Protein AF-A0A931J6Q4-F1 (afdb_monomer)

Secondary structure (DSSP, 8-state):
--GGGT-BTTEEEEEEEE--GGG-EEEEEEEEE-TT--TT-EEEEEEEEEE-HHHHHHHTTSTT-GGGGTTTTS--GGG-SEEEEGGGGS-TT-GGGS--EEE-TT--HHHHHHHHHHHIIIIIHHHHHHH-SHHHHHH--SSSBPPPHHHHHHHHHHTT-HHHHHHHHHHTTTGGGGS-HHHHHHHHHHHHHTT---HHHHHHHHHHT--SSSSTT-SS-----------S----------HHHHHHHHHHHHHHHGGG---TTTTSTTHHHHHHS-HHHHHHHHHHHHHHHHHHHHT--TT-TT--HHHHHHHHHHHHHHHHHGGG--S-S-HHHHHHHHHHHGGGSPBSSS------SHHHHHHHHHTS---HHHHHHHHHHHHHHHHHHHHHHHHHHHHHHHHHHSPPPTTSTTHHHHHHHHHHHHHHHHHS---HHHHHHHHHH-GGGGB-HHHHHHHHHHHHHHHS-TTT-PPPS---SSTTHHHHHHHHHTS-HHHHHHHHHHHHHHHT---SS--HHHHHHHHHHHHTS-HHHHHHHHHHHHHHHHHGGGS----GGG--SS-TT------HHHHHHHHHHHHHHHH-GGGTTS-HHHHHHHHH-EETTTEES-HHHHHHHHHHHHHH-HHHHHHHHHHHT-TT-HHHHHHHHHHHHS-SS---

Structure (mmCIF, N/CA/C/O backbone):
data_AF-A0A931J6Q4-F1
#
_entry.id   AF-A0A931J6Q4-F1
#
loop_
_atom_site.group_PDB
_atom_site.id
_atom_site.type_symbol
_atom_site.label_atom_id
_atom_site.label_alt_id
_atom_site.label_comp_id
_atom_site.label_asym_id
_atom_site.label_entity_id
_atom_site.label_seq_id
_atom_site.pdbx_PDB_ins_code
_atom_site.Cartn_x
_atom_site.Cartn_y
_atom_site.Cartn_z
_atom_site.occupancy
_atom_site.B_iso_or_equiv
_atom_site.auth_seq_id
_atom_site.auth_comp_id
_atom_site.auth_asym_id
_atom_site.auth_atom_id
_atom_site.pdbx_PDB_model_num
ATOM 1 N N . MET A 1 1 ? -2.539 -22.643 5.201 1.00 38.03 1 MET A N 1
ATOM 2 C CA . MET A 1 1 ? -1.456 -21.645 5.323 1.00 38.03 1 MET A CA 1
ATOM 3 C C . MET A 1 1 ? -0.166 -22.429 5.138 1.00 38.03 1 MET A C 1
ATOM 5 O O . MET A 1 1 ? -0.011 -23.408 5.847 1.00 38.03 1 MET A O 1
ATOM 9 N N . LEU A 1 2 ? 0.683 -22.101 4.159 1.00 36.25 2 LEU A N 1
ATOM 10 C CA . LEU A 1 2 ? 1.861 -22.919 3.810 1.00 36.25 2 LEU A CA 1
ATOM 11 C C . LEU A 1 2 ? 3.109 -22.607 4.671 1.00 36.25 2 LEU A C 1
ATOM 13 O O . LEU A 1 2 ? 4.138 -23.258 4.533 1.00 36.25 2 LEU A O 1
ATOM 17 N N . ALA A 1 3 ? 3.016 -21.630 5.582 1.00 29.06 3 ALA A N 1
ATOM 18 C CA . ALA A 1 3 ? 4.120 -21.197 6.445 1.00 29.06 3 ALA A CA 1
ATOM 19 C C . ALA A 1 3 ? 4.697 -22.304 7.361 1.00 29.06 3 ALA A C 1
ATOM 21 O O . ALA A 1 3 ? 5.919 -22.381 7.455 1.00 29.06 3 ALA A O 1
ATOM 22 N N . PRO A 1 4 ? 3.894 -23.212 7.962 1.00 32.06 4 PRO A N 1
ATOM 23 C CA . PRO A 1 4 ? 4.427 -24.351 8.721 1.00 32.06 4 PRO A CA 1
ATOM 24 C C . PRO A 1 4 ? 5.177 -25.373 7.852 1.00 32.06 4 PRO A C 1
ATOM 26 O O . PRO A 1 4 ? 5.952 -26.164 8.370 1.00 32.06 4 PRO A O 1
ATOM 29 N N . LEU A 1 5 ? 4.964 -25.343 6.531 1.00 37.19 5 LEU A N 1
ATOM 30 C CA . LEU A 1 5 ? 5.660 -26.174 5.545 1.00 37.19 5 LEU A CA 1
ATOM 31 C C . LEU A 1 5 ? 6.876 -25.448 4.936 1.00 37.19 5 LEU A C 1
ATOM 33 O O . LEU A 1 5 ? 7.416 -25.898 3.933 1.00 37.19 5 LEU A O 1
ATOM 37 N N . GLY A 1 6 ? 7.296 -24.308 5.500 1.00 38.69 6 GLY A N 1
ATOM 38 C CA . GLY A 1 6 ? 8.495 -23.576 5.077 1.00 38.69 6 GLY A CA 1
ATOM 39 C C . GLY A 1 6 ? 8.300 -22.555 3.949 1.00 38.69 6 GLY A C 1
ATOM 40 O O . GLY A 1 6 ? 9.284 -21.997 3.473 1.00 38.69 6 GLY A O 1
ATOM 41 N N . PHE A 1 7 ? 7.067 -22.266 3.522 1.00 42.78 7 PHE A N 1
ATOM 42 C CA . PHE A 1 7 ? 6.815 -21.257 2.483 1.00 42.78 7 PHE A CA 1
ATOM 43 C C . PHE A 1 7 ? 6.845 -19.824 3.052 1.00 42.78 7 PHE A C 1
ATOM 45 O O . PHE A 1 7 ? 6.120 -19.511 4.003 1.00 42.78 7 PHE A O 1
ATOM 52 N N . LYS A 1 8 ? 7.606 -18.916 2.424 1.00 50.53 8 LYS A N 1
ATOM 53 C CA . LYS A 1 8 ? 7.603 -17.462 2.691 1.00 50.53 8 LYS A CA 1
ATOM 54 C C . LYS A 1 8 ? 7.028 -16.727 1.477 1.00 50.53 8 LYS A C 1
ATOM 56 O O . LYS A 1 8 ? 7.419 -16.996 0.357 1.00 50.53 8 LYS A O 1
ATOM 61 N N . ARG A 1 9 ? 6.094 -15.784 1.684 1.00 53.94 9 ARG A N 1
ATOM 62 C CA . ARG A 1 9 ? 5.553 -14.886 0.627 1.00 53.94 9 ARG A CA 1
ATOM 63 C C . ARG A 1 9 ? 5.153 -15.586 -0.695 1.00 53.94 9 ARG A C 1
ATOM 65 O O . ARG A 1 9 ? 5.395 -15.058 -1.768 1.00 53.94 9 ARG A O 1
ATOM 72 N N . LYS A 1 10 ? 4.474 -16.736 -0.601 1.00 65.44 10 LYS A N 1
ATOM 73 C CA . LYS A 1 10 ? 4.023 -17.567 -1.737 1.00 65.44 10 LYS A CA 1
ATOM 74 C C . LYS A 1 10 ? 5.136 -18.307 -2.516 1.00 65.44 10 LYS A C 1
ATOM 76 O O . LYS A 1 10 ? 4.838 -18.866 -3.563 1.00 65.44 10 LYS A O 1
ATOM 81 N N . SER A 1 11 ? 6.361 -18.400 -2.002 1.00 70.81 11 SER A N 1
ATOM 82 C CA . SER A 1 11 ? 7.398 -19.280 -2.555 1.00 70.81 11 SER A CA 1
ATOM 83 C C . SER A 1 11 ? 8.023 -20.182 -1.491 1.00 70.81 11 SER A C 1
ATOM 85 O O . SER A 1 11 ? 7.883 -19.953 -0.282 1.00 70.81 11 SER A O 1
ATOM 87 N N . ARG A 1 12 ? 8.691 -21.243 -1.937 1.00 77.50 12 ARG A N 1
ATOM 88 C CA . ARG A 1 12 ? 9.534 -22.103 -1.115 1.00 77.50 12 ARG A CA 1
ATOM 89 C C . ARG A 1 12 ? 10.808 -22.411 -1.873 1.00 77.50 12 ARG A C 1
ATOM 91 O O . ARG A 1 12 ? 10.778 -23.039 -2.924 1.00 77.50 12 ARG A O 1
ATOM 98 N N . THR A 1 13 ? 11.916 -22.032 -1.263 1.00 83.62 13 THR A N 1
ATOM 99 C CA . THR A 1 13 ? 13.252 -22.353 -1.743 1.00 83.62 13 THR A CA 1
ATOM 100 C C . THR A 1 13 ? 13.747 -23.590 -1.010 1.00 83.62 13 THR A C 1
ATOM 102 O O . THR A 1 13 ? 13.839 -23.603 0.219 1.00 83.62 13 THR A O 1
ATOM 105 N N . LEU A 1 14 ? 14.037 -24.639 -1.765 1.00 85.31 14 LEU A N 1
ATOM 106 C CA . LEU A 1 14 ? 14.792 -25.800 -1.328 1.00 85.31 14 LEU A CA 1
ATOM 107 C C . LEU A 1 14 ? 16.214 -25.633 -1.838 1.00 85.31 14 LEU A C 1
ATOM 109 O O . LEU A 1 14 ? 16.427 -25.182 -2.960 1.00 85.31 14 LEU A O 1
ATOM 113 N N . TRP A 1 15 ? 17.189 -25.985 -1.018 1.00 91.00 15 TRP A N 1
ATOM 114 C CA . TRP A 1 15 ? 18.578 -25.924 -1.428 1.00 91.00 15 TRP A CA 1
ATOM 115 C C . TRP A 1 15 ? 19.377 -27.014 -0.738 1.00 91.00 15 TRP A C 1
ATOM 117 O O . TRP A 1 15 ? 19.024 -27.474 0.350 1.00 91.00 15 TRP A O 1
ATOM 127 N N . ARG A 1 16 ? 20.469 -27.410 -1.379 1.00 89.38 16 ARG A N 1
ATOM 128 C CA . ARG A 1 16 ? 21.518 -28.216 -0.764 1.00 89.38 16 ARG A CA 1
ATOM 129 C C . ARG A 1 16 ? 22.873 -27.670 -1.167 1.00 89.38 16 ARG A C 1
ATOM 131 O O . ARG A 1 16 ? 23.042 -27.161 -2.272 1.00 89.38 16 ARG A O 1
ATOM 138 N N . GLU A 1 17 ? 23.816 -27.768 -0.251 1.00 92.94 17 GLU A N 1
ATOM 139 C CA . GLU A 1 17 ? 25.212 -27.437 -0.502 1.00 92.94 17 GLU A CA 1
ATOM 140 C C . GLU A 1 17 ? 25.944 -28.669 -1.036 1.00 92.94 17 GLU A C 1
ATOM 142 O O . GLU A 1 17 ? 25.670 -29.789 -0.595 1.00 92.94 17 GLU A O 1
ATOM 147 N N . GLN A 1 18 ? 26.826 -28.467 -2.010 1.00 90.94 18 GLN A N 1
ATOM 148 C CA . GLN A 1 18 ? 27.631 -29.499 -2.659 1.00 90.94 18 GLN A CA 1
ATOM 149 C C . GLN A 1 18 ? 29.023 -28.947 -2.998 1.00 90.94 18 GLN A C 1
ATOM 151 O O . GLN A 1 18 ? 29.215 -27.736 -3.122 1.00 90.94 18 GLN A O 1
ATOM 156 N N . GLY A 1 19 ? 29.988 -29.850 -3.183 1.00 91.00 19 GLY A N 1
ATOM 157 C CA . GLY A 1 19 ? 31.373 -29.503 -3.505 1.00 91.00 19 GLY A CA 1
ATOM 158 C C . GLY A 1 19 ? 32.144 -28.870 -2.341 1.00 91.00 19 GLY A C 1
ATOM 159 O O . GLY A 1 19 ? 31.612 -28.634 -1.259 1.00 91.00 19 GLY A O 1
ATOM 160 N N . GLU A 1 20 ? 33.423 -28.581 -2.576 1.00 88.44 20 GLU A N 1
ATOM 161 C CA . GLU A 1 20 ? 34.324 -27.970 -1.595 1.00 88.44 20 GLU A CA 1
ATOM 162 C C . GLU A 1 20 ? 35.217 -26.906 -2.248 1.00 88.44 20 GLU A C 1
ATOM 164 O O . GLU A 1 20 ? 35.427 -26.886 -3.465 1.00 88.44 20 GLU A O 1
ATOM 169 N N . GLY A 1 21 ? 35.763 -26.004 -1.427 1.00 91.50 21 GLY A N 1
ATOM 170 C CA . GLY A 1 21 ? 36.691 -24.969 -1.881 1.00 91.50 21 GLY A CA 1
ATOM 171 C C . GLY A 1 21 ? 36.098 -24.095 -2.989 1.00 91.50 21 GLY A C 1
ATOM 172 O O . GLY A 1 21 ? 35.010 -23.544 -2.838 1.00 91.50 21 GLY A O 1
ATOM 173 N N . VAL A 1 22 ? 36.811 -23.969 -4.112 1.00 90.62 22 VAL A N 1
ATOM 174 C CA . VAL A 1 22 ? 36.349 -23.174 -5.265 1.00 90.62 22 VAL A CA 1
ATOM 175 C C . VAL A 1 22 ? 35.135 -23.782 -5.970 1.00 90.62 22 VAL A C 1
ATOM 177 O O . VAL A 1 22 ? 34.388 -23.044 -6.599 1.00 90.62 22 VAL A O 1
ATOM 180 N N . GLN A 1 23 ? 34.916 -25.094 -5.826 1.00 93.56 23 GLN A N 1
ATOM 181 C CA . GLN A 1 23 ? 33.787 -25.822 -6.416 1.00 93.56 23 GLN A CA 1
ATOM 182 C C . GLN A 1 23 ? 32.572 -25.900 -5.482 1.00 93.56 23 GLN A C 1
ATOM 184 O O . GLN A 1 23 ? 31.541 -26.459 -5.858 1.00 93.56 23 GLN A O 1
ATOM 189 N N . ARG A 1 24 ? 32.676 -25.353 -4.261 1.00 94.88 24 ARG A N 1
ATOM 190 C CA . ARG A 1 24 ? 31.545 -25.234 -3.336 1.00 94.88 24 ARG A CA 1
ATOM 191 C C . ARG A 1 24 ? 30.421 -24.454 -4.017 1.00 94.88 24 ARG A C 1
ATOM 193 O O . ARG A 1 24 ? 30.653 -23.355 -4.522 1.00 94.88 24 ARG A O 1
ATOM 200 N N . HIS A 1 25 ? 29.212 -25.001 -3.997 1.00 94.44 25 HIS A N 1
ATOM 201 C CA . HIS A 1 25 ? 28.032 -24.377 -4.583 1.00 94.44 25 HIS A CA 1
ATOM 202 C C . HIS A 1 25 ? 26.739 -24.810 -3.892 1.00 94.44 25 HIS A C 1
ATOM 204 O O . HIS A 1 25 ? 26.680 -25.835 -3.211 1.00 94.44 25 HIS A O 1
ATOM 210 N N . TRP A 1 26 ? 25.678 -24.035 -4.106 1.00 95.31 26 TRP A N 1
ATOM 211 C CA . TRP A 1 26 ? 24.317 -24.433 -3.769 1.00 95.31 26 TRP A CA 1
ATOM 212 C C . TRP A 1 26 ? 23.544 -24.808 -5.018 1.00 95.31 26 TRP A C 1
ATOM 214 O O . TRP A 1 26 ? 23.515 -24.052 -5.988 1.00 95.31 26 TRP A O 1
ATOM 224 N N . GLN A 1 27 ? 22.878 -25.953 -4.946 1.00 93.44 27 GLN A N 1
ATOM 225 C CA . GLN A 1 27 ? 21.828 -26.347 -5.873 1.00 93.44 27 GLN A CA 1
ATOM 226 C C . GLN A 1 27 ? 20.505 -25.884 -5.279 1.00 93.44 27 GLN A C 1
ATOM 228 O O . GLN A 1 27 ? 20.174 -26.260 -4.152 1.00 93.44 27 GLN A O 1
ATOM 233 N N . ILE A 1 28 ? 19.785 -25.029 -5.996 1.00 92.25 28 ILE A N 1
ATOM 234 C CA . ILE A 1 28 ? 18.617 -24.310 -5.494 1.00 92.25 28 ILE A CA 1
ATOM 235 C C . ILE A 1 28 ? 17.418 -24.631 -6.381 1.00 92.25 28 ILE A C 1
ATOM 237 O O . ILE A 1 28 ? 17.454 -24.412 -7.588 1.00 92.25 28 ILE A O 1
ATOM 241 N N . VAL A 1 29 ? 16.338 -25.101 -5.762 1.00 89.69 29 VAL A N 1
ATOM 242 C CA . VAL A 1 29 ? 15.024 -25.279 -6.381 1.00 89.69 29 VAL A CA 1
ATOM 243 C C . VAL A 1 29 ? 14.063 -24.312 -5.707 1.00 89.69 29 VAL A C 1
ATOM 245 O O . VAL A 1 29 ? 13.748 -24.453 -4.525 1.00 89.69 29 VAL A O 1
ATOM 248 N N . ASN A 1 30 ? 13.594 -23.310 -6.436 1.00 87.12 30 ASN A N 1
ATOM 249 C CA . ASN A 1 30 ? 12.632 -22.339 -5.937 1.00 87.12 30 ASN A CA 1
ATOM 250 C C . ASN A 1 30 ? 11.256 -22.598 -6.557 1.00 87.12 30 ASN A C 1
ATOM 252 O O . ASN A 1 30 ? 11.044 -22.360 -7.741 1.00 87.12 30 ASN A O 1
ATOM 256 N N . LEU A 1 31 ? 10.317 -23.067 -5.737 1.00 82.56 31 LEU A N 1
ATOM 257 C CA . LEU A 1 31 ? 8.907 -23.153 -6.095 1.00 82.56 31 LEU A CA 1
ATOM 258 C C . LEU A 1 31 ? 8.253 -21.802 -5.812 1.00 82.56 31 LEU A C 1
ATOM 260 O O . LEU A 1 31 ? 8.067 -21.435 -4.651 1.00 82.56 31 LEU A O 1
ATOM 264 N N . GLN A 1 32 ? 7.880 -21.072 -6.853 1.00 78.00 32 GLN A N 1
ATOM 265 C CA . GLN A 1 32 ? 7.342 -19.723 -6.764 1.00 78.00 32 GLN A CA 1
ATOM 266 C C . GLN A 1 32 ? 5.908 -19.676 -7.286 1.00 78.00 32 GLN A C 1
ATOM 268 O O . GLN A 1 32 ? 5.628 -20.085 -8.404 1.00 78.00 32 GLN A O 1
ATOM 273 N N . ALA A 1 33 ? 4.984 -19.143 -6.492 1.00 73.00 33 ALA A N 1
ATOM 274 C CA . ALA A 1 33 ? 3.656 -18.811 -6.991 1.00 73.00 33 ALA A CA 1
ATOM 275 C C . ALA A 1 33 ? 3.706 -17.585 -7.911 1.00 73.00 33 ALA A C 1
ATOM 277 O O . ALA A 1 33 ? 4.410 -16.613 -7.613 1.00 73.00 33 ALA A O 1
ATOM 278 N N . GLY A 1 34 ? 2.876 -17.593 -8.949 1.00 66.19 34 GLY A N 1
ATOM 279 C CA . GLY A 1 34 ? 2.594 -16.431 -9.773 1.00 66.19 34 GLY A CA 1
ATOM 280 C C . GLY A 1 34 ? 2.074 -15.256 -8.947 1.00 66.19 34 GLY A C 1
ATOM 281 O O . GLY A 1 34 ? 1.339 -15.407 -7.958 1.00 66.19 34 GLY A O 1
ATOM 282 N N . GLU A 1 35 ? 2.477 -14.054 -9.356 1.00 55.22 35 GLU A N 1
ATOM 283 C CA . GLU A 1 35 ? 2.102 -12.799 -8.697 1.00 55.22 35 GLU A CA 1
ATOM 284 C C . GLU A 1 35 ? 0.571 -12.611 -8.681 1.00 55.22 35 GLU A C 1
ATOM 286 O O . GLU A 1 35 ? 0.019 -12.115 -7.695 1.00 55.22 35 GLU A O 1
ATOM 291 N N . TRP A 1 36 ? -0.107 -13.157 -9.699 1.00 55.09 36 TRP A N 1
ATOM 292 C CA . TRP A 1 36 ? -1.549 -13.077 -9.959 1.00 55.09 36 TRP A CA 1
ATOM 293 C C . TRP A 1 36 ? -2.390 -14.206 -9.349 1.00 55.09 36 TRP A C 1
ATOM 295 O O . TRP A 1 36 ? -3.576 -14.317 -9.652 1.00 55.09 36 TRP A O 1
ATOM 305 N N . ASN A 1 37 ? -1.813 -15.053 -8.487 1.00 57.31 37 ASN A N 1
ATOM 306 C CA . ASN A 1 37 ? -2.573 -16.141 -7.864 1.00 57.31 37 ASN A CA 1
ATOM 307 C C . ASN A 1 37 ? -3.676 -15.599 -6.943 1.00 57.31 37 ASN A C 1
ATOM 309 O O . ASN A 1 37 ? -3.381 -15.149 -5.825 1.00 57.31 37 ASN A O 1
ATOM 313 N N . GLU A 1 38 ? -4.928 -15.719 -7.397 1.00 49.75 38 GLU A N 1
ATOM 314 C CA . GLU A 1 38 ? -6.168 -15.360 -6.703 1.00 49.75 38 GLU A CA 1
ATOM 315 C C . GLU A 1 38 ? -7.262 -16.425 -6.929 1.00 49.75 38 GLU A C 1
ATOM 317 O O . GLU A 1 38 ? -7.346 -17.065 -7.974 1.00 49.75 38 GLU A O 1
ATOM 322 N N . GLY A 1 39 ? -8.145 -16.620 -5.943 1.00 52.69 39 GLY A N 1
ATOM 323 C CA . GLY A 1 39 ? -9.255 -17.573 -6.056 1.00 52.69 39 GLY A CA 1
ATOM 324 C C . GLY A 1 39 ? -8.841 -19.046 -5.913 1.00 52.69 39 GLY A C 1
ATOM 325 O O . GLY A 1 39 ? -7.987 -19.391 -5.098 1.00 52.69 39 GLY A O 1
ATOM 326 N N . SER A 1 40 ? -9.521 -19.939 -6.639 1.00 45.03 40 SER A N 1
ATOM 327 C CA . SER A 1 40 ? -9.301 -21.395 -6.592 1.00 45.03 40 SER A CA 1
ATOM 328 C C . SER A 1 40 ? -8.333 -21.914 -7.654 1.00 45.03 40 SER A C 1
ATOM 330 O O . SER A 1 40 ? -8.245 -23.128 -7.829 1.00 45.03 40 SER A O 1
ATOM 332 N N . ARG A 1 41 ? -7.679 -21.010 -8.388 1.00 48.25 41 ARG A N 1
ATOM 333 C CA . ARG A 1 41 ? -6.654 -21.323 -9.379 1.00 48.25 41 ARG A CA 1
ATOM 334 C C . ARG A 1 41 ? -5.368 -20.588 -9.008 1.00 48.25 41 ARG A C 1
ATOM 336 O O . ARG A 1 41 ? -5.419 -19.436 -8.586 1.00 48.25 41 ARG A O 1
ATOM 343 N N . GLY A 1 42 ? -4.228 -21.252 -9.114 1.00 58.19 42 GLY A N 1
ATOM 344 C CA . GLY A 1 42 ? -2.929 -20.640 -8.863 1.00 58.19 42 GLY A CA 1
ATOM 345 C C . GLY A 1 42 ? -1.898 -21.168 -9.837 1.00 58.19 42 GLY A C 1
ATOM 346 O O . GLY A 1 42 ? -1.827 -22.367 -10.056 1.00 58.19 42 GLY A O 1
ATOM 347 N N . GLU A 1 43 ? -1.123 -20.270 -10.411 1.00 68.56 43 GLU A N 1
ATOM 348 C CA . GLU A 1 43 ? 0.021 -20.554 -11.256 1.00 68.56 43 GLU A CA 1
ATOM 349 C C . GLU A 1 43 ? 1.278 -20.725 -10.402 1.00 68.56 43 GLU A C 1
ATOM 351 O O . GLU A 1 43 ? 1.505 -19.976 -9.446 1.00 68.56 43 GLU A O 1
ATOM 356 N N . PHE A 1 44 ? 2.092 -21.725 -10.707 1.00 72.56 44 PHE A N 1
ATOM 357 C CA . PHE A 1 44 ? 3.332 -21.982 -9.990 1.00 72.56 44 PHE A CA 1
ATOM 358 C C . PHE A 1 44 ? 4.453 -22.272 -10.976 1.00 72.56 44 PHE A C 1
ATOM 360 O O . PHE A 1 44 ? 4.255 -22.962 -11.970 1.00 72.56 44 PHE A O 1
ATOM 367 N N . TYR A 1 45 ? 5.629 -21.761 -10.641 1.00 78.62 45 TYR A N 1
ATOM 368 C CA . TYR A 1 45 ? 6.859 -21.894 -11.397 1.00 78.62 45 TYR A CA 1
ATOM 369 C C . TYR A 1 45 ? 7.886 -22.620 -10.538 1.00 78.62 45 TYR A C 1
ATOM 371 O O . TYR A 1 45 ? 7.990 -22.366 -9.333 1.00 78.62 45 TYR A O 1
ATOM 379 N N . VAL A 1 46 ? 8.662 -23.504 -11.155 1.00 82.94 46 VAL A N 1
ATOM 380 C CA . VAL A 1 46 ? 9.817 -24.137 -10.517 1.00 82.94 46 VAL A CA 1
ATOM 381 C C . VAL A 1 46 ? 11.064 -23.587 -11.189 1.00 82.94 46 VAL A C 1
ATOM 383 O O . VAL A 1 46 ? 11.318 -23.857 -12.358 1.00 82.94 46 VAL A O 1
ATOM 386 N N . ASN A 1 47 ? 11.829 -22.795 -10.444 1.00 86.94 47 ASN A N 1
ATOM 387 C CA . ASN A 1 47 ? 13.084 -22.216 -10.905 1.00 86.94 47 ASN A CA 1
ATOM 388 C C . ASN A 1 47 ? 14.249 -23.037 -10.355 1.00 86.94 47 ASN A C 1
ATOM 390 O O . ASN A 1 47 ? 14.279 -23.357 -9.163 1.00 86.94 47 ASN A O 1
ATOM 394 N N . LEU A 1 48 ? 15.222 -23.332 -11.208 1.00 89.31 48 LEU A N 1
ATOM 395 C CA . LEU A 1 48 ? 16.460 -24.011 -10.851 1.00 89.31 48 LEU A CA 1
ATOM 396 C C . LEU A 1 48 ? 17.602 -22.998 -10.886 1.00 89.31 48 LEU A C 1
ATOM 398 O O . LEU A 1 48 ? 17.679 -22.160 -11.788 1.00 89.31 48 LEU A O 1
ATOM 402 N N . ALA A 1 49 ? 18.484 -23.048 -9.894 1.00 92.19 49 ALA A N 1
ATOM 403 C CA . ALA A 1 49 ? 19.622 -22.146 -9.818 1.00 92.19 49 ALA A CA 1
ATOM 404 C C . ALA A 1 49 ? 20.845 -22.803 -9.173 1.00 92.19 49 ALA A C 1
ATOM 406 O O . ALA A 1 49 ? 20.733 -23.557 -8.207 1.00 92.19 49 ALA A O 1
ATOM 407 N N . LEU A 1 50 ? 22.025 -22.461 -9.687 1.00 92.56 50 LEU A N 1
ATOM 408 C CA . LEU A 1 50 ? 23.319 -22.802 -9.105 1.00 92.56 50 LEU A CA 1
ATOM 409 C C . LEU A 1 50 ? 24.019 -21.534 -8.634 1.00 92.56 50 LEU A C 1
ATOM 411 O O . LEU A 1 50 ? 24.207 -20.609 -9.424 1.00 92.56 50 LEU A O 1
ATOM 415 N N . GLN A 1 51 ? 24.421 -21.490 -7.366 1.00 93.06 51 GLN A N 1
ATOM 416 C CA . GLN A 1 51 ? 25.128 -20.348 -6.782 1.00 93.06 51 GLN A CA 1
ATOM 417 C C . GLN A 1 51 ? 26.497 -20.780 -6.243 1.00 93.06 51 GLN A C 1
ATOM 419 O O . GLN A 1 51 ? 26.578 -21.657 -5.389 1.00 93.06 51 GLN A O 1
ATOM 424 N N . PHE A 1 52 ? 27.561 -20.126 -6.707 1.00 94.62 52 PHE A N 1
ATOM 425 C CA . PHE A 1 52 ? 28.958 -20.398 -6.369 1.00 94.62 52 PHE A CA 1
ATOM 426 C C . PHE A 1 52 ? 29.565 -19.234 -5.561 1.00 94.62 52 PHE A C 1
ATOM 428 O O . PHE A 1 52 ? 29.890 -18.189 -6.139 1.00 94.62 52 PHE A O 1
ATOM 435 N N . PRO A 1 53 ? 29.794 -19.389 -4.242 1.00 94.44 53 PRO A N 1
ATOM 436 C CA . PRO A 1 53 ? 30.431 -18.367 -3.407 1.00 94.44 53 PRO A CA 1
ATOM 437 C C . PRO A 1 53 ? 31.756 -17.840 -3.958 1.00 94.44 53 PRO A C 1
ATOM 439 O O . PRO A 1 53 ? 32.002 -16.637 -3.932 1.00 94.44 53 PRO A O 1
ATOM 442 N N . ALA A 1 54 ? 32.608 -18.717 -4.496 1.00 94.69 54 ALA A N 1
ATOM 443 C CA . ALA A 1 54 ? 33.917 -18.319 -5.011 1.00 94.69 54 ALA A CA 1
ATOM 444 C C . ALA A 1 54 ? 33.807 -17.277 -6.141 1.00 94.69 54 ALA A C 1
ATOM 446 O O . ALA A 1 54 ? 34.615 -16.349 -6.219 1.00 94.69 54 ALA A O 1
ATOM 447 N N . ILE A 1 55 ? 32.766 -17.379 -6.975 1.00 94.56 55 ILE A N 1
ATOM 448 C CA . ILE A 1 55 ? 32.498 -16.425 -8.054 1.00 94.56 55 ILE A CA 1
ATOM 449 C C . ILE A 1 55 ? 32.070 -15.071 -7.478 1.00 94.56 55 ILE A C 1
ATOM 451 O O . ILE A 1 55 ? 32.577 -14.038 -7.915 1.00 94.56 55 ILE A O 1
ATOM 455 N N . ASP A 1 56 ? 31.191 -15.046 -6.474 1.00 92.69 56 ASP A N 1
ATOM 456 C CA . ASP A 1 56 ? 30.763 -13.794 -5.834 1.00 92.69 56 ASP A CA 1
ATOM 457 C C . ASP A 1 56 ? 31.904 -13.115 -5.058 1.00 92.69 56 ASP A C 1
ATOM 459 O O . ASP A 1 56 ? 32.041 -11.892 -5.128 1.00 92.69 56 ASP A O 1
ATOM 463 N N . GLN A 1 57 ? 32.779 -13.886 -4.400 1.00 93.69 57 GLN A N 1
ATOM 464 C CA . GLN A 1 57 ? 34.004 -13.370 -3.765 1.00 93.69 57 GLN A CA 1
ATOM 465 C C . GLN A 1 57 ? 34.943 -12.723 -4.782 1.00 93.69 57 GLN A C 1
ATOM 467 O O . GLN A 1 57 ? 35.515 -11.668 -4.514 1.00 93.69 57 GLN A O 1
ATOM 472 N N . MET A 1 58 ? 35.101 -13.346 -5.952 1.00 94.06 58 MET A N 1
ATOM 473 C CA . MET A 1 58 ? 35.924 -12.818 -7.035 1.00 94.06 58 MET A CA 1
ATOM 474 C C . MET A 1 58 ? 35.308 -11.543 -7.626 1.00 94.06 58 MET A C 1
ATOM 476 O O . MET A 1 58 ? 36.001 -10.546 -7.813 1.00 94.06 58 MET A O 1
ATOM 480 N N . ARG A 1 59 ? 33.986 -11.521 -7.840 1.00 90.12 59 ARG A N 1
ATOM 481 C CA . ARG A 1 59 ? 33.271 -10.335 -8.337 1.00 90.12 59 ARG A CA 1
ATOM 482 C C . ARG A 1 59 ? 33.300 -9.160 -7.371 1.00 90.12 59 ARG A C 1
ATOM 484 O O . ARG A 1 59 ? 33.389 -8.028 -7.831 1.00 90.12 59 ARG A O 1
ATOM 491 N N . ALA A 1 60 ? 33.250 -9.411 -6.066 1.00 90.25 60 ALA A N 1
ATOM 492 C CA . ALA A 1 60 ? 33.300 -8.361 -5.052 1.00 90.25 60 ALA A CA 1
ATOM 493 C C . ALA A 1 60 ? 34.621 -7.571 -5.045 1.00 90.25 60 ALA A C 1
ATOM 495 O O . ALA A 1 60 ? 34.673 -6.480 -4.486 1.00 90.25 60 ALA A O 1
ATOM 496 N N . GLN A 1 61 ? 35.679 -8.100 -5.670 1.00 89.94 61 GLN A N 1
ATOM 497 C CA . GLN A 1 61 ? 36.956 -7.398 -5.843 1.00 89.94 61 GLN A CA 1
ATOM 498 C C . GLN A 1 61 ? 36.907 -6.356 -6.972 1.00 89.94 61 GLN A C 1
ATOM 500 O O . GLN A 1 61 ? 37.797 -5.509 -7.069 1.00 89.94 61 GLN A O 1
ATOM 505 N N . CYS A 1 62 ? 35.881 -6.395 -7.828 1.00 85.25 62 CYS A N 1
ATOM 506 C CA . CYS A 1 62 ? 35.641 -5.355 -8.818 1.00 85.25 62 CYS A CA 1
ATOM 507 C C . CYS A 1 62 ? 35.013 -4.126 -8.131 1.00 85.25 62 CYS A C 1
ATOM 509 O O . CYS A 1 62 ? 33.988 -4.275 -7.461 1.00 85.25 62 CYS A O 1
ATOM 511 N N . PRO A 1 63 ? 35.552 -2.905 -8.329 1.00 80.38 63 PRO A N 1
ATOM 512 C CA . PRO A 1 63 ? 34.993 -1.702 -7.714 1.00 80.38 63 PRO A CA 1
ATOM 513 C C . PRO A 1 63 ? 33.500 -1.514 -8.028 1.00 80.38 63 PRO A C 1
ATOM 515 O O . PRO A 1 63 ? 33.107 -1.523 -9.201 1.00 80.38 63 PRO A O 1
ATOM 518 N N . GLY A 1 64 ? 32.679 -1.306 -6.995 1.00 77.31 64 GLY A N 1
ATOM 519 C CA . GLY A 1 64 ? 31.225 -1.132 -7.101 1.00 77.31 64 GLY A CA 1
ATOM 520 C C . GLY A 1 64 ? 30.397 -2.425 -7.049 1.00 77.31 64 GLY A C 1
ATOM 521 O O . GLY A 1 64 ? 29.175 -2.368 -7.209 1.00 77.31 64 GLY A O 1
ATOM 522 N N . GLU A 1 65 ? 31.025 -3.588 -6.855 1.00 83.38 65 GLU A N 1
ATOM 523 C CA . GLU A 1 65 ? 30.356 -4.889 -6.689 1.00 83.38 65 GLU A CA 1
ATOM 524 C C . GLU A 1 65 ? 30.515 -5.454 -5.262 1.00 83.38 65 GLU A C 1
ATOM 526 O O . GLU A 1 65 ? 30.202 -6.618 -5.017 1.00 83.38 65 GLU A O 1
ATOM 531 N N . GLU A 1 66 ? 30.931 -4.640 -4.287 1.00 88.12 66 GLU A N 1
ATOM 532 C CA . GLU A 1 66 ? 31.235 -5.059 -2.907 1.00 88.12 66 GLU A CA 1
ATOM 533 C C . GLU A 1 66 ? 30.026 -5.718 -2.216 1.00 88.12 66 GLU A C 1
ATOM 535 O O . GLU A 1 66 ? 30.169 -6.682 -1.461 1.00 88.12 66 GLU A O 1
ATOM 540 N N . ARG A 1 67 ? 28.810 -5.265 -2.557 1.00 84.06 67 ARG A N 1
ATOM 541 C CA . ARG A 1 67 ? 27.536 -5.825 -2.071 1.00 84.06 67 ARG A CA 1
ATOM 542 C C . ARG A 1 67 ? 27.345 -7.314 -2.383 1.00 84.06 67 ARG A C 1
ATOM 544 O O . ARG A 1 67 ? 26.480 -7.948 -1.791 1.00 84.06 67 ARG A O 1
ATOM 551 N N . ARG A 1 68 ? 28.121 -7.897 -3.307 1.00 82.62 68 ARG A N 1
ATOM 552 C CA . ARG A 1 68 ? 28.077 -9.338 -3.624 1.00 82.62 68 ARG A CA 1
ATOM 553 C C . ARG A 1 68 ? 28.461 -10.216 -2.431 1.00 82.62 68 ARG A C 1
ATOM 555 O O . ARG A 1 68 ? 28.025 -11.359 -2.364 1.00 82.62 68 ARG A O 1
ATOM 562 N N . LEU A 1 69 ? 29.212 -9.677 -1.468 1.00 84.81 69 LEU A N 1
ATOM 563 C CA . LEU A 1 69 ? 29.527 -10.374 -0.217 1.00 84.81 69 LEU A CA 1
ATOM 564 C C . LEU A 1 69 ? 28.328 -10.433 0.744 1.00 84.81 69 LEU A C 1
ATOM 566 O O . LEU A 1 69 ? 28.263 -11.314 1.604 1.00 84.81 69 LEU A O 1
ATOM 570 N N . GLU A 1 70 ? 27.361 -9.519 0.616 1.00 83.00 70 GLU A N 1
ATOM 571 C CA . GLU A 1 70 ? 26.208 -9.457 1.510 1.00 83.00 70 GLU A CA 1
ATOM 572 C C . GLU A 1 70 ? 25.294 -10.655 1.288 1.00 83.00 70 GLU A C 1
ATOM 574 O O . GLU A 1 70 ? 24.576 -10.728 0.296 1.00 83.00 70 GLU A O 1
ATOM 579 N N . GLY A 1 71 ? 25.266 -11.590 2.236 1.00 73.12 71 GLY A N 1
ATOM 580 C CA . GLY A 1 71 ? 24.467 -12.808 2.108 1.00 73.12 71 GLY A CA 1
ATOM 581 C C . GLY A 1 71 ? 25.071 -13.816 1.136 1.00 73.12 71 GLY A C 1
ATOM 582 O O . GLY A 1 71 ? 24.328 -14.596 0.552 1.00 73.12 71 GLY A O 1
ATOM 583 N N . ILE A 1 72 ? 26.395 -13.803 0.966 1.00 83.38 72 ILE A N 1
ATOM 584 C CA . ILE A 1 72 ? 27.095 -14.841 0.214 1.00 83.38 72 ILE A CA 1
ATOM 585 C C . ILE A 1 72 ? 26.780 -16.237 0.758 1.00 83.38 72 ILE A C 1
ATOM 587 O O . ILE A 1 72 ? 26.542 -17.124 -0.034 1.00 83.38 72 ILE A O 1
ATOM 591 N N . GLU A 1 73 ? 26.648 -16.395 2.080 1.00 85.88 73 GLU A N 1
ATOM 592 C CA . GLU A 1 73 ? 26.246 -17.637 2.769 1.00 85.88 73 GLU A CA 1
ATOM 593 C C . GLU A 1 73 ? 24.720 -17.861 2.820 1.00 85.88 73 GLU A C 1
ATOM 595 O O . GLU A 1 73 ? 24.220 -18.637 3.635 1.00 85.88 73 GLU A O 1
ATOM 600 N N . LYS A 1 74 ? 23.939 -17.126 2.019 1.00 87.31 74 LYS A N 1
ATOM 601 C CA . LYS A 1 74 ? 22.477 -17.256 1.965 1.00 87.31 74 LYS A CA 1
ATOM 602 C C . LYS A 1 74 ? 22.066 -17.699 0.558 1.00 87.31 74 LYS A C 1
ATOM 604 O O . LYS A 1 74 ? 22.073 -16.855 -0.339 1.00 87.31 74 LYS A O 1
ATOM 609 N N . PRO A 1 75 ? 21.685 -18.977 0.377 1.00 85.88 75 PRO A N 1
ATOM 610 C CA . PRO A 1 75 ? 21.192 -19.486 -0.898 1.00 85.88 75 PRO A CA 1
ATOM 611 C C . PRO A 1 75 ? 19.940 -18.725 -1.345 1.00 85.88 75 PRO A C 1
ATOM 613 O O . PRO A 1 75 ? 18.970 -18.625 -0.588 1.00 85.88 75 PRO A O 1
ATOM 616 N N . ASP A 1 76 ? 19.970 -18.186 -2.561 1.00 85.06 76 ASP A N 1
ATOM 617 C CA . ASP A 1 76 ? 18.882 -17.404 -3.157 1.00 85.06 76 ASP A CA 1
ATOM 618 C C . ASP A 1 76 ? 18.888 -17.595 -4.681 1.00 85.06 76 ASP A C 1
ATOM 620 O O . ASP A 1 76 ? 19.905 -17.363 -5.338 1.00 85.06 76 ASP A O 1
ATOM 624 N N . ASP A 1 77 ? 17.762 -18.008 -5.268 1.00 84.62 77 ASP A N 1
ATOM 625 C CA . ASP A 1 77 ? 17.689 -18.277 -6.707 1.00 84.62 77 ASP A CA 1
ATOM 626 C C . ASP A 1 77 ? 17.909 -17.012 -7.543 1.00 84.62 77 ASP A C 1
ATOM 628 O O . ASP A 1 77 ? 18.489 -17.085 -8.628 1.00 84.62 77 ASP A O 1
ATOM 632 N N . ALA A 1 78 ? 17.539 -15.836 -7.021 1.00 82.88 78 ALA A N 1
ATOM 633 C CA . ALA A 1 78 ? 17.815 -14.550 -7.660 1.00 82.88 78 ALA A CA 1
ATOM 634 C C . ALA A 1 78 ? 19.321 -14.244 -7.763 1.00 82.88 78 ALA A C 1
ATOM 636 O O . ALA A 1 78 ? 19.730 -13.376 -8.541 1.00 82.88 78 ALA A O 1
ATOM 637 N N . ARG A 1 79 ? 20.151 -14.952 -6.989 1.00 82.00 79 ARG A N 1
ATOM 638 C CA . ARG A 1 79 ? 21.613 -14.822 -6.962 1.00 82.00 79 ARG A CA 1
ATOM 639 C C . ARG A 1 79 ? 22.333 -15.955 -7.689 1.00 82.00 79 ARG A C 1
ATOM 641 O O . ARG A 1 79 ? 23.559 -15.935 -7.740 1.00 82.00 79 ARG A O 1
ATOM 648 N N . GLY A 1 80 ? 21.596 -16.900 -8.276 1.00 87.31 80 GLY A N 1
ATOM 649 C CA . GLY A 1 80 ? 22.169 -17.979 -9.073 1.00 87.31 80 GLY A CA 1
ATOM 650 C C . GLY A 1 80 ? 23.004 -17.461 -10.246 1.00 87.31 80 GLY A C 1
ATOM 651 O O . GLY A 1 80 ? 22.604 -16.532 -10.952 1.00 87.31 80 GLY A O 1
ATOM 652 N N . HIS A 1 81 ? 24.166 -18.074 -10.458 1.00 90.06 81 HIS A N 1
ATOM 653 C CA . HIS A 1 81 ? 25.068 -17.807 -11.579 1.00 90.06 81 HIS A CA 1
ATOM 654 C C . HIS A 1 81 ? 24.628 -18.528 -12.854 1.00 90.06 81 HIS A C 1
ATOM 656 O O . HIS A 1 81 ? 24.776 -17.959 -13.932 1.00 90.06 81 HIS A O 1
ATOM 662 N N . ILE A 1 82 ? 24.058 -19.730 -12.718 1.00 89.00 82 ILE A N 1
ATOM 663 C CA . ILE A 1 82 ? 23.331 -20.453 -13.774 1.00 89.00 82 ILE A CA 1
ATOM 664 C C . ILE A 1 82 ? 21.890 -20.606 -13.297 1.00 89.00 82 ILE A C 1
ATOM 666 O O . ILE A 1 82 ? 21.665 -20.971 -12.140 1.00 89.00 82 ILE A O 1
ATOM 670 N N . ARG A 1 83 ? 20.925 -20.286 -14.162 1.00 89.00 83 ARG A N 1
ATOM 671 C CA . ARG A 1 83 ? 19.491 -20.321 -13.852 1.00 89.00 83 ARG A CA 1
ATOM 672 C C . ARG A 1 83 ? 18.713 -20.872 -15.042 1.00 89.00 83 ARG A C 1
ATOM 674 O O . ARG A 1 83 ? 19.042 -20.545 -16.180 1.00 89.00 83 ARG A O 1
ATOM 681 N N . CYS A 1 84 ? 17.668 -21.639 -14.779 1.00 84.88 84 CYS A N 1
ATOM 682 C CA . CYS A 1 84 ? 16.686 -22.035 -15.786 1.00 84.88 84 CYS A CA 1
ATOM 683 C C . CYS A 1 84 ? 15.320 -22.273 -15.133 1.00 84.88 84 CYS A C 1
ATOM 685 O O . CYS A 1 84 ? 15.221 -22.421 -13.907 1.00 84.88 84 CYS A O 1
ATOM 687 N N . HIS A 1 85 ? 14.265 -22.287 -15.942 1.00 84.69 85 HIS A N 1
ATOM 688 C CA . HIS A 1 85 ? 12.980 -22.809 -15.500 1.00 84.69 85 HIS A CA 1
ATOM 689 C C . HIS A 1 85 ? 12.976 -24.337 -15.633 1.00 84.69 85 HIS A C 1
ATOM 691 O O . HIS A 1 85 ? 13.710 -24.902 -16.441 1.00 84.69 85 HIS A O 1
ATOM 697 N N . LEU A 1 86 ? 12.157 -25.025 -14.831 1.00 83.00 86 LEU A N 1
ATOM 698 C CA . LEU A 1 86 ? 12.013 -26.481 -14.920 1.00 83.00 86 LEU A CA 1
ATOM 699 C C . LEU A 1 86 ? 11.652 -26.925 -16.344 1.00 83.00 86 LEU A C 1
ATOM 701 O O . LEU A 1 86 ? 12.188 -27.920 -16.813 1.00 83.00 86 LEU A O 1
ATOM 705 N N . GLU A 1 87 ? 10.794 -26.173 -17.031 1.00 79.69 87 GLU A N 1
ATOM 706 C CA . GLU A 1 87 ? 10.406 -26.428 -18.423 1.00 79.69 87 GLU A CA 1
ATOM 707 C C . GLU A 1 87 ? 11.598 -26.439 -19.394 1.00 79.69 87 GLU A C 1
ATOM 709 O O . GLU A 1 87 ? 11.640 -27.277 -20.287 1.00 79.69 87 GLU A O 1
ATOM 714 N N . ASP A 1 88 ? 12.617 -25.605 -19.164 1.00 79.81 88 ASP A N 1
ATOM 715 C CA . ASP A 1 88 ? 13.830 -25.565 -19.992 1.00 79.81 88 ASP A CA 1
ATOM 716 C C . ASP A 1 88 ? 14.769 -26.753 -19.724 1.00 79.81 88 ASP A C 1
ATOM 718 O O . ASP A 1 88 ? 15.615 -27.087 -20.553 1.00 79.81 88 ASP A O 1
ATOM 722 N N . ALA A 1 89 ? 14.664 -27.370 -18.543 1.00 79.88 89 ALA A N 1
ATOM 723 C CA . ALA A 1 89 ? 15.475 -28.521 -18.145 1.00 79.88 89 ALA A CA 1
ATOM 724 C C . ALA A 1 89 ? 14.859 -29.864 -18.575 1.00 79.88 89 ALA A C 1
ATOM 726 O O . ALA A 1 89 ? 15.458 -30.919 -18.354 1.00 79.88 89 ALA A O 1
ATOM 727 N N . LEU A 1 90 ? 13.661 -29.842 -19.161 1.00 82.50 90 LEU A N 1
ATOM 728 C CA . LEU A 1 90 ? 12.905 -31.025 -19.551 1.00 82.50 90 LEU A CA 1
ATOM 729 C C . LEU A 1 90 ? 12.917 -31.232 -21.079 1.00 82.50 90 LEU A C 1
ATOM 731 O O . LEU 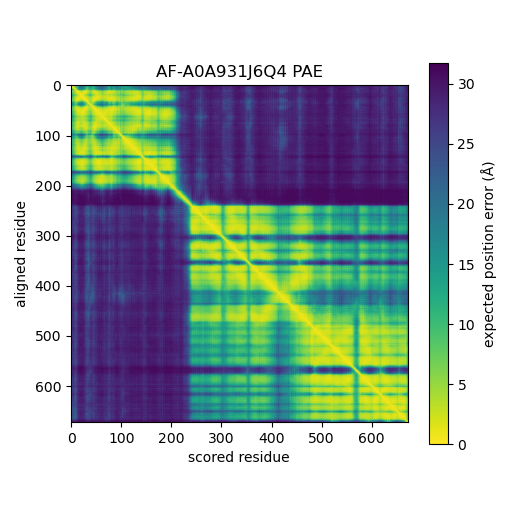A 1 90 ? 13.066 -30.275 -21.837 1.00 82.50 90 LEU A O 1
ATOM 735 N N . PRO A 1 91 ? 12.741 -32.478 -21.563 1.00 80.62 91 PRO A N 1
ATOM 736 C CA . PRO A 1 91 ? 12.538 -32.753 -22.987 1.00 80.62 91 PRO A CA 1
ATOM 737 C C . PRO A 1 91 ? 11.344 -31.973 -23.554 1.00 80.62 91 PRO A C 1
ATOM 739 O O . PRO A 1 91 ? 10.330 -31.839 -22.880 1.00 80.62 91 PRO A O 1
ATOM 742 N N . ALA A 1 92 ? 11.422 -31.500 -24.801 1.00 75.69 92 ALA A N 1
ATOM 743 C CA . ALA A 1 92 ? 10.380 -30.654 -25.403 1.00 75.69 92 ALA A CA 1
ATOM 744 C C . ALA A 1 92 ? 8.986 -31.320 -25.493 1.00 75.69 92 ALA A C 1
ATOM 746 O O . ALA A 1 92 ? 7.971 -30.631 -25.573 1.00 75.69 92 ALA A O 1
ATOM 747 N N . ASP A 1 93 ? 8.936 -32.652 -25.493 1.00 73.50 93 ASP A N 1
ATOM 748 C CA . ASP A 1 93 ? 7.725 -33.477 -25.470 1.00 73.50 93 ASP A CA 1
ATOM 749 C C . ASP A 1 93 ? 7.269 -33.851 -24.049 1.00 73.50 93 ASP A C 1
ATOM 751 O O . ASP A 1 93 ? 6.223 -34.479 -23.869 1.00 73.50 93 ASP A O 1
ATOM 755 N N . HIS A 1 94 ? 8.024 -33.458 -23.022 1.00 72.06 94 HIS A N 1
ATOM 756 C CA . HIS A 1 94 ? 7.668 -33.708 -21.639 1.00 72.06 94 HIS A CA 1
ATOM 757 C C . HIS A 1 94 ? 6.449 -32.862 -21.267 1.00 72.06 94 HIS A C 1
ATOM 759 O O . HIS A 1 94 ? 6.442 -31.641 -21.383 1.00 72.06 94 HIS A O 1
ATOM 765 N N . TRP A 1 95 ? 5.403 -33.507 -20.766 1.00 64.88 95 TRP A N 1
ATOM 766 C CA . TRP A 1 95 ? 4.095 -32.882 -20.557 1.00 64.88 95 TRP A CA 1
ATOM 767 C C . TRP A 1 95 ? 4.090 -31.689 -19.580 1.00 64.88 95 TRP A C 1
ATOM 769 O O . TRP A 1 95 ? 3.207 -30.843 -19.665 1.00 64.88 95 TRP A O 1
ATOM 779 N N . LEU A 1 96 ? 5.087 -31.587 -18.691 1.00 70.25 96 LEU A N 1
ATOM 780 C CA . LEU A 1 96 ? 5.298 -30.415 -17.824 1.00 70.25 96 LEU A CA 1
ATOM 781 C C . LEU A 1 96 ? 5.838 -29.167 -18.559 1.00 70.25 96 LEU A C 1
ATOM 783 O O . LEU A 1 96 ? 5.742 -28.079 -18.005 1.00 70.25 96 LEU A O 1
ATOM 787 N N . VAL A 1 97 ? 6.377 -29.295 -19.780 1.00 63.53 97 VAL A N 1
ATOM 788 C CA . VAL A 1 97 ? 6.947 -28.186 -20.585 1.00 63.53 97 VAL A CA 1
ATOM 789 C C . VAL A 1 97 ? 5.866 -27.303 -21.215 1.00 63.53 97 VAL A C 1
ATOM 791 O O . VAL A 1 97 ? 6.130 -26.169 -21.595 1.00 63.53 97 VAL A O 1
ATOM 794 N N . GLN A 1 98 ? 4.628 -27.796 -21.311 1.00 53.94 98 GLN A N 1
ATOM 795 C CA . GLN A 1 98 ? 3.502 -27.064 -21.912 1.00 53.94 98 GLN A CA 1
ATOM 796 C C . GLN A 1 98 ? 2.474 -26.569 -20.890 1.00 53.94 98 GLN A C 1
ATOM 798 O O . GLN A 1 98 ? 1.502 -25.904 -21.247 1.00 53.94 98 GLN A O 1
ATOM 803 N N . THR A 1 99 ? 2.665 -26.893 -19.614 1.00 51.34 99 THR A N 1
ATOM 804 C CA . THR A 1 99 ? 1.750 -26.503 -18.548 1.00 51.34 99 THR A CA 1
ATOM 805 C C . THR A 1 99 ? 2.391 -25.421 -17.698 1.00 51.34 99 THR A C 1
ATOM 807 O O . THR A 1 99 ? 3.143 -25.729 -16.776 1.00 51.34 99 THR A O 1
ATOM 810 N N . GLU A 1 100 ? 1.998 -24.161 -17.907 1.00 53.31 100 GLU A N 1
ATOM 811 C CA . GLU A 1 100 ? 1.910 -23.239 -16.772 1.00 53.31 100 GLU A CA 1
ATOM 812 C C . GLU A 1 100 ? 1.150 -24.002 -15.681 1.00 53.31 100 GLU A C 1
ATOM 814 O O . GLU A 1 100 ? 0.010 -24.422 -15.908 1.00 53.31 100 GLU A O 1
ATOM 819 N N . GLY A 1 101 ? 1.799 -24.286 -14.547 1.00 54.78 101 GLY A N 1
ATOM 820 C CA . GLY A 1 101 ? 1.258 -25.140 -13.492 1.00 54.78 101 GLY A CA 1
ATOM 821 C C . GLY A 1 101 ? 0.056 -24.485 -12.816 1.00 54.78 101 GLY A C 1
ATOM 822 O O . GLY A 1 101 ? 0.167 -23.973 -11.704 1.00 54.78 101 GLY A O 1
ATOM 823 N N . LYS A 1 102 ? -1.089 -24.452 -13.502 1.00 54.84 102 LYS A N 1
ATOM 824 C CA . LYS A 1 102 ? -2.347 -23.861 -13.052 1.00 54.84 102 LYS A CA 1
ATOM 825 C C . LYS A 1 102 ? -3.063 -24.883 -12.181 1.00 54.84 102 LYS A C 1
ATOM 827 O O . LYS A 1 102 ? -3.871 -25.680 -12.647 1.00 54.84 102 LYS A O 1
ATOM 832 N N . LEU A 1 103 ? -2.761 -24.848 -10.889 1.00 56.62 103 LEU A N 1
ATOM 833 C CA . LEU A 1 103 ? -3.422 -25.667 -9.878 1.00 56.62 103 LEU A CA 1
ATOM 834 C C . LEU A 1 103 ? -4.845 -25.156 -9.662 1.00 56.62 103 LEU A C 1
ATOM 836 O O . LEU A 1 103 ? -5.019 -24.038 -9.183 1.00 56.62 103 LEU A O 1
ATOM 840 N N . GLY A 1 104 ? -5.849 -25.961 -9.999 1.00 56.09 104 GLY A N 1
ATOM 841 C CA . GLY A 1 104 ? -7.272 -25.736 -9.751 1.00 56.09 104 GLY A CA 1
ATOM 842 C C . GLY A 1 104 ? -7.836 -26.627 -8.638 1.00 56.09 104 GLY A C 1
ATOM 843 O O . GLY A 1 104 ? -7.119 -27.407 -8.017 1.00 56.09 104 GLY A O 1
ATOM 844 N N . LYS A 1 105 ? -9.152 -26.539 -8.392 1.00 47.47 105 LYS A N 1
ATOM 845 C CA . LYS A 1 105 ? -9.864 -27.428 -7.445 1.00 47.47 105 LYS A CA 1
ATOM 846 C C . LYS A 1 105 ? -9.869 -28.896 -7.874 1.00 47.47 105 LYS A C 1
ATOM 848 O O . LYS A 1 105 ? -9.927 -29.757 -7.005 1.00 47.47 105 LYS A O 1
ATOM 853 N N . ASP A 1 106 ? -9.793 -29.135 -9.176 1.00 56.31 106 ASP A N 1
ATOM 854 C CA . ASP A 1 106 ? -9.901 -30.462 -9.786 1.00 56.31 106 ASP A CA 1
ATOM 855 C C . ASP A 1 106 ? -8.528 -31.017 -10.202 1.00 56.31 106 ASP A C 1
ATOM 857 O O . ASP A 1 106 ? -8.439 -32.064 -10.834 1.00 56.31 106 ASP A O 1
ATOM 861 N N . THR A 1 107 ? -7.441 -30.316 -9.856 1.00 62.59 107 THR A N 1
ATOM 862 C CA . THR A 1 107 ? -6.084 -30.801 -10.106 1.00 62.59 107 THR A CA 1
ATOM 863 C C . THR A 1 107 ? -5.775 -31.957 -9.167 1.00 62.59 107 THR A C 1
ATOM 865 O O . THR A 1 107 ? -5.805 -31.796 -7.944 1.00 62.59 107 THR A O 1
ATOM 868 N N . ASP A 1 108 ? -5.418 -33.103 -9.740 1.00 69.00 108 ASP A N 1
ATOM 869 C CA . ASP A 1 108 ? -4.861 -34.215 -8.984 1.00 69.00 108 ASP A CA 1
ATOM 870 C C . ASP A 1 108 ? -3.458 -33.844 -8.485 1.00 69.00 108 ASP A C 1
ATOM 872 O O . ASP A 1 108 ? -2.453 -33.937 -9.191 1.00 69.00 108 ASP A O 1
ATOM 876 N N . LEU A 1 109 ? -3.411 -33.360 -7.245 1.00 66.50 109 LEU A N 1
ATOM 877 C CA . LEU A 1 109 ? -2.174 -32.937 -6.600 1.00 66.50 109 LEU A CA 1
ATOM 878 C C . LEU A 1 109 ? -1.218 -34.105 -6.347 1.00 66.50 109 LEU A C 1
ATOM 880 O O . LEU A 1 109 ? -0.019 -33.861 -6.231 1.00 66.50 109 LEU A O 1
ATOM 884 N N . LEU A 1 110 ? -1.723 -35.338 -6.236 1.00 68.50 110 LEU A N 1
ATOM 885 C CA . LEU A 1 110 ? -0.885 -36.509 -6.004 1.00 68.50 110 LEU A CA 1
ATOM 886 C C . LEU A 1 110 ? -0.172 -36.893 -7.300 1.00 68.50 110 LEU A C 1
ATOM 888 O O . LEU A 1 110 ? 1.054 -36.941 -7.318 1.00 68.50 110 LEU A O 1
ATOM 892 N N . ALA A 1 111 ? -0.923 -37.033 -8.396 1.00 69.88 111 ALA A N 1
ATOM 893 C CA . ALA A 1 111 ? -0.353 -37.312 -9.712 1.00 69.88 111 ALA A CA 1
ATOM 894 C C . ALA A 1 111 ? 0.631 -36.215 -10.152 1.00 69.88 111 ALA A C 1
ATOM 896 O O . ALA A 1 111 ? 1.696 -36.498 -10.697 1.00 69.88 111 ALA A O 1
ATOM 897 N N . LEU A 1 112 ? 0.319 -34.946 -9.863 1.00 73.06 112 LEU A N 1
ATOM 898 C CA . LEU A 1 112 ? 1.225 -33.839 -10.155 1.00 73.06 112 LEU A CA 1
ATOM 899 C C . LEU A 1 112 ? 2.491 -33.862 -9.285 1.00 73.06 112 LEU A C 1
ATOM 901 O O . LEU A 1 112 ? 3.563 -33.500 -9.768 1.00 73.06 112 LEU A O 1
ATOM 905 N N . ALA A 1 113 ? 2.394 -34.264 -8.016 1.00 70.00 113 ALA A N 1
ATOM 906 C CA . ALA A 1 113 ? 3.560 -34.401 -7.147 1.00 70.00 113 ALA A CA 1
ATOM 907 C C . ALA A 1 113 ? 4.472 -35.545 -7.613 1.00 70.00 113 ALA A C 1
ATOM 909 O O . ALA A 1 113 ? 5.676 -35.331 -7.737 1.00 70.00 113 ALA A O 1
ATOM 910 N N . GLU A 1 114 ? 3.901 -36.705 -7.947 1.00 73.31 114 GLU A N 1
ATOM 911 C CA . GLU A 1 114 ? 4.629 -37.851 -8.513 1.00 73.31 114 GLU A CA 1
ATOM 912 C C . GLU A 1 114 ? 5.332 -37.470 -9.821 1.00 73.31 114 GLU A C 1
ATOM 914 O O . GLU A 1 114 ? 6.497 -37.795 -10.042 1.00 73.31 114 GLU A O 1
ATOM 919 N N . ALA A 1 115 ? 4.663 -36.689 -10.665 1.00 75.19 115 ALA A N 1
ATOM 920 C CA . ALA A 1 115 ? 5.247 -36.156 -11.886 1.00 75.19 115 ALA A CA 1
ATOM 921 C C . ALA A 1 115 ? 6.448 -35.244 -11.653 1.00 75.19 115 ALA A C 1
ATOM 923 O O . ALA A 1 115 ? 7.457 -35.350 -12.347 1.00 75.19 115 ALA A O 1
ATOM 924 N N . HIS A 1 116 ? 6.338 -34.331 -10.687 1.00 76.12 116 HIS A N 1
ATOM 925 C CA . HIS A 1 116 ? 7.432 -33.435 -10.332 1.00 76.12 116 HIS A CA 1
ATOM 926 C C . HIS A 1 116 ? 8.581 -34.198 -9.672 1.00 76.12 116 HIS A C 1
ATOM 928 O O . HIS A 1 116 ? 9.729 -33.812 -9.851 1.00 76.12 116 HIS A O 1
ATOM 934 N N . GLU A 1 117 ? 8.305 -35.281 -8.947 1.00 76.06 117 GLU A N 1
ATOM 935 C CA . GLU A 1 117 ? 9.329 -36.173 -8.402 1.00 76.06 117 GLU A CA 1
ATOM 936 C C . GLU A 1 117 ? 10.075 -36.929 -9.512 1.00 76.06 117 GLU A C 1
ATOM 938 O O . GLU A 1 117 ? 11.309 -36.964 -9.515 1.00 76.06 117 GLU A O 1
ATOM 943 N N . LEU A 1 118 ? 9.353 -37.460 -10.503 1.00 78.94 118 LEU A N 1
ATOM 944 C CA . LEU A 1 118 ? 9.943 -38.093 -11.688 1.00 78.94 118 LEU A CA 1
ATOM 945 C C . LEU A 1 118 ? 10.757 -37.093 -12.519 1.00 78.94 118 LEU A C 1
ATOM 947 O O . LEU A 1 118 ? 11.888 -37.385 -12.897 1.00 78.94 118 LEU A O 1
ATOM 951 N N . ALA A 1 119 ? 10.234 -35.885 -12.739 1.00 81.12 119 ALA A N 1
ATOM 952 C CA . ALA A 1 119 ? 10.957 -34.807 -13.409 1.00 81.12 119 ALA A CA 1
ATOM 953 C C . ALA A 1 119 ? 12.202 -34.379 -12.615 1.00 81.12 119 ALA A C 1
ATOM 955 O O . ALA A 1 119 ? 13.279 -34.179 -13.182 1.00 81.12 119 ALA A O 1
ATOM 956 N N . ALA A 1 120 ? 12.084 -34.283 -11.287 1.00 79.50 120 ALA A N 1
ATOM 957 C CA . ALA A 1 120 ? 13.194 -33.914 -10.423 1.00 79.50 120 ALA A CA 1
ATOM 958 C C . ALA A 1 120 ? 14.324 -34.951 -10.480 1.00 79.50 120 ALA A C 1
ATOM 960 O O . ALA A 1 120 ? 15.491 -34.598 -10.641 1.00 79.50 120 ALA A O 1
ATOM 961 N N . THR A 1 121 ? 13.980 -36.232 -10.376 1.00 80.44 121 THR A N 1
ATOM 962 C CA . THR A 1 121 ? 14.954 -37.331 -10.371 1.00 80.44 121 THR A CA 1
ATOM 963 C C . THR A 1 121 ? 15.533 -37.618 -11.756 1.00 80.44 121 THR A C 1
ATOM 965 O O . THR A 1 121 ? 16.735 -37.843 -11.867 1.00 80.44 121 THR A O 1
ATOM 968 N N . GLY A 1 122 ? 14.708 -37.575 -12.804 1.00 83.19 122 GLY A N 1
ATOM 969 C CA . GLY A 1 122 ? 15.096 -37.919 -14.172 1.00 83.19 122 GLY A CA 1
ATOM 970 C C . GLY A 1 122 ? 15.760 -36.793 -14.965 1.00 83.19 122 GLY A C 1
ATOM 971 O O . GLY A 1 122 ? 16.511 -37.084 -15.892 1.00 83.19 122 GLY A O 1
ATOM 972 N N . HIS A 1 123 ? 15.514 -35.525 -14.611 1.00 84.88 123 HIS A N 1
ATOM 973 C CA . HIS A 1 123 ? 15.970 -34.380 -15.410 1.00 84.88 123 HIS A CA 1
ATOM 974 C C . HIS A 1 123 ? 16.616 -33.264 -14.582 1.00 84.88 123 HIS A C 1
ATOM 976 O O . HIS A 1 123 ? 17.698 -32.802 -14.933 1.00 84.88 123 HIS A O 1
ATOM 982 N N . VAL A 1 124 ? 16.029 -32.868 -13.446 1.00 85.19 124 VAL A N 1
ATOM 983 C CA . VAL A 1 124 ? 16.571 -31.755 -12.636 1.00 85.19 124 VAL A CA 1
ATOM 984 C C . VAL A 1 124 ? 17.902 -32.105 -11.974 1.00 85.19 124 VAL A C 1
ATOM 986 O O . VAL A 1 124 ? 18.826 -31.297 -11.997 1.00 85.19 124 VAL A O 1
ATOM 989 N N . LEU A 1 125 ? 18.017 -33.286 -11.360 1.00 85.62 125 LEU A N 1
ATOM 990 C CA . LEU A 1 125 ? 19.277 -33.716 -10.747 1.00 85.62 125 LEU A CA 1
ATOM 991 C C . LEU A 1 125 ? 20.395 -33.870 -11.796 1.00 85.62 125 LEU A C 1
ATOM 993 O O . LEU A 1 125 ? 21.445 -33.263 -11.592 1.00 85.62 125 LEU A O 1
ATOM 997 N N . PRO A 1 126 ? 20.173 -34.550 -12.941 1.00 88.50 126 PRO A N 1
ATOM 998 C CA . PRO A 1 126 ? 21.141 -34.552 -14.037 1.00 88.50 126 PRO A CA 1
ATOM 999 C C . PRO A 1 126 ? 21.514 -33.156 -14.543 1.00 88.50 126 PRO A C 1
ATOM 1001 O O . PRO A 1 126 ? 22.688 -32.904 -14.803 1.00 88.50 126 PRO A O 1
ATOM 1004 N N . TRP A 1 127 ? 20.548 -32.235 -14.642 1.00 88.94 127 TRP A N 1
ATOM 1005 C CA . TRP A 1 127 ? 20.816 -30.846 -15.019 1.00 88.94 127 TRP A CA 1
ATOM 1006 C C . TRP A 1 127 ? 21.753 -30.168 -14.015 1.00 88.94 127 TRP A C 1
ATOM 1008 O O . TRP A 1 127 ? 22.743 -29.547 -14.404 1.00 88.94 127 TRP A O 1
ATOM 1018 N N . PHE A 1 128 ? 21.500 -30.330 -12.712 1.00 89.94 128 PHE A N 1
ATOM 1019 C CA . PHE A 1 128 ? 22.418 -29.825 -11.697 1.00 89.94 128 PHE A CA 1
ATOM 1020 C C . PHE A 1 128 ? 23.808 -30.437 -11.850 1.00 89.94 128 PHE A C 1
ATOM 1022 O O . PHE A 1 128 ? 24.775 -29.686 -11.848 1.00 89.94 128 PHE A O 1
ATOM 1029 N N . ASP A 1 129 ? 23.917 -31.752 -12.027 1.00 87.94 129 ASP A N 1
ATOM 1030 C CA . ASP A 1 129 ? 25.205 -32.442 -12.147 1.00 87.94 129 ASP A CA 1
ATOM 1031 C C . ASP A 1 129 ? 25.992 -31.997 -13.393 1.00 87.94 129 ASP A C 1
ATOM 1033 O O . ASP A 1 129 ? 27.206 -31.802 -13.321 1.00 87.94 129 ASP A O 1
ATOM 1037 N N . GLN A 1 130 ? 25.307 -31.745 -14.513 1.00 87.56 130 GLN A N 1
ATOM 1038 C CA . GLN A 1 130 ? 25.909 -31.223 -15.744 1.00 87.56 130 GLN A CA 1
ATOM 1039 C C . GLN A 1 130 ? 26.502 -29.818 -15.558 1.00 87.56 130 GLN A C 1
ATOM 1041 O O . GLN A 1 130 ? 27.519 -29.483 -16.170 1.00 87.56 130 GLN A O 1
ATOM 1046 N N . HIS A 1 131 ? 25.885 -28.992 -14.712 1.00 88.56 131 HIS A N 1
ATOM 1047 C CA . HIS A 1 131 ? 26.263 -27.590 -14.532 1.00 88.56 131 HIS A CA 1
ATOM 1048 C C . HIS A 1 131 ? 26.973 -27.297 -13.193 1.00 88.56 131 HIS A C 1
ATOM 1050 O O . HIS A 1 131 ? 27.366 -26.156 -12.947 1.00 88.56 131 HIS A O 1
ATOM 1056 N N . ALA A 1 132 ? 27.191 -28.306 -12.340 1.00 87.88 132 ALA A N 1
ATOM 1057 C CA . ALA A 1 132 ? 27.727 -28.212 -10.973 1.00 87.88 132 ALA A CA 1
ATOM 1058 C C . ALA A 1 132 ? 29.248 -27.954 -10.891 1.00 87.88 132 ALA A C 1
ATOM 1060 O O . ALA A 1 132 ? 29.951 -28.542 -10.067 1.00 87.88 132 ALA A O 1
ATOM 1061 N N . SER A 1 133 ? 29.783 -27.065 -11.730 1.00 92.31 133 SER A N 1
ATOM 1062 C CA . SER A 1 133 ? 31.192 -26.666 -11.679 1.00 92.31 133 SER A CA 1
ATOM 1063 C C . SER A 1 133 ? 31.406 -25.212 -12.085 1.00 92.31 133 SER A C 1
ATOM 1065 O O . SER A 1 133 ? 30.655 -24.641 -12.879 1.00 92.31 133 SER A O 1
ATOM 1067 N N . VAL A 1 134 ? 32.471 -24.603 -11.563 1.00 93.69 134 VAL A N 1
ATOM 1068 C CA . VAL A 1 134 ? 32.886 -23.255 -11.983 1.00 93.69 134 VAL A CA 1
ATOM 1069 C C . VAL A 1 134 ? 33.291 -23.248 -13.465 1.00 93.69 134 VAL A C 1
ATOM 1071 O O . VAL A 1 134 ? 33.065 -22.261 -14.165 1.00 93.69 134 VAL A O 1
ATOM 1074 N N . GLU A 1 135 ? 33.826 -24.359 -13.970 1.00 93.81 135 GLU A N 1
ATOM 1075 C CA . GLU A 1 135 ? 34.141 -24.594 -15.379 1.00 93.81 135 GLU A CA 1
ATOM 1076 C C . GLU A 1 135 ? 32.881 -24.507 -16.243 1.00 93.81 135 GLU A C 1
ATOM 1078 O O . GLU A 1 135 ? 32.886 -23.799 -17.248 1.00 93.81 135 GLU A O 1
ATOM 1083 N N . ALA A 1 136 ? 31.776 -25.127 -15.817 1.00 89.50 136 ALA A N 1
ATOM 1084 C CA . ALA A 1 136 ? 30.501 -25.036 -16.524 1.00 89.50 136 ALA A CA 1
ATOM 1085 C C . ALA A 1 136 ? 29.974 -23.593 -16.587 1.00 89.50 136 ALA A C 1
ATOM 1087 O O . ALA A 1 136 ? 29.423 -23.187 -17.607 1.00 89.50 136 ALA A O 1
ATOM 1088 N N . VAL A 1 137 ? 30.189 -22.782 -15.542 1.00 90.06 137 VAL A N 1
ATOM 1089 C CA . VAL A 1 137 ? 29.849 -21.346 -15.570 1.00 90.06 137 VAL A CA 1
ATOM 1090 C C . VAL A 1 137 ? 30.739 -20.587 -16.559 1.00 90.06 137 VAL A C 1
ATOM 1092 O O . VAL A 1 137 ? 30.248 -19.744 -17.308 1.00 90.06 137 VAL A O 1
ATOM 1095 N N . ARG A 1 138 ? 32.049 -20.861 -16.571 1.00 91.56 138 ARG A N 1
ATOM 1096 C CA . ARG A 1 138 ? 33.024 -20.233 -17.481 1.00 91.56 138 ARG A CA 1
ATOM 1097 C C . ARG A 1 138 ? 32.685 -20.528 -18.948 1.00 91.56 138 ARG A C 1
ATOM 1099 O O . ARG A 1 138 ? 32.603 -19.606 -19.771 1.00 91.56 138 ARG A O 1
ATOM 1106 N N . ASP A 1 139 ? 32.458 -21.802 -19.247 1.00 87.25 139 ASP A N 1
ATOM 1107 C CA . ASP A 1 139 ? 32.343 -22.344 -20.604 1.00 87.25 139 ASP A CA 1
ATOM 1108 C C . ASP A 1 139 ? 30.909 -22.374 -21.134 1.00 87.25 139 ASP A C 1
ATOM 1110 O O . ASP A 1 139 ? 30.690 -22.825 -22.255 1.00 87.25 139 ASP A O 1
ATOM 1114 N N . PHE A 1 140 ? 29.946 -21.867 -20.358 1.00 81.38 140 PHE A N 1
ATOM 1115 C CA . PHE A 1 140 ? 28.528 -21.925 -20.695 1.00 81.38 140 PHE A CA 1
ATOM 1116 C C . PHE A 1 140 ? 28.252 -21.441 -22.128 1.00 81.38 140 PHE A C 1
ATOM 1118 O O . PHE A 1 140 ? 28.624 -20.322 -22.503 1.00 81.38 140 PHE A O 1
ATOM 1125 N N . ALA A 1 141 ? 27.610 -22.302 -22.918 1.00 65.31 141 ALA A N 1
ATOM 1126 C CA . ALA A 1 141 ? 27.288 -22.071 -24.327 1.00 65.31 141 ALA A CA 1
ATOM 1127 C C . ALA A 1 141 ? 25.858 -22.514 -24.707 1.00 65.31 141 ALA A C 1
ATOM 1129 O O . ALA A 1 141 ? 25.486 -22.406 -25.874 1.00 65.31 141 ALA A O 1
ATOM 1130 N N . ASP A 1 142 ? 25.066 -22.993 -23.741 1.00 59.03 142 ASP A N 1
ATOM 1131 C CA . ASP A 1 142 ? 23.707 -23.500 -23.968 1.00 59.03 142 ASP A CA 1
ATOM 1132 C C . ASP A 1 142 ? 22.649 -22.381 -24.032 1.00 59.03 142 ASP A C 1
ATOM 1134 O O . ASP A 1 142 ? 22.861 -21.257 -23.575 1.00 59.03 142 ASP A O 1
ATOM 1138 N N . SER A 1 143 ? 21.476 -22.699 -24.591 1.00 46.16 143 SER A N 1
ATOM 1139 C CA . SER A 1 143 ? 20.401 -21.762 -24.967 1.00 46.16 143 SER A CA 1
ATOM 1140 C C . SER A 1 143 ? 19.472 -21.291 -23.829 1.00 46.16 143 SER A C 1
ATOM 1142 O O . SER A 1 143 ? 18.346 -20.881 -24.099 1.00 46.16 143 SER A O 1
ATOM 1144 N N . GLY A 1 144 ? 19.917 -21.337 -22.570 1.00 55.62 144 GLY A N 1
ATOM 1145 C CA . GLY A 1 144 ? 19.153 -20.866 -21.401 1.00 55.62 144 GLY A CA 1
ATOM 1146 C C . GLY A 1 144 ? 19.410 -19.396 -21.026 1.00 55.62 144 GLY A C 1
ATOM 1147 O O . GLY A 1 144 ? 19.905 -18.602 -21.828 1.00 55.62 144 GLY A O 1
ATOM 1148 N N . ILE A 1 145 ? 19.119 -19.025 -19.767 1.00 57.50 145 ILE A N 1
ATOM 1149 C CA . ILE A 1 145 ? 19.550 -17.735 -19.194 1.00 57.50 145 ILE A CA 1
ATOM 1150 C C . ILE A 1 145 ? 21.083 -17.755 -19.078 1.00 57.50 145 ILE A C 1
ATOM 1152 O O . ILE A 1 145 ? 21.642 -18.229 -18.089 1.00 57.50 145 ILE A O 1
ATOM 1156 N N . GLU A 1 146 ? 21.763 -17.252 -20.110 1.00 66.50 146 GLU A N 1
ATOM 1157 C CA . GLU A 1 146 ? 23.224 -17.248 -20.204 1.00 66.50 146 GLU A CA 1
ATOM 1158 C C . GLU A 1 146 ? 23.863 -16.520 -18.999 1.00 66.50 146 GLU A C 1
ATOM 1160 O O . GLU A 1 146 ? 23.494 -15.372 -18.696 1.00 66.50 146 GLU A O 1
ATOM 1165 N N . PRO A 1 147 ? 24.855 -17.127 -18.313 1.00 78.38 147 PRO A N 1
ATOM 1166 C CA . PRO A 1 147 ? 25.634 -16.443 -17.296 1.00 78.38 147 PRO A CA 1
ATOM 1167 C C . PRO A 1 147 ? 26.247 -15.173 -17.873 1.00 78.38 147 PRO A C 1
ATOM 1169 O O . PRO A 1 147 ? 26.946 -15.193 -18.886 1.00 78.38 147 PRO A O 1
ATOM 1172 N N . SER A 1 148 ? 26.013 -14.042 -17.206 1.00 82.56 148 SER A N 1
ATOM 1173 C CA . SER A 1 148 ? 26.528 -12.761 -17.691 1.00 82.56 148 SER A CA 1
ATOM 1174 C C . SER A 1 148 ? 28.047 -12.814 -17.895 1.00 82.56 148 SER A C 1
ATOM 1176 O O . SER A 1 148 ? 28.762 -13.407 -17.088 1.00 82.56 148 SER A O 1
ATOM 1178 N N . ILE A 1 149 ? 28.564 -12.134 -18.918 1.00 83.62 149 ILE A N 1
ATOM 1179 C CA . ILE A 1 149 ? 30.010 -12.065 -19.195 1.00 83.62 149 ILE A CA 1
ATOM 1180 C C . ILE A 1 149 ? 30.858 -11.739 -17.944 1.00 83.62 149 ILE A C 1
ATOM 1182 O O . ILE A 1 149 ? 31.860 -12.418 -17.739 1.00 83.62 149 ILE A O 1
ATOM 1186 N N . PRO A 1 150 ? 30.485 -10.794 -17.050 1.00 86.75 150 PRO A N 1
ATOM 1187 C CA . PRO A 1 150 ? 31.242 -10.559 -15.816 1.00 86.75 150 PRO A CA 1
ATOM 1188 C C . PRO A 1 150 ? 31.276 -11.773 -14.876 1.00 86.75 150 PRO A C 1
ATOM 1190 O O . PRO A 1 150 ? 32.281 -12.009 -14.214 1.00 86.75 150 PRO A O 1
ATOM 1193 N N . THR A 1 151 ? 30.202 -12.567 -14.835 1.00 89.81 151 THR A N 1
ATOM 1194 C CA . THR A 1 151 ? 30.148 -13.839 -14.098 1.00 89.81 151 THR A CA 1
ATOM 1195 C C . THR A 1 151 ? 31.094 -14.872 -14.710 1.00 89.81 151 THR A C 1
ATOM 1197 O O . THR A 1 151 ? 31.854 -15.498 -13.978 1.00 89.81 151 THR A O 1
ATOM 1200 N N . ARG A 1 152 ? 31.109 -15.008 -16.042 1.00 90.12 152 ARG A N 1
ATOM 1201 C CA . ARG A 1 152 ? 32.003 -15.936 -16.759 1.00 90.12 152 ARG A CA 1
ATOM 1202 C C . ARG A 1 152 ? 33.477 -15.551 -16.602 1.00 90.12 152 ARG A C 1
ATOM 1204 O O . ARG A 1 152 ? 34.324 -16.411 -16.383 1.00 90.12 152 ARG A O 1
ATOM 1211 N N . LEU A 1 153 ? 33.776 -14.250 -16.636 1.00 90.31 153 LEU A N 1
ATOM 1212 C CA . LEU A 1 153 ? 35.108 -13.714 -16.343 1.00 90.31 153 LEU A CA 1
ATOM 1213 C C . LEU A 1 153 ? 35.524 -14.017 -14.904 1.00 90.31 153 LEU A C 1
ATOM 1215 O O . LEU A 1 153 ? 36.627 -14.503 -14.683 1.00 90.31 153 LEU A O 1
ATOM 1219 N N . ALA A 1 154 ? 34.644 -13.790 -13.927 1.00 93.25 154 ALA A N 1
ATOM 1220 C CA . ALA A 1 154 ? 34.927 -14.137 -12.539 1.00 93.25 154 ALA A CA 1
ATOM 1221 C C . ALA A 1 154 ? 35.166 -15.645 -12.358 1.00 93.25 154 ALA A C 1
ATOM 1223 O O . ALA A 1 154 ? 36.108 -16.013 -11.664 1.00 93.25 154 ALA A O 1
ATOM 1224 N N . ALA A 1 155 ? 34.396 -16.507 -13.028 1.00 94.75 155 ALA A N 1
ATOM 1225 C CA . ALA A 1 155 ? 34.626 -17.952 -13.034 1.00 94.75 155 ALA A CA 1
ATOM 1226 C C . ALA A 1 155 ? 36.017 -18.313 -13.592 1.00 94.75 155 ALA A C 1
ATOM 1228 O O . ALA A 1 155 ? 36.772 -19.036 -12.943 1.00 94.75 155 ALA A O 1
ATOM 1229 N N . ALA A 1 156 ? 36.410 -17.738 -14.736 1.00 94.31 156 ALA A N 1
ATOM 1230 C CA . ALA A 1 156 ? 37.747 -17.926 -15.306 1.00 94.31 156 ALA A CA 1
ATOM 1231 C C . ALA A 1 156 ? 38.860 -17.478 -14.340 1.00 94.31 156 ALA A C 1
ATOM 1233 O O . ALA A 1 156 ? 39.858 -18.174 -14.162 1.00 94.31 156 ALA A O 1
ATOM 1234 N N . LEU A 1 157 ? 38.676 -16.339 -13.666 1.00 94.69 157 LEU A N 1
ATOM 1235 C CA . LEU A 1 157 ? 39.648 -15.813 -12.707 1.00 94.69 157 LEU A CA 1
ATOM 1236 C C . LEU A 1 157 ? 39.740 -16.646 -11.422 1.00 94.69 157 LEU A C 1
ATOM 1238 O O . LEU A 1 157 ? 40.847 -16.837 -10.915 1.00 94.69 157 LEU A O 1
ATOM 1242 N N . VAL A 1 158 ? 38.622 -17.178 -10.914 1.00 95.62 158 VAL A N 1
ATOM 1243 C CA . VAL A 1 158 ? 38.606 -18.134 -9.787 1.00 95.62 158 VAL A CA 1
ATOM 1244 C C . VAL A 1 158 ? 39.435 -19.371 -10.129 1.00 95.62 158 VAL A C 1
ATOM 1246 O O . VAL A 1 158 ? 40.257 -19.804 -9.321 1.00 95.62 158 VAL A O 1
ATOM 1249 N N . LEU A 1 159 ? 39.280 -19.884 -11.352 1.00 95.06 159 LEU A N 1
ATOM 1250 C CA . LEU A 1 159 ? 40.033 -21.026 -11.879 1.00 95.06 159 LEU A CA 1
ATOM 1251 C C . LEU A 1 159 ? 41.473 -20.680 -12.291 1.00 95.06 159 LEU A C 1
ATOM 1253 O O . LEU A 1 159 ? 42.237 -21.566 -12.662 1.00 95.06 159 LEU A O 1
ATOM 1257 N N . ARG A 1 160 ? 41.866 -19.400 -12.206 1.00 93.06 160 ARG A N 1
ATOM 1258 C CA . ARG A 1 160 ? 43.165 -18.869 -12.657 1.00 93.06 160 ARG A CA 1
ATOM 1259 C C . ARG A 1 160 ? 43.440 -19.096 -14.150 1.00 93.06 160 ARG A C 1
ATOM 1261 O O . ARG A 1 160 ? 44.594 -19.086 -14.578 1.00 93.06 160 ARG A O 1
ATOM 1268 N N . ASP A 1 161 ? 42.387 -19.230 -14.947 1.00 92.50 161 ASP A N 1
ATOM 1269 C CA . ASP A 1 161 ? 42.446 -19.435 -16.390 1.00 92.50 161 ASP A CA 1
ATOM 1270 C C . ASP A 1 161 ? 42.447 -18.091 -17.131 1.00 92.50 161 ASP A C 1
ATOM 1272 O O . ASP A 1 161 ? 41.422 -17.561 -17.574 1.00 92.50 161 ASP A O 1
ATOM 1276 N N . ARG A 1 162 ? 43.639 -17.498 -17.222 1.00 90.31 162 ARG A N 1
ATOM 1277 C CA . ARG A 1 162 ? 43.833 -16.194 -17.870 1.00 90.31 162 ARG A CA 1
ATOM 1278 C C . ARG A 1 162 ? 43.588 -16.237 -19.372 1.00 90.31 162 ARG A C 1
ATOM 1280 O O . ARG A 1 162 ? 43.159 -15.234 -19.933 1.00 90.31 162 ARG A O 1
ATOM 1287 N N . GLU A 1 163 ? 43.847 -17.370 -20.018 1.00 88.94 163 GLU A N 1
ATOM 1288 C CA . GLU A 1 163 ? 43.653 -17.509 -21.460 1.00 88.94 163 GLU A CA 1
ATOM 1289 C C . GLU A 1 163 ? 42.170 -17.471 -21.815 1.00 88.94 163 GLU A C 1
ATOM 1291 O O . GLU A 1 163 ? 41.776 -16.733 -22.719 1.00 88.94 163 GLU A O 1
ATOM 1296 N N . VAL A 1 164 ? 41.328 -18.204 -21.077 1.00 89.19 164 VAL A N 1
ATOM 1297 C CA . VAL A 1 164 ? 39.875 -18.125 -21.267 1.00 89.19 164 VAL A CA 1
ATOM 1298 C C . VAL A 1 164 ? 39.355 -16.737 -20.906 1.00 89.19 164 VAL A C 1
ATOM 1300 O O . VAL A 1 164 ? 38.551 -16.189 -21.658 1.00 89.19 164 VAL A O 1
ATOM 1303 N N . ALA A 1 165 ? 39.839 -16.125 -19.820 1.00 88.94 165 ALA A N 1
ATOM 1304 C CA . ALA A 1 165 ? 39.449 -14.760 -19.472 1.00 88.94 165 ALA A CA 1
ATOM 1305 C C . ALA A 1 165 ? 39.790 -13.760 -20.595 1.00 88.94 165 ALA A C 1
ATOM 1307 O O . ALA A 1 165 ? 38.952 -12.932 -20.947 1.00 88.94 165 ALA A O 1
ATOM 1308 N N . GLN A 1 166 ? 40.973 -13.874 -21.209 1.00 88.31 166 GLN A N 1
ATOM 1309 C CA . GLN A 1 166 ? 41.373 -13.034 -22.339 1.00 88.31 166 GLN A CA 1
ATOM 1310 C C . GLN A 1 166 ? 40.500 -13.288 -23.575 1.00 88.31 166 GLN A C 1
ATOM 1312 O O . GLN A 1 166 ? 39.986 -12.339 -24.162 1.00 88.31 166 GLN A O 1
ATOM 1317 N N . ARG A 1 167 ? 40.233 -14.555 -23.924 1.00 86.31 167 ARG A N 1
ATOM 1318 C CA . ARG A 1 167 ? 39.318 -14.900 -25.028 1.00 86.31 167 ARG A CA 1
ATOM 1319 C C . ARG A 1 167 ? 37.912 -14.339 -24.809 1.00 86.31 167 ARG A C 1
ATOM 1321 O O . ARG A 1 167 ? 37.310 -13.818 -25.746 1.00 86.31 167 ARG A O 1
ATOM 1328 N N . LEU A 1 168 ? 37.398 -14.401 -23.580 1.00 85.25 168 LEU A N 1
ATOM 1329 C CA . LEU A 1 168 ? 36.111 -13.807 -23.216 1.00 85.25 168 LEU A CA 1
ATOM 1330 C C . LEU A 1 168 ? 36.144 -12.283 -23.377 1.00 85.25 168 LEU A C 1
ATOM 1332 O O . LEU A 1 168 ? 35.226 -11.720 -23.965 1.00 85.25 168 LEU A O 1
ATOM 1336 N N . VAL A 1 169 ? 37.212 -11.614 -22.936 1.00 83.44 169 VAL A N 1
ATOM 1337 C CA . VAL A 1 169 ? 37.403 -10.168 -23.139 1.00 83.44 169 VAL A CA 1
ATOM 1338 C C . VAL A 1 169 ? 37.400 -9.797 -24.626 1.00 83.44 169 VAL A C 1
ATOM 1340 O O . VAL A 1 169 ? 36.754 -8.816 -25.009 1.00 83.44 169 VAL A O 1
ATOM 1343 N N . ASP A 1 170 ? 38.058 -10.596 -25.463 1.00 80.19 170 ASP A N 1
ATOM 1344 C CA . ASP A 1 170 ? 38.201 -10.350 -26.900 1.00 80.19 170 ASP A CA 1
ATOM 1345 C C . ASP A 1 170 ? 36.911 -10.662 -27.684 1.00 80.19 170 ASP A C 1
ATOM 1347 O O . ASP A 1 170 ? 36.560 -9.945 -28.620 1.00 80.19 170 ASP A O 1
ATOM 1351 N N . SER A 1 171 ? 36.149 -11.681 -27.274 1.00 74.56 171 SER A N 1
ATOM 1352 C CA . SER A 1 171 ? 34.917 -12.122 -27.957 1.00 74.56 171 SER A CA 1
ATOM 1353 C C . SER A 1 171 ? 33.730 -11.149 -27.845 1.00 74.56 171 SER A C 1
ATOM 1355 O O . SER A 1 171 ? 32.786 -11.224 -28.629 1.00 74.56 171 SER A O 1
ATOM 1357 N N . VAL A 1 172 ? 33.767 -10.197 -26.907 1.00 66.19 172 VAL A N 1
ATOM 1358 C CA . VAL A 1 172 ? 32.604 -9.361 -26.536 1.00 66.19 172 VAL A CA 1
ATOM 1359 C C . VAL A 1 172 ? 32.605 -7.989 -27.251 1.00 66.19 172 VAL A C 1
ATOM 1361 O O . VAL A 1 172 ? 31.797 -7.121 -26.938 1.00 66.19 172 VAL A O 1
ATOM 1364 N N . LEU A 1 173 ? 33.460 -7.774 -28.261 1.00 57.72 173 LEU A N 1
ATOM 1365 C CA . LEU A 1 173 ? 33.681 -6.488 -28.965 1.00 57.72 173 LEU A CA 1
ATOM 1366 C C . LEU A 1 173 ? 32.422 -5.694 -29.407 1.00 57.72 173 LEU A C 1
ATOM 1368 O O . LEU A 1 173 ? 32.454 -4.462 -29.390 1.00 57.72 173 LEU A O 1
ATOM 1372 N N . GLU A 1 174 ? 31.300 -6.337 -29.750 1.00 49.94 174 GLU A N 1
ATOM 1373 C CA . GLU A 1 174 ? 30.060 -5.663 -30.204 1.00 49.94 174 GLU A CA 1
ATOM 1374 C C . GLU A 1 174 ? 29.049 -5.290 -29.079 1.00 49.94 174 GLU A C 1
ATOM 1376 O O . GLU A 1 174 ? 28.554 -4.153 -29.066 1.00 49.94 174 GLU A O 1
ATOM 1381 N N . PRO A 1 175 ? 28.754 -6.154 -28.079 1.00 52.59 175 PRO A N 1
ATOM 1382 C CA . PRO A 1 175 ? 27.852 -5.839 -26.954 1.00 52.59 175 PRO A CA 1
ATOM 1383 C C . PRO A 1 175 ? 28.225 -4.637 -26.058 1.00 52.59 175 PRO A C 1
ATOM 1385 O O . PRO A 1 175 ? 27.371 -4.120 -25.327 1.00 52.59 175 PRO A O 1
ATOM 1388 N N . TRP A 1 176 ? 29.459 -4.123 -26.123 1.00 58.00 176 TRP A N 1
ATOM 1389 C CA . TRP A 1 176 ? 29.964 -3.023 -25.274 1.00 58.00 176 TRP A CA 1
ATOM 1390 C C . TRP A 1 176 ? 29.202 -1.701 -25.415 1.00 58.00 176 TRP A C 1
ATOM 1392 O O . TRP A 1 176 ? 29.331 -0.794 -24.584 1.00 58.00 176 TRP A O 1
ATOM 1402 N N . LYS A 1 177 ? 28.368 -1.558 -26.453 1.00 54.44 177 LYS A N 1
ATOM 1403 C CA . LYS A 1 177 ? 27.560 -0.352 -26.660 1.00 54.44 177 LYS A CA 1
ATOM 1404 C C . LYS A 1 177 ? 26.548 -0.103 -25.530 1.00 54.44 177 LYS A C 1
ATOM 1406 O O . LYS A 1 177 ? 26.129 1.045 -25.380 1.00 54.44 177 LYS A O 1
ATOM 1411 N N . ARG A 1 178 ? 26.195 -1.110 -24.727 1.00 58.28 178 ARG A N 1
ATOM 1412 C CA . ARG A 1 178 ? 25.157 -1.001 -23.686 1.00 58.28 178 ARG A CA 1
ATOM 1413 C C . ARG A 1 178 ? 25.691 -0.713 -22.279 1.00 58.28 178 ARG A C 1
ATOM 1415 O O . ARG A 1 178 ? 24.908 -0.334 -21.415 1.00 58.28 178 ARG A O 1
ATOM 1422 N N . TRP A 1 179 ? 26.993 -0.868 -22.028 1.00 67.75 179 TRP A N 1
ATOM 1423 C CA . TRP A 1 179 ? 27.557 -0.733 -20.678 1.00 67.75 179 TRP A CA 1
ATOM 1424 C C . TRP A 1 179 ? 28.124 0.664 -20.422 1.00 67.75 179 TRP A C 1
ATOM 1426 O O . TRP A 1 179 ? 28.622 1.338 -21.329 1.00 67.75 179 TRP A O 1
ATOM 1436 N N . SER A 1 180 ? 28.026 1.126 -19.172 1.00 74.38 180 SER A N 1
ATOM 1437 C CA . SER A 1 180 ? 28.484 2.471 -18.814 1.00 74.38 180 SER A CA 1
ATOM 1438 C C . SER A 1 180 ? 30.019 2.573 -18.871 1.00 74.38 180 SER A C 1
ATOM 1440 O O . SER A 1 180 ? 30.703 1.647 -18.430 1.00 74.38 180 SER A O 1
ATOM 1442 N N . PRO A 1 181 ? 30.592 3.704 -19.329 1.00 74.56 181 PRO A N 1
ATOM 1443 C CA . PRO A 1 181 ? 32.046 3.894 -19.353 1.00 74.56 181 PRO A CA 1
ATOM 1444 C C . PRO A 1 181 ? 32.709 3.759 -17.975 1.00 74.56 181 PRO A C 1
ATOM 1446 O O . PRO A 1 181 ? 33.850 3.323 -17.884 1.00 74.56 181 PRO A O 1
ATOM 1449 N N . ALA A 1 182 ? 32.001 4.124 -16.900 1.00 76.06 182 ALA A N 1
ATOM 1450 C CA . ALA A 1 182 ? 32.498 3.977 -15.534 1.00 76.06 182 ALA A CA 1
ATOM 1451 C C . ALA A 1 182 ? 32.629 2.501 -15.127 1.00 76.06 182 ALA A C 1
ATOM 1453 O O . ALA A 1 182 ? 33.659 2.114 -14.585 1.00 76.06 182 ALA A O 1
ATOM 1454 N N . TYR A 1 183 ? 31.626 1.682 -15.455 1.00 80.06 183 TYR A N 1
ATOM 1455 C CA . TYR A 1 183 ? 31.655 0.244 -15.189 1.00 80.06 183 TYR A CA 1
ATOM 1456 C C . TYR A 1 183 ? 32.748 -0.458 -15.999 1.00 80.06 183 TYR A C 1
ATOM 1458 O O . TYR A 1 183 ? 33.513 -1.233 -15.443 1.00 80.06 183 TYR A O 1
ATOM 1466 N N . LEU A 1 184 ? 32.892 -0.117 -17.285 1.00 78.69 184 LEU A N 1
ATOM 1467 C CA . LEU A 1 184 ? 33.964 -0.663 -18.123 1.00 78.69 184 LEU A CA 1
ATOM 1468 C C . LEU A 1 184 ? 35.354 -0.313 -17.582 1.00 78.69 184 LEU A C 1
ATOM 1470 O O . LEU A 1 184 ? 36.227 -1.168 -17.592 1.00 78.69 184 LEU A O 1
ATOM 1474 N N . ARG A 1 185 ? 35.560 0.904 -17.057 1.00 80.38 185 ARG A N 1
ATOM 1475 C CA . ARG A 1 185 ? 36.826 1.265 -16.401 1.00 80.38 185 ARG A CA 1
ATOM 1476 C C . ARG A 1 185 ? 37.079 0.451 -15.136 1.00 80.38 185 ARG A C 1
ATOM 1478 O O . ARG A 1 185 ? 38.187 -0.039 -14.975 1.00 80.38 185 ARG A O 1
ATOM 1485 N N . ALA A 1 186 ? 36.079 0.297 -14.267 1.00 81.69 186 ALA A N 1
ATOM 1486 C CA . ALA A 1 186 ? 36.211 -0.516 -13.056 1.00 81.69 186 ALA A CA 1
ATOM 1487 C C . ALA A 1 186 ? 36.554 -1.976 -13.396 1.00 81.69 186 ALA A C 1
ATOM 1489 O O . ALA A 1 186 ? 37.502 -2.532 -12.846 1.00 81.69 186 ALA A O 1
ATOM 1490 N N . LEU A 1 187 ? 35.848 -2.542 -14.377 1.00 83.75 187 LEU A N 1
ATOM 1491 C CA . LEU A 1 187 ? 36.058 -3.897 -14.873 1.00 83.75 187 LEU A CA 1
ATOM 1492 C C . LEU A 1 187 ? 37.442 -4.060 -15.521 1.00 83.75 187 LEU A C 1
ATOM 1494 O O . LEU A 1 187 ? 38.130 -5.033 -15.237 1.00 83.75 187 LEU A O 1
ATOM 1498 N N . SER A 1 188 ? 37.894 -3.091 -16.325 1.00 84.31 188 SER A N 1
ATOM 1499 C CA . SER A 1 188 ? 39.244 -3.086 -16.905 1.00 84.31 188 SER A CA 1
ATOM 1500 C C . SER A 1 188 ? 40.337 -3.011 -15.840 1.00 84.31 188 SER A C 1
ATOM 1502 O O . SER A 1 188 ? 41.303 -3.761 -15.926 1.00 84.31 188 SER A O 1
ATOM 1504 N N . THR A 1 189 ? 40.197 -2.138 -14.836 1.00 84.44 189 THR A N 1
ATOM 1505 C CA . THR A 1 189 ? 41.162 -2.036 -13.729 1.00 84.44 189 THR A CA 1
ATOM 1506 C C . THR A 1 189 ? 41.240 -3.348 -12.956 1.00 84.44 189 THR A C 1
ATOM 1508 O O . THR A 1 189 ? 42.330 -3.829 -12.662 1.00 84.44 189 THR A O 1
ATOM 1511 N N . TRP A 1 190 ? 40.092 -3.954 -12.664 1.00 90.56 190 TRP A N 1
ATOM 1512 C CA . TRP A 1 190 ? 40.029 -5.246 -11.991 1.00 90.56 190 TRP A CA 1
ATOM 1513 C C . TRP A 1 190 ? 40.679 -6.364 -12.823 1.00 90.56 190 TRP A C 1
ATOM 1515 O O . TRP A 1 190 ? 41.552 -7.069 -12.324 1.00 90.56 190 TRP A O 1
ATOM 1525 N N . LEU A 1 191 ? 40.366 -6.470 -14.119 1.00 89.50 191 LEU A N 1
ATOM 1526 C CA . LEU A 1 191 ? 40.991 -7.445 -15.024 1.00 89.50 191 LEU A CA 1
ATOM 1527 C C . LEU A 1 191 ? 42.519 -7.278 -15.106 1.00 89.50 191 LEU A C 1
ATOM 1529 O O . LEU A 1 191 ? 43.248 -8.271 -15.077 1.00 89.50 191 LEU A O 1
ATOM 1533 N N . GLN A 1 192 ? 43.013 -6.036 -15.119 1.00 88.00 192 GLN A N 1
ATOM 1534 C CA . GLN A 1 192 ? 44.450 -5.742 -15.100 1.00 88.00 192 GLN A CA 1
ATOM 1535 C C . GLN A 1 192 ? 45.135 -6.239 -13.822 1.00 88.00 192 GLN A C 1
ATOM 1537 O O . GLN A 1 192 ? 46.220 -6.811 -13.909 1.00 88.00 192 GLN A O 1
ATOM 1542 N N . VAL A 1 193 ? 44.498 -6.088 -12.653 1.00 88.06 193 VAL A N 1
ATOM 1543 C CA . VAL A 1 193 ? 45.013 -6.626 -11.376 1.00 88.06 193 VAL A CA 1
ATOM 1544 C C . VAL A 1 193 ? 45.186 -8.148 -11.442 1.00 88.06 193 VAL A C 1
ATOM 1546 O O . VAL A 1 193 ? 46.126 -8.690 -10.863 1.00 88.06 193 VAL A O 1
ATOM 1549 N N . HIS A 1 194 ? 44.338 -8.839 -12.206 1.00 89.00 194 HIS A N 1
ATOM 1550 C CA . HIS A 1 194 ? 44.419 -10.288 -12.394 1.00 89.00 194 HIS A CA 1
ATOM 1551 C C . HIS A 1 194 ? 45.265 -10.733 -13.603 1.00 89.00 194 HIS A C 1
ATOM 1553 O O . HIS A 1 194 ? 45.405 -11.938 -13.845 1.00 89.00 194 HIS A O 1
ATOM 1559 N N . GLY A 1 195 ? 45.901 -9.791 -14.309 1.00 87.56 195 GLY A N 1
ATOM 1560 C CA . GLY A 1 195 ? 46.797 -10.065 -15.434 1.00 87.56 195 GLY A CA 1
ATOM 1561 C C . GLY A 1 195 ? 46.086 -10.358 -16.758 1.00 87.56 195 GLY A C 1
ATOM 1562 O O . GLY A 1 195 ? 46.637 -11.092 -17.573 1.00 87.56 195 GLY A O 1
ATOM 1563 N N . VAL A 1 196 ? 44.880 -9.818 -16.958 1.00 89.06 196 VAL A N 1
ATOM 1564 C CA . VAL A 1 196 ? 44.103 -9.904 -18.207 1.00 89.06 196 VAL A CA 1
ATOM 1565 C C . VAL A 1 196 ? 44.090 -8.530 -18.890 1.00 89.06 196 VAL A C 1
ATOM 1567 O O . VAL A 1 196 ? 43.766 -7.518 -18.259 1.00 89.06 196 VAL A O 1
ATOM 1570 N N . ASP A 1 197 ? 44.450 -8.466 -20.175 1.00 84.75 197 ASP A N 1
ATOM 1571 C CA . ASP A 1 197 ? 44.515 -7.209 -20.927 1.00 84.75 197 ASP A CA 1
ATOM 1572 C C . ASP A 1 197 ? 43.131 -6.797 -21.442 1.00 84.75 197 ASP A C 1
ATOM 1574 O O . ASP A 1 197 ? 42.651 -7.246 -22.482 1.00 84.75 197 ASP A O 1
ATOM 1578 N N . ALA A 1 198 ? 42.505 -5.869 -20.722 1.00 76.94 198 ALA A N 1
ATOM 1579 C CA . ALA A 1 198 ? 41.271 -5.204 -21.131 1.00 76.94 198 ALA A CA 1
ATOM 1580 C C . ALA A 1 198 ? 41.516 -3.828 -21.790 1.00 76.94 198 ALA A C 1
ATOM 1582 O O . ALA A 1 198 ? 40.617 -2.983 -21.841 1.00 76.94 198 ALA A O 1
ATOM 1583 N N . GLY A 1 199 ? 42.726 -3.548 -22.288 1.00 68.62 199 GLY A N 1
ATOM 1584 C CA . GLY A 1 199 ? 43.112 -2.253 -22.858 1.00 68.62 199 GLY A CA 1
ATOM 1585 C C . GLY A 1 199 ? 42.285 -1.835 -24.080 1.00 68.62 199 GLY A C 1
ATOM 1586 O O . GLY A 1 199 ? 42.075 -0.639 -24.315 1.00 68.62 199 GLY A O 1
ATOM 1587 N N . ALA A 1 200 ? 41.752 -2.801 -24.837 1.00 64.94 200 ALA A N 1
ATOM 1588 C CA . ALA A 1 200 ? 40.808 -2.550 -25.927 1.00 64.94 200 ALA A CA 1
ATOM 1589 C C . ALA A 1 200 ? 39.487 -1.926 -25.430 1.00 64.94 200 ALA A C 1
ATOM 1591 O O . ALA A 1 200 ? 38.956 -1.024 -26.084 1.00 64.94 200 ALA A O 1
ATOM 1592 N N . TRP A 1 201 ? 39.006 -2.321 -24.244 1.00 70.81 201 TRP A N 1
ATOM 1593 C CA . TRP A 1 201 ? 37.774 -1.804 -23.633 1.00 70.81 201 TRP A CA 1
ATOM 1594 C C . TRP A 1 201 ? 37.950 -0.349 -23.187 1.00 70.81 201 TRP A C 1
ATOM 1596 O O . TRP A 1 201 ? 37.096 0.504 -23.450 1.00 70.81 201 TRP A O 1
ATOM 1606 N N . THR A 1 202 ? 39.111 -0.026 -22.609 1.00 60.59 202 THR A N 1
ATOM 1607 C CA . THR A 1 202 ? 39.475 1.339 -22.201 1.00 60.59 202 THR A CA 1
ATOM 1608 C C . THR A 1 202 ? 39.545 2.279 -23.410 1.00 60.59 202 THR A C 1
ATOM 1610 O O . THR A 1 202 ? 38.953 3.362 -23.382 1.00 60.59 202 THR A O 1
ATOM 1613 N N . ARG A 1 203 ? 40.166 1.845 -24.520 1.00 62.62 203 ARG A N 1
ATOM 1614 C CA . ARG A 1 203 ? 40.242 2.615 -25.780 1.00 62.62 203 ARG A CA 1
ATOM 1615 C C . ARG A 1 203 ? 38.873 2.804 -26.452 1.00 62.62 203 ARG A C 1
ATOM 1617 O O . ARG A 1 203 ? 38.585 3.892 -26.953 1.00 62.62 203 ARG A O 1
ATOM 1624 N N . ALA A 1 204 ? 38.007 1.789 -26.433 1.00 56.59 204 ALA A N 1
ATOM 1625 C CA . ALA A 1 204 ? 36.644 1.881 -26.964 1.00 56.59 204 ALA A CA 1
ATOM 1626 C C . ALA A 1 204 ? 35.749 2.824 -26.132 1.00 56.59 204 ALA A C 1
ATOM 1628 O O . ALA A 1 204 ? 34.969 3.599 -26.692 1.00 56.59 204 ALA A O 1
ATOM 1629 N N . SER A 1 205 ? 35.908 2.831 -24.802 1.00 54.72 205 SER A N 1
ATOM 1630 C CA . SER A 1 205 ? 35.184 3.744 -23.904 1.00 54.72 205 SER A CA 1
ATOM 1631 C C . SER A 1 205 ? 35.564 5.221 -24.109 1.00 54.72 205 SER A C 1
ATOM 1633 O O . SER A 1 205 ? 34.701 6.094 -24.012 1.00 54.72 205 SER A O 1
ATOM 1635 N N . ALA A 1 206 ? 36.823 5.496 -24.478 1.00 51.25 206 ALA A N 1
ATOM 1636 C CA . ALA A 1 206 ? 37.316 6.835 -24.807 1.00 51.25 206 ALA A CA 1
ATOM 1637 C C . ALA A 1 206 ? 36.767 7.361 -26.151 1.00 51.25 206 ALA A C 1
ATOM 1639 O O . ALA A 1 206 ? 36.466 8.548 -26.269 1.00 51.25 206 ALA A O 1
ATOM 1640 N N . ARG A 1 207 ? 36.541 6.486 -27.147 1.00 48.41 207 ARG A N 1
ATOM 1641 C CA . ARG A 1 207 ? 35.924 6.865 -28.439 1.00 48.41 207 ARG A CA 1
ATOM 1642 C C . ARG A 1 207 ? 34.457 7.297 -28.305 1.00 48.41 207 ARG A C 1
ATOM 1644 O O . ARG A 1 207 ? 34.014 8.195 -29.016 1.00 48.41 207 ARG A O 1
ATOM 1651 N N . LYS A 1 208 ? 33.705 6.729 -27.355 1.00 45.19 208 LYS A N 1
ATOM 1652 C CA . LYS A 1 208 ? 32.330 7.174 -27.049 1.00 45.19 208 LYS A CA 1
ATOM 1653 C C . LYS A 1 208 ? 32.255 8.534 -26.352 1.00 45.19 208 LYS A C 1
ATOM 1655 O O . LYS A 1 208 ? 31.232 9.198 -26.464 1.00 45.19 208 LYS A O 1
ATOM 1660 N N . SER A 1 209 ? 33.308 8.963 -25.649 1.00 41.25 209 SER A N 1
ATOM 1661 C CA . SER A 1 209 ? 33.369 10.331 -25.109 1.00 41.25 209 SER A CA 1
ATOM 1662 C C . SER A 1 209 ? 33.806 11.360 -26.160 1.00 41.25 209 SER A C 1
ATOM 1664 O O . SER A 1 209 ? 33.778 12.556 -25.891 1.00 41.25 209 SER A O 1
ATOM 1666 N N . THR A 1 210 ? 34.209 10.909 -27.352 1.00 38.84 210 THR A N 1
ATOM 1667 C CA . THR A 1 210 ? 34.729 11.737 -28.447 1.00 38.84 210 THR A CA 1
ATOM 1668 C C . THR A 1 210 ? 34.057 11.383 -29.776 1.00 38.84 210 THR A C 1
ATOM 1670 O O . THR A 1 210 ? 34.705 11.002 -30.743 1.00 38.84 210 THR A O 1
ATOM 1673 N N . THR A 1 211 ? 32.730 11.516 -29.859 1.00 37.16 211 THR A N 1
ATOM 1674 C CA . THR A 1 211 ? 32.011 11.431 -31.144 1.00 37.16 211 THR A CA 1
ATOM 1675 C C . THR A 1 211 ? 31.494 12.811 -31.569 1.00 37.16 211 THR A C 1
ATOM 1677 O O . THR A 1 211 ? 30.400 13.239 -31.226 1.00 37.16 211 THR A O 1
ATOM 1680 N N . ALA A 1 212 ? 32.368 13.527 -32.280 1.00 33.38 212 ALA A N 1
ATOM 1681 C CA . ALA A 1 212 ? 32.107 14.219 -33.549 1.00 33.38 212 ALA A CA 1
ATOM 1682 C C . ALA A 1 212 ? 30.980 15.274 -33.702 1.00 33.38 212 ALA A C 1
ATOM 1684 O O . ALA A 1 212 ? 30.703 15.652 -34.834 1.00 33.38 212 ALA A O 1
ATOM 1685 N N . ALA A 1 213 ? 30.381 15.825 -32.641 1.00 33.00 213 ALA A N 1
ATOM 1686 C CA . ALA A 1 213 ? 29.495 17.001 -32.777 1.00 33.00 213 ALA A CA 1
ATOM 1687 C C . ALA A 1 213 ? 30.202 18.356 -32.536 1.00 33.00 213 ALA A C 1
ATOM 1689 O O . ALA A 1 213 ? 29.711 19.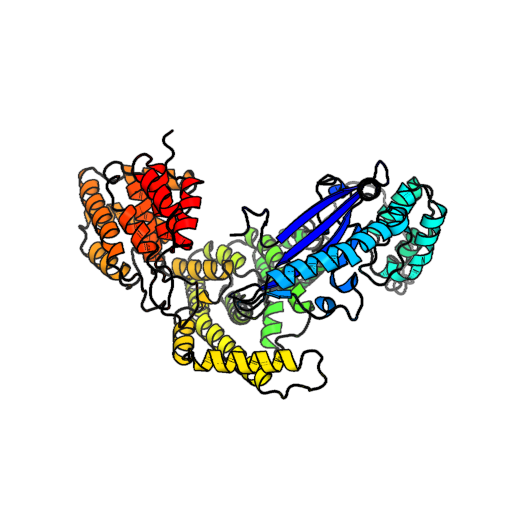398 -32.962 1.00 33.00 213 ALA A O 1
ATOM 1690 N N . HIS A 1 214 ? 31.371 18.367 -31.882 1.00 37.78 214 HIS A N 1
ATOM 1691 C CA . HIS A 1 214 ? 32.020 19.608 -31.425 1.00 37.78 214 HIS A CA 1
ATOM 1692 C C . HIS A 1 214 ? 33.237 20.078 -32.236 1.00 37.78 214 HIS A C 1
ATOM 1694 O O . HIS A 1 214 ? 33.754 21.159 -31.967 1.00 37.78 214 HIS A O 1
ATOM 1700 N N . GLN A 1 215 ? 33.696 19.331 -33.244 1.00 38.34 215 GLN A N 1
ATOM 1701 C CA . GLN A 1 215 ? 34.927 19.696 -33.965 1.00 38.34 215 GLN A CA 1
ATOM 1702 C C . GLN A 1 215 ? 34.723 20.650 -35.154 1.00 38.34 215 GLN A C 1
ATOM 1704 O O . GLN A 1 215 ? 35.675 21.320 -35.541 1.00 38.34 215 GLN A O 1
ATOM 1709 N N . SER A 1 216 ? 33.501 20.829 -35.668 1.00 37.53 216 SER A N 1
ATOM 1710 C CA . SER A 1 216 ? 33.255 21.756 -36.791 1.00 37.53 216 SER A CA 1
ATOM 1711 C C . SER A 1 216 ? 33.161 23.235 -36.381 1.00 37.53 216 SER A C 1
ATOM 1713 O O . SER A 1 216 ? 33.223 24.105 -37.241 1.00 37.53 216 SER A O 1
ATOM 1715 N N . SER A 1 217 ? 33.050 23.546 -35.081 1.00 37.34 217 SER A N 1
ATOM 1716 C CA . SER A 1 217 ? 32.904 24.930 -34.589 1.00 37.34 217 SER A CA 1
ATOM 1717 C C . SER A 1 217 ? 34.211 25.559 -34.079 1.00 37.34 217 SER A C 1
ATOM 1719 O O . SER A 1 217 ? 34.221 26.741 -33.739 1.00 37.34 217 SER A O 1
ATOM 1721 N N . ALA A 1 218 ? 35.311 24.801 -34.006 1.00 33.62 218 ALA A N 1
ATOM 1722 C CA . ALA A 1 218 ? 36.562 25.244 -33.378 1.00 33.62 218 ALA A CA 1
ATOM 1723 C C . ALA A 1 218 ? 37.634 25.752 -34.368 1.00 33.62 218 ALA A C 1
ATOM 1725 O O . ALA A 1 218 ? 38.724 26.126 -33.946 1.00 33.62 218 ALA A O 1
ATOM 1726 N N . ALA A 1 219 ? 37.342 25.805 -35.673 1.00 35.81 219 ALA A N 1
ATOM 1727 C CA . ALA A 1 219 ? 38.290 26.268 -36.697 1.00 35.81 219 ALA A CA 1
ATOM 1728 C C . ALA A 1 219 ? 38.424 27.806 -36.796 1.00 35.81 219 ALA A C 1
ATOM 1730 O O . ALA A 1 219 ? 39.165 28.307 -37.636 1.00 35.81 219 ALA A O 1
ATOM 1731 N N . GLN A 1 220 ? 37.729 28.574 -35.951 1.00 40.19 220 GLN A N 1
ATOM 1732 C CA . GLN A 1 220 ? 37.771 30.037 -35.973 1.00 40.19 220 GLN A CA 1
ATOM 1733 C C . GLN A 1 220 ? 37.891 30.614 -34.561 1.00 40.19 220 GLN A C 1
ATOM 1735 O O . GLN A 1 220 ? 36.916 31.124 -34.020 1.00 40.19 220 GLN A O 1
ATOM 1740 N N . ARG A 1 221 ? 39.082 30.558 -33.951 1.00 32.97 221 ARG A N 1
ATOM 1741 C CA . ARG A 1 221 ? 39.534 31.592 -32.997 1.00 32.97 221 ARG A CA 1
ATOM 1742 C C . ARG A 1 221 ? 41.023 31.432 -32.646 1.00 32.97 221 ARG A C 1
ATOM 1744 O O . ARG A 1 221 ? 41.474 30.308 -32.440 1.00 32.97 221 ARG A O 1
ATOM 1751 N N . PRO A 1 222 ? 41.797 32.536 -32.601 1.00 35.16 222 PRO A N 1
ATOM 1752 C CA . PRO A 1 222 ? 43.235 32.510 -32.341 1.00 35.16 222 PRO A CA 1
ATOM 1753 C C . PRO A 1 222 ? 43.535 32.281 -30.846 1.00 35.16 222 PRO A C 1
ATOM 1755 O O . PRO A 1 222 ? 42.658 32.491 -30.004 1.00 35.16 222 PRO A O 1
ATOM 1758 N N . PRO A 1 223 ? 44.765 31.865 -30.486 1.00 48.00 223 PRO A N 1
ATOM 1759 C CA . PRO A 1 223 ? 45.072 31.384 -29.145 1.00 48.00 223 PRO A CA 1
ATOM 1760 C C . PRO A 1 223 ? 45.461 32.530 -28.210 1.00 48.00 223 PRO A C 1
ATOM 1762 O O . PRO A 1 223 ? 46.151 33.455 -28.639 1.00 48.00 223 PRO A O 1
ATOM 1765 N N . LYS A 1 224 ? 45.080 32.430 -26.927 1.00 31.17 224 LYS A N 1
ATOM 1766 C CA . LYS A 1 224 ? 45.747 33.031 -25.744 1.00 31.17 224 LYS A CA 1
ATOM 1767 C C . LYS A 1 224 ? 44.920 32.766 -24.470 1.00 31.17 224 LYS A C 1
ATOM 1769 O O . LYS A 1 224 ? 43.712 32.593 -24.576 1.00 31.17 224 LYS A O 1
ATOM 1774 N N . PRO A 1 225 ? 45.500 32.901 -23.266 1.00 35.12 225 PRO A N 1
ATOM 1775 C CA . PRO A 1 225 ? 46.636 32.185 -22.686 1.00 35.12 225 PRO A CA 1
ATOM 1776 C C . PRO A 1 225 ? 46.188 31.404 -21.423 1.00 35.12 225 PRO A C 1
ATOM 1778 O O . PRO A 1 225 ? 45.066 31.548 -20.951 1.00 35.12 225 PRO A O 1
ATOM 1781 N N . LYS A 1 226 ? 47.066 30.568 -20.855 1.00 43.38 226 LYS A N 1
ATOM 1782 C CA . LYS A 1 226 ? 46.800 29.828 -19.603 1.00 43.38 226 LYS A CA 1
ATOM 1783 C C . LYS A 1 226 ? 46.530 30.775 -18.411 1.00 43.38 226 LYS A C 1
ATOM 1785 O O . LYS A 1 226 ? 47.343 31.673 -18.200 1.00 43.38 226 LYS A O 1
ATOM 1790 N N . PRO A 1 227 ? 45.549 30.472 -17.540 1.00 32.38 227 PRO A N 1
ATOM 1791 C CA . PRO A 1 227 ? 45.621 30.766 -16.108 1.00 32.38 227 PRO A CA 1
ATOM 1792 C C . PRO A 1 227 ? 45.735 29.436 -15.334 1.00 32.38 227 PRO A C 1
ATOM 1794 O O . PRO A 1 227 ? 45.021 28.477 -15.597 1.00 32.38 227 PRO A O 1
ATOM 1797 N N . VAL A 1 228 ? 46.803 29.209 -14.569 1.00 32.00 228 VAL A N 1
ATOM 1798 C CA . VAL A 1 228 ? 46.967 29.610 -13.160 1.00 32.00 228 VAL A CA 1
ATOM 1799 C C . VAL A 1 228 ? 45.806 29.133 -12.287 1.00 32.00 228 VAL A C 1
ATOM 1801 O O . VAL A 1 228 ? 44.723 29.705 -12.272 1.00 32.00 228 VAL A O 1
ATOM 1804 N N . VAL A 1 229 ? 46.113 28.084 -11.527 1.00 43.75 229 VAL A N 1
ATOM 1805 C CA . VAL A 1 229 ? 45.360 27.566 -10.388 1.00 43.75 229 VAL A CA 1
ATOM 1806 C C . VAL A 1 229 ? 45.231 28.669 -9.338 1.00 43.75 229 VAL A C 1
ATOM 1808 O O . VAL A 1 229 ? 46.229 29.056 -8.734 1.00 43.75 229 VAL A O 1
ATOM 1811 N N . LYS A 1 230 ? 44.010 29.149 -9.095 1.00 29.55 230 LYS A N 1
ATOM 1812 C CA . LYS A 1 230 ? 43.619 29.805 -7.844 1.00 29.55 230 LYS A CA 1
ATOM 1813 C C . LYS A 1 230 ? 42.159 29.483 -7.540 1.00 29.55 230 LYS A C 1
ATOM 1815 O O . LYS A 1 230 ? 41.324 29.588 -8.425 1.00 29.55 230 LYS A O 1
ATOM 1820 N N . ALA A 1 231 ? 41.961 29.069 -6.289 1.00 30.19 231 ALA A N 1
ATOM 1821 C CA . ALA A 1 231 ? 40.761 29.067 -5.457 1.00 30.19 231 ALA A CA 1
ATOM 1822 C C . ALA A 1 231 ? 39.395 28.864 -6.137 1.00 30.19 231 ALA A C 1
ATOM 1824 O O . ALA A 1 231 ? 38.955 29.651 -6.967 1.00 30.19 231 ALA A O 1
ATOM 1825 N N . PHE A 1 232 ? 38.691 27.835 -5.661 1.00 36.31 232 PHE A N 1
ATOM 1826 C CA . PHE A 1 232 ? 37.238 27.726 -5.725 1.00 36.31 232 PHE A CA 1
ATOM 1827 C C . PHE A 1 232 ? 36.601 29.018 -5.204 1.00 36.31 232 PHE A C 1
ATOM 1829 O O . PHE A 1 232 ? 36.443 29.188 -4.006 1.00 36.31 232 PHE A O 1
ATOM 1836 N N . GLU A 1 233 ? 36.281 29.917 -6.120 1.00 41.28 233 GLU A N 1
ATOM 1837 C CA . GLU A 1 233 ? 35.232 30.921 -6.026 1.00 41.28 233 GLU A CA 1
ATOM 1838 C C . GLU A 1 233 ? 35.085 31.496 -7.439 1.00 41.28 233 GLU A C 1
ATOM 1840 O O . GLU A 1 233 ? 35.897 32.284 -7.924 1.00 41.28 233 GLU A O 1
ATOM 1845 N N . SER A 1 234 ? 34.075 31.023 -8.167 1.00 28.17 234 SER A N 1
ATOM 1846 C CA . SER A 1 234 ? 33.568 31.728 -9.339 1.00 28.17 234 SER A CA 1
ATOM 1847 C C . SER A 1 234 ? 32.060 31.543 -9.465 1.00 28.17 234 SER A C 1
ATOM 1849 O O . SER A 1 234 ? 31.526 30.508 -9.054 1.00 28.17 234 SER A O 1
ATOM 1851 N N . PRO A 1 235 ? 31.377 32.590 -9.948 1.00 36.16 235 PRO A N 1
ATOM 1852 C CA . PRO A 1 235 ? 29.961 32.834 -9.757 1.00 36.16 235 PRO A CA 1
ATOM 1853 C C . PRO A 1 235 ? 29.144 32.101 -10.820 1.00 36.16 235 PRO A C 1
ATOM 1855 O O . PRO A 1 235 ? 29.678 31.610 -11.810 1.00 36.16 235 PRO A O 1
ATOM 1858 N N . ALA A 1 236 ? 27.834 32.055 -10.597 1.00 39.41 236 ALA A N 1
ATOM 1859 C CA . ALA A 1 236 ? 26.835 31.583 -11.541 1.00 39.41 236 ALA A CA 1
ATOM 1860 C C . ALA A 1 236 ? 27.117 32.027 -12.992 1.00 39.41 236 ALA A C 1
ATOM 1862 O O . ALA A 1 236 ? 26.880 33.177 -13.351 1.00 39.41 236 ALA A O 1
ATOM 1863 N N . GLU A 1 237 ? 27.537 31.096 -13.851 1.00 34.81 237 GLU A N 1
ATOM 1864 C CA . GLU A 1 237 ? 27.124 31.140 -15.251 1.00 34.81 237 GLU A CA 1
ATOM 1865 C C . GLU A 1 237 ? 25.684 30.634 -15.278 1.00 34.81 237 GLU A C 1
ATOM 1867 O O . GLU A 1 237 ? 25.401 29.436 -15.252 1.00 34.81 237 GLU A O 1
ATOM 1872 N N . SER A 1 238 ? 24.760 31.587 -15.220 1.00 41.06 238 SER A N 1
ATOM 1873 C CA . SER A 1 238 ? 23.340 31.361 -15.393 1.00 41.06 238 SER A CA 1
ATOM 1874 C C . SER A 1 238 ? 23.053 30.967 -16.843 1.00 41.06 238 SER A C 1
ATOM 1876 O O . SER A 1 238 ? 22.661 31.784 -17.677 1.00 41.06 238 SER A O 1
ATOM 1878 N N . SER A 1 239 ? 23.158 29.674 -17.156 1.00 47.75 239 SER A N 1
ATOM 1879 C CA . SER A 1 239 ? 22.216 29.120 -18.122 1.00 47.75 239 SER A CA 1
ATOM 1880 C C . SER A 1 239 ? 20.836 29.228 -17.473 1.00 47.75 239 SER A C 1
ATOM 1882 O O . SER A 1 239 ? 20.451 28.414 -16.637 1.00 47.75 239 SER A O 1
ATOM 1884 N N . HIS A 1 240 ? 20.112 30.306 -17.787 1.00 57.28 240 HIS A N 1
ATOM 1885 C CA . HIS A 1 240 ? 18.719 30.483 -17.384 1.00 57.28 240 HIS A CA 1
ATOM 1886 C C . HIS A 1 240 ? 17.866 29.448 -18.126 1.00 57.28 240 HIS A C 1
ATOM 1888 O O . HIS A 1 240 ? 17.180 29.755 -19.099 1.00 57.28 240 HIS A O 1
ATOM 1894 N N . HIS A 1 241 ? 17.960 28.189 -17.709 1.00 72.12 241 HIS A N 1
ATOM 1895 C CA . HIS A 1 241 ? 17.018 27.170 -18.116 1.00 72.12 241 HIS A CA 1
ATOM 1896 C C . HIS A 1 241 ? 15.656 27.569 -17.557 1.00 72.12 241 HIS A C 1
ATOM 1898 O O . HIS A 1 241 ? 15.507 27.823 -16.361 1.00 72.12 241 HIS A O 1
ATOM 1904 N N . SER A 1 242 ? 14.665 27.652 -18.438 1.00 88.62 242 SER A N 1
ATOM 1905 C CA . SER A 1 242 ? 13.278 27.814 -18.008 1.00 88.62 242 SER A CA 1
ATOM 1906 C C . SER A 1 242 ? 12.864 26.643 -17.099 1.00 88.62 242 SER A C 1
ATOM 1908 O O . SER A 1 242 ? 13.398 25.538 -17.257 1.00 88.62 242 SER A O 1
ATOM 1910 N N . PRO A 1 243 ? 11.879 26.829 -16.203 1.00 89.00 243 PRO A N 1
ATOM 1911 C CA . PRO A 1 243 ? 11.342 25.750 -15.366 1.00 89.00 243 PRO A CA 1
ATOM 1912 C C . PRO A 1 243 ? 10.965 24.487 -16.157 1.00 89.00 243 PRO A C 1
ATOM 1914 O O . PRO A 1 243 ? 11.218 23.369 -15.716 1.00 89.00 243 PRO A O 1
ATOM 1917 N N . ALA A 1 244 ? 10.449 24.654 -17.380 1.00 87.94 244 ALA A N 1
ATOM 1918 C CA . ALA A 1 244 ? 10.138 23.545 -18.279 1.00 87.94 244 ALA A CA 1
ATOM 1919 C C . ALA A 1 244 ? 11.382 22.778 -18.756 1.00 87.94 244 ALA A C 1
ATOM 1921 O O . ALA A 1 244 ? 11.396 21.548 -18.743 1.00 87.94 244 ALA A O 1
ATOM 1922 N N . GLN A 1 245 ? 12.446 23.490 -19.134 1.00 90.75 245 GLN A N 1
ATOM 1923 C CA . GLN A 1 245 ? 13.709 22.869 -19.541 1.00 90.75 245 GLN A CA 1
ATOM 1924 C C . GLN A 1 245 ? 14.385 22.144 -18.374 1.00 90.75 245 GLN A C 1
ATOM 1926 O O . GLN A 1 245 ? 14.950 21.070 -18.577 1.00 90.75 245 GLN A O 1
ATOM 1931 N N . LEU A 1 246 ? 14.299 22.703 -17.163 1.00 90.44 246 LEU A N 1
ATOM 1932 C CA . LEU A 1 246 ? 14.794 22.055 -15.950 1.00 90.44 246 LEU A CA 1
ATOM 1933 C C . LEU A 1 246 ? 13.987 20.798 -15.631 1.00 90.44 246 LEU A C 1
ATOM 1935 O O . LEU A 1 246 ? 14.580 19.747 -15.419 1.00 90.44 246 LEU A O 1
ATOM 1939 N N . ALA A 1 247 ? 12.654 20.857 -15.676 1.00 89.25 247 ALA A N 1
ATOM 1940 C CA . ALA A 1 247 ? 11.809 19.681 -15.480 1.00 89.25 247 ALA A CA 1
ATOM 1941 C C . ALA A 1 247 ? 12.150 18.557 -16.476 1.00 89.25 247 ALA A C 1
ATOM 1943 O O . ALA A 1 247 ? 12.323 17.405 -16.075 1.00 89.25 247 ALA A O 1
ATOM 1944 N N . ASP A 1 248 ? 12.320 18.880 -17.762 1.00 89.00 248 ASP A N 1
ATOM 1945 C CA . ASP A 1 248 ? 12.693 17.905 -18.793 1.00 89.00 248 ASP A CA 1
ATOM 1946 C C . ASP A 1 248 ? 14.092 17.309 -18.583 1.00 89.00 248 ASP A C 1
ATOM 1948 O O . ASP A 1 248 ? 14.277 16.095 -18.744 1.00 89.00 248 ASP A O 1
ATOM 1952 N N . ALA A 1 249 ? 15.071 18.141 -18.217 1.00 90.06 249 ALA A N 1
ATOM 1953 C CA . ALA A 1 249 ? 16.429 17.702 -17.920 1.00 90.06 249 ALA A CA 1
ATOM 1954 C C . ALA A 1 249 ? 16.458 16.792 -16.686 1.00 90.06 249 ALA A C 1
ATOM 1956 O O . ALA A 1 249 ? 17.004 15.689 -16.753 1.00 90.06 249 ALA A O 1
ATOM 1957 N N . TRP A 1 250 ? 15.783 17.196 -15.609 1.00 91.06 250 TRP A N 1
ATOM 1958 C CA . TRP A 1 250 ? 15.715 16.452 -14.354 1.00 91.06 250 TRP A CA 1
ATOM 1959 C C . TRP A 1 250 ? 15.065 15.080 -14.547 1.00 91.06 250 TRP A C 1
ATOM 1961 O O . TRP A 1 250 ? 15.581 14.058 -14.093 1.00 91.06 250 TRP A O 1
ATOM 1971 N N . PHE A 1 251 ? 13.997 15.032 -15.345 1.00 86.62 251 PHE A N 1
ATOM 1972 C CA . PHE A 1 251 ? 13.343 13.791 -15.744 1.00 86.62 251 PHE A CA 1
ATOM 1973 C C . PHE A 1 251 ? 14.265 12.858 -16.539 1.00 86.62 251 PHE A C 1
ATOM 1975 O O . PHE A 1 251 ? 14.325 11.649 -16.300 1.00 86.62 251 PHE A O 1
ATOM 1982 N N . ALA A 1 252 ? 15.001 13.412 -17.506 1.00 87.81 252 ALA A N 1
ATOM 1983 C CA . ALA A 1 252 ? 15.928 12.649 -18.332 1.00 87.81 252 ALA A CA 1
ATOM 1984 C C . ALA A 1 252 ? 17.130 12.127 -17.528 1.00 87.81 252 ALA A C 1
ATOM 1986 O O . ALA A 1 252 ? 17.610 11.024 -17.803 1.00 87.81 252 ALA A O 1
ATOM 1987 N N . GLU A 1 253 ? 17.614 12.900 -16.556 1.00 90.06 253 GLU A N 1
ATOM 1988 C CA . GLU A 1 253 ? 18.674 12.519 -15.622 1.00 90.06 253 GLU A CA 1
ATOM 1989 C C . GLU A 1 253 ? 18.227 11.392 -14.693 1.00 90.06 253 GLU A C 1
ATOM 1991 O O . GLU A 1 253 ? 18.899 10.358 -14.643 1.00 90.06 253 GLU A O 1
ATOM 1996 N N . PHE A 1 254 ? 17.066 11.538 -14.043 1.00 83.94 254 PHE A N 1
ATOM 1997 C CA . PHE A 1 254 ? 16.519 10.501 -13.168 1.00 83.94 254 PHE A CA 1
ATOM 1998 C C . PHE A 1 254 ? 16.337 9.191 -13.935 1.00 83.94 254 PHE A C 1
ATOM 2000 O O . PHE A 1 254 ? 16.829 8.148 -13.512 1.00 83.94 254 PHE A O 1
ATOM 2007 N N . ARG A 1 255 ? 15.755 9.233 -15.141 1.00 82.19 255 ARG A N 1
ATOM 2008 C CA . ARG A 1 255 ? 15.582 8.031 -15.973 1.00 82.19 255 ARG A CA 1
ATOM 2009 C C . ARG A 1 255 ? 16.906 7.335 -16.311 1.00 82.19 255 ARG A C 1
ATOM 2011 O O . ARG A 1 255 ? 16.951 6.110 -16.376 1.00 82.19 255 ARG A O 1
ATOM 2018 N N . LYS A 1 256 ? 17.988 8.088 -16.539 1.00 83.56 256 LYS A N 1
ATOM 2019 C CA . LYS A 1 256 ? 19.318 7.511 -16.817 1.00 83.56 256 LYS A CA 1
ATOM 2020 C C . LYS A 1 256 ? 19.921 6.822 -15.593 1.00 83.56 256 LYS A C 1
ATOM 2022 O O . LYS A 1 256 ? 20.711 5.895 -15.761 1.00 83.56 256 LYS A O 1
ATOM 2027 N N . LEU A 1 257 ? 19.588 7.290 -14.392 1.00 79.19 257 LEU A N 1
ATOM 2028 C CA . LEU A 1 257 ? 20.216 6.864 -13.144 1.00 79.19 257 LEU A CA 1
ATOM 2029 C C . LEU A 1 257 ? 19.310 6.015 -12.246 1.00 79.19 257 LEU A C 1
ATOM 2031 O O . LEU A 1 257 ? 19.822 5.461 -11.283 1.00 79.19 257 LEU A O 1
ATOM 2035 N N . ARG A 1 258 ? 18.028 5.828 -12.582 1.00 69.69 258 ARG A N 1
ATOM 2036 C CA . ARG A 1 258 ? 17.015 5.141 -11.755 1.00 69.69 258 ARG A CA 1
ATOM 2037 C C . ARG A 1 258 ? 17.444 3.792 -11.176 1.00 69.69 258 ARG A C 1
ATOM 2039 O O . ARG A 1 258 ? 17.076 3.469 -10.065 1.00 69.69 258 ARG A O 1
ATOM 2046 N N . HIS A 1 259 ? 18.269 3.021 -11.887 1.00 73.38 259 HIS A N 1
ATOM 2047 C CA . HIS A 1 259 ? 18.759 1.716 -11.417 1.00 73.38 259 HIS A CA 1
ATOM 2048 C C . HIS A 1 259 ? 19.806 1.810 -10.291 1.00 73.38 259 HIS A C 1
ATOM 2050 O O . HIS A 1 259 ? 20.319 0.787 -9.841 1.00 73.38 259 HIS A O 1
ATOM 2056 N N . ARG A 1 260 ? 20.185 3.029 -9.896 1.00 72.88 260 ARG A N 1
ATOM 2057 C CA . ARG A 1 260 ? 21.130 3.340 -8.819 1.00 72.88 260 ARG A CA 1
ATOM 2058 C C . ARG A 1 260 ? 20.463 4.050 -7.639 1.00 72.88 260 ARG A C 1
ATOM 2060 O O . ARG A 1 260 ? 21.192 4.473 -6.754 1.00 72.88 260 ARG A O 1
ATOM 2067 N N . ASP A 1 261 ? 19.137 4.217 -7.673 1.00 71.69 261 ASP A N 1
ATOM 2068 C CA . ASP A 1 261 ? 18.347 4.939 -6.667 1.00 71.69 261 ASP A CA 1
ATOM 2069 C C . ASP A 1 261 ? 18.969 6.294 -6.258 1.00 71.69 261 ASP A C 1
ATOM 2071 O O . ASP A 1 261 ? 19.292 6.500 -5.088 1.00 71.69 261 ASP A O 1
ATOM 2075 N N . PRO A 1 262 ? 19.196 7.218 -7.218 1.00 79.69 262 PRO A N 1
ATOM 2076 C CA . PRO A 1 262 ? 19.863 8.487 -6.941 1.00 79.69 262 PRO A CA 1
ATOM 2077 C C . PRO A 1 262 ? 18.993 9.375 -6.048 1.00 79.69 262 PRO A C 1
ATOM 2079 O O . PRO A 1 262 ? 17.781 9.457 -6.261 1.00 79.69 262 PRO A O 1
ATOM 2082 N N . ASP A 1 263 ? 19.611 10.114 -5.125 1.00 84.38 263 ASP A N 1
ATOM 2083 C CA . ASP A 1 263 ? 18.953 11.235 -4.455 1.00 84.38 263 ASP A CA 1
ATOM 2084 C C . ASP A 1 263 ? 18.634 12.310 -5.511 1.00 84.38 263 ASP A C 1
ATOM 2086 O O . ASP A 1 263 ? 19.557 12.903 -6.086 1.00 84.38 263 ASP A O 1
ATOM 2090 N N . PRO A 1 264 ? 17.350 12.594 -5.802 1.00 84.56 264 PRO A N 1
ATOM 2091 C CA . PRO A 1 264 ? 17.012 13.471 -6.910 1.00 84.56 264 PRO A CA 1
ATOM 2092 C C . PRO A 1 264 ? 17.499 14.913 -6.753 1.00 84.56 264 PRO A C 1
ATOM 2094 O O . PRO A 1 264 ? 17.721 15.580 -7.764 1.00 84.56 264 PRO A O 1
ATOM 2097 N N . LEU A 1 265 ? 17.664 15.411 -5.522 1.00 82.31 265 LEU A N 1
ATOM 2098 C CA . LEU A 1 265 ? 18.155 16.771 -5.279 1.00 82.31 265 LEU A CA 1
ATOM 2099 C C . LEU A 1 265 ? 19.676 16.844 -5.233 1.00 82.31 265 LEU A C 1
ATOM 2101 O O . LEU A 1 265 ? 20.236 17.881 -5.586 1.00 82.31 265 LEU A O 1
ATOM 2105 N N . ARG A 1 266 ? 20.342 15.785 -4.768 1.0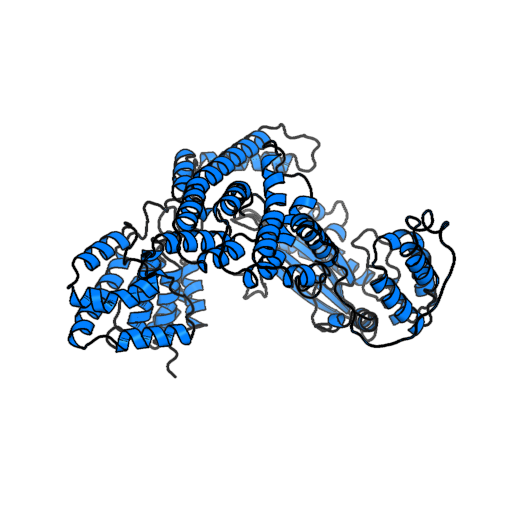0 84.25 266 ARG A N 1
ATOM 2106 C CA . ARG A 1 266 ? 21.788 15.795 -4.522 1.00 84.25 266 ARG A CA 1
ATOM 2107 C C . ARG A 1 266 ? 22.599 15.168 -5.651 1.00 84.25 266 ARG A C 1
ATOM 2109 O O . ARG A 1 266 ? 23.647 15.705 -6.008 1.00 84.25 266 ARG A O 1
ATOM 2116 N N . ASP A 1 267 ? 22.127 14.052 -6.192 1.00 82.44 267 ASP A N 1
ATOM 2117 C CA . ASP A 1 267 ? 22.895 13.212 -7.115 1.00 82.44 267 ASP A CA 1
ATOM 2118 C C . ASP A 1 267 ? 22.596 13.526 -8.587 1.00 82.44 267 ASP A C 1
ATOM 2120 O O . ASP A 1 267 ? 23.388 13.181 -9.471 1.00 82.44 267 ASP A O 1
ATOM 2124 N N . LEU A 1 268 ? 21.472 14.195 -8.873 1.00 88.31 268 LEU A N 1
ATOM 2125 C CA . LEU A 1 268 ? 21.131 14.648 -10.221 1.00 88.31 268 LEU A CA 1
ATOM 2126 C C . LEU A 1 268 ? 21.665 16.065 -10.474 1.00 88.31 268 LEU A C 1
ATOM 2128 O O . LEU A 1 268 ? 21.367 16.960 -9.687 1.00 88.31 268 LEU A O 1
ATOM 2132 N N . PRO A 1 269 ? 22.393 16.321 -11.577 1.00 89.19 269 PRO A N 1
ATOM 2133 C CA . PRO A 1 269 ? 22.944 17.645 -11.887 1.00 89.19 269 PRO A CA 1
ATOM 2134 C C . PRO A 1 269 ? 21.921 18.791 -11.904 1.00 89.19 269 PRO A C 1
ATOM 2136 O O . PRO A 1 269 ? 22.270 19.931 -11.581 1.00 89.19 269 PRO A O 1
ATOM 2139 N N . THR A 1 270 ? 20.668 18.507 -12.269 1.00 90.44 270 THR A N 1
ATOM 2140 C CA . THR A 1 270 ? 19.582 19.494 -12.296 1.00 90.44 270 THR A CA 1
ATOM 2141 C C . THR A 1 270 ? 18.983 19.756 -10.903 1.00 90.44 270 THR A C 1
ATOM 2143 O O . THR A 1 270 ? 18.496 20.856 -10.641 1.00 90.44 270 THR A O 1
ATOM 2146 N N . GLY A 1 271 ? 19.089 18.807 -9.967 1.00 88.12 271 GLY A N 1
ATOM 2147 C CA . GLY A 1 271 ? 18.533 18.911 -8.611 1.00 88.12 271 GLY A CA 1
ATOM 2148 C C . GLY A 1 271 ? 19.012 20.146 -7.828 1.00 88.12 271 GLY A C 1
ATOM 2149 O O . GLY A 1 271 ? 18.177 20.948 -7.398 1.00 88.12 271 GLY A O 1
ATOM 2150 N N . PRO A 1 272 ? 20.333 20.397 -7.709 1.00 89.44 272 PRO A N 1
ATOM 2151 C CA . PRO A 1 272 ? 20.856 21.583 -7.031 1.00 89.44 272 PRO A CA 1
ATOM 2152 C C . PRO A 1 272 ? 20.503 22.899 -7.729 1.00 89.44 272 PRO A C 1
ATOM 2154 O O . PRO A 1 272 ? 20.467 23.940 -7.076 1.00 89.44 272 PRO A O 1
ATOM 2157 N N . GLN A 1 273 ? 20.261 22.876 -9.045 1.00 90.31 273 GLN A N 1
ATOM 2158 C CA . GLN A 1 273 ? 19.838 24.065 -9.789 1.00 90.31 273 GLN A CA 1
ATOM 2159 C C . GLN A 1 273 ? 18.410 24.439 -9.398 1.00 90.31 273 GLN A C 1
ATOM 2161 O O . GLN A 1 273 ? 18.180 25.580 -9.007 1.00 90.31 273 GLN A O 1
ATOM 2166 N N . ILE A 1 274 ? 17.497 23.461 -9.387 1.00 88.94 274 ILE A N 1
ATOM 2167 C CA . ILE A 1 274 ? 16.113 23.641 -8.930 1.00 88.94 274 ILE A CA 1
ATOM 2168 C C . ILE A 1 274 ? 16.079 24.089 -7.463 1.00 88.94 274 ILE A C 1
ATOM 2170 O O . ILE A 1 274 ? 15.369 25.031 -7.117 1.00 88.94 274 ILE A O 1
ATOM 2174 N N . GLY A 1 275 ? 16.905 23.487 -6.602 1.00 86.44 275 GLY A N 1
ATOM 2175 C CA . GLY A 1 275 ? 16.991 23.859 -5.186 1.00 86.44 275 GLY A CA 1
ATOM 2176 C C . GLY A 1 275 ? 17.378 25.325 -4.937 1.00 86.44 275 GLY A C 1
ATOM 2177 O O . GLY A 1 275 ? 16.955 25.902 -3.939 1.00 86.44 275 GLY A O 1
ATOM 2178 N N . ARG A 1 276 ? 18.136 25.954 -5.849 1.00 88.75 276 ARG A N 1
ATOM 2179 C CA . ARG A 1 276 ? 18.563 27.366 -5.754 1.00 88.75 276 ARG A CA 1
ATOM 2180 C C . ARG A 1 276 ? 17.575 28.365 -6.360 1.00 88.75 276 ARG A C 1
ATOM 2182 O O . ARG A 1 276 ? 17.777 29.564 -6.191 1.00 88.75 276 ARG A O 1
ATOM 2189 N N . MET A 1 277 ? 16.555 27.899 -7.078 1.00 88.25 277 MET A N 1
ATOM 2190 C CA . MET A 1 277 ? 15.535 28.772 -7.662 1.00 88.25 277 MET A CA 1
ATOM 2191 C C . MET A 1 277 ? 14.694 29.446 -6.573 1.00 88.25 277 MET A C 1
ATOM 2193 O O . MET A 1 277 ? 14.623 28.962 -5.441 1.00 88.25 277 MET A O 1
ATOM 2197 N N . ASP A 1 278 ? 14.033 30.549 -6.916 1.00 89.38 278 ASP A N 1
ATOM 2198 C CA . ASP A 1 278 ? 13.016 31.131 -6.043 1.00 89.38 278 ASP A CA 1
ATOM 2199 C C . ASP A 1 278 ? 11.760 30.240 -5.955 1.00 89.38 278 ASP A C 1
ATOM 2201 O O . ASP A 1 278 ? 11.600 29.251 -6.675 1.00 89.38 278 ASP A O 1
ATOM 2205 N N . ALA A 1 279 ? 10.872 30.575 -5.018 1.00 87.69 279 ALA A N 1
ATOM 2206 C CA . ALA A 1 279 ? 9.657 29.814 -4.744 1.00 87.69 279 ALA A CA 1
ATOM 2207 C C . ALA A 1 279 ? 8.765 29.639 -5.980 1.00 87.69 279 ALA A C 1
ATOM 2209 O O . ALA A 1 279 ? 8.332 28.523 -6.274 1.00 87.69 279 ALA A O 1
ATOM 2210 N N . ARG A 1 280 ? 8.543 30.731 -6.715 1.00 88.62 280 ARG A N 1
ATOM 2211 C CA . ARG A 1 280 ? 7.682 30.765 -7.894 1.00 88.62 280 ARG A CA 1
ATOM 2212 C C . ARG A 1 280 ? 8.239 29.898 -9.013 1.00 88.62 280 ARG A C 1
ATOM 2214 O O . ARG A 1 280 ? 7.513 29.112 -9.608 1.00 88.62 280 ARG A O 1
ATOM 2221 N N . ALA A 1 281 ? 9.534 29.976 -9.282 1.00 89.75 281 ALA A N 1
ATOM 2222 C CA . ALA A 1 281 ? 10.139 29.206 -10.354 1.00 89.75 281 ALA A CA 1
ATOM 2223 C C . ALA A 1 281 ? 10.249 27.705 -10.001 1.00 89.75 281 ALA A C 1
ATOM 2225 O O . ALA A 1 281 ? 10.163 26.849 -10.889 1.00 89.75 281 ALA A O 1
ATOM 2226 N N . ARG A 1 282 ? 10.350 27.351 -8.708 1.00 91.12 282 ARG A N 1
ATOM 2227 C CA . ARG A 1 282 ? 10.170 25.959 -8.253 1.00 91.12 282 ARG A CA 1
ATOM 2228 C C . ARG A 1 282 ? 8.723 25.478 -8.420 1.00 91.12 282 ARG A C 1
ATOM 2230 O O . ARG A 1 282 ? 8.525 24.340 -8.843 1.00 91.12 282 ARG A O 1
ATOM 2237 N N . GLU A 1 283 ? 7.727 26.321 -8.144 1.00 92.12 283 GLU A N 1
ATOM 2238 C CA . GLU A 1 283 ? 6.308 26.016 -8.397 1.00 92.12 283 GLU A CA 1
ATOM 2239 C C . GLU A 1 283 ? 6.046 25.808 -9.902 1.00 92.12 283 GLU A C 1
ATOM 2241 O O . GLU A 1 283 ? 5.460 24.806 -10.309 1.00 92.12 283 GLU A O 1
ATOM 2246 N N . GLU A 1 284 ? 6.584 26.675 -10.761 1.00 92.50 284 GLU A N 1
ATOM 2247 C CA . GLU A 1 284 ? 6.512 26.515 -12.219 1.00 92.50 284 GLU A CA 1
ATOM 2248 C C . GLU A 1 284 ? 7.215 25.224 -12.692 1.00 92.50 284 GLU A C 1
ATOM 2250 O O . GLU A 1 284 ? 6.773 24.587 -13.653 1.00 92.50 284 GLU A O 1
ATOM 2255 N N . THR A 1 285 ? 8.267 24.780 -11.992 1.00 92.12 285 THR A N 1
ATOM 2256 C CA . THR A 1 285 ? 8.937 23.493 -12.256 1.00 92.12 285 THR A CA 1
ATOM 2257 C C . THR A 1 285 ? 8.043 22.308 -11.872 1.00 92.12 285 THR A C 1
ATOM 2259 O O . THR A 1 285 ? 7.966 21.339 -12.630 1.00 92.12 285 THR A O 1
ATOM 2262 N N . LEU A 1 286 ? 7.308 22.388 -10.752 1.00 92.81 286 LEU A N 1
ATOM 2263 C CA . LEU A 1 286 ? 6.285 21.399 -10.383 1.00 92.81 286 LEU A CA 1
ATOM 2264 C C . LEU A 1 286 ? 5.215 21.296 -11.477 1.00 92.81 286 LEU A C 1
ATOM 2266 O O . LEU A 1 286 ? 4.888 20.192 -11.917 1.00 92.81 286 LEU A O 1
ATOM 2270 N N . PHE A 1 287 ? 4.696 22.430 -11.952 1.00 93.56 287 PHE A N 1
ATOM 2271 C CA . PHE A 1 287 ? 3.697 22.431 -13.021 1.00 93.56 287 PHE A CA 1
ATOM 2272 C C . PHE A 1 287 ? 4.253 21.819 -14.297 1.00 93.56 287 PHE A C 1
ATOM 2274 O O . PHE A 1 287 ? 3.594 20.970 -14.888 1.00 93.56 287 PHE A O 1
ATOM 2281 N N . ALA A 1 288 ? 5.481 22.156 -14.690 1.00 91.50 288 ALA A N 1
ATOM 2282 C CA . ALA A 1 288 ? 6.111 21.563 -15.863 1.00 91.50 288 ALA A CA 1
ATOM 2283 C C . ALA A 1 288 ? 6.294 20.037 -15.743 1.00 91.50 288 ALA A C 1
ATOM 2285 O O . ALA A 1 288 ? 6.013 19.313 -16.705 1.00 91.50 288 ALA A O 1
ATOM 2286 N N . LEU A 1 289 ? 6.692 19.535 -14.565 1.00 90.38 289 LEU A N 1
ATOM 2287 C CA . LEU A 1 289 ? 6.812 18.096 -14.296 1.00 90.38 289 LEU A CA 1
ATOM 2288 C C . LEU A 1 289 ? 5.477 17.364 -14.479 1.00 90.38 289 LEU A C 1
ATOM 2290 O O . LEU A 1 289 ? 5.447 16.283 -15.067 1.00 90.38 289 LEU A O 1
ATOM 2294 N N . LEU A 1 290 ? 4.374 17.957 -14.013 1.00 89.94 290 LEU A N 1
ATOM 2295 C CA . LEU A 1 290 ? 3.034 17.367 -14.094 1.00 89.94 290 LEU A CA 1
ATOM 2296 C C . LEU A 1 290 ? 2.343 17.607 -15.454 1.00 89.94 290 LEU A C 1
ATOM 2298 O O . LEU A 1 290 ? 1.527 16.798 -15.901 1.00 89.94 290 LEU A O 1
ATOM 2302 N N . GLN A 1 291 ? 2.677 18.692 -16.153 1.00 87.94 291 GLN A N 1
ATOM 2303 C CA . GLN A 1 291 ? 2.064 19.065 -17.430 1.00 87.94 291 GLN A CA 1
ATOM 2304 C C . GLN A 1 291 ? 2.422 18.076 -18.542 1.00 87.94 291 GLN A C 1
ATOM 2306 O O . GLN A 1 291 ? 1.606 17.801 -19.422 1.00 87.94 291 GLN A O 1
ATOM 2311 N N . LYS A 1 292 ? 3.630 17.508 -18.503 1.00 78.94 292 LYS A N 1
ATOM 2312 C CA . LYS A 1 292 ? 4.097 16.518 -19.478 1.00 78.94 292 LYS A CA 1
ATOM 2313 C C . LYS A 1 292 ? 3.230 15.246 -19.503 1.00 78.94 292 LYS A C 1
ATOM 2315 O O . LYS A 1 292 ? 2.717 14.932 -20.581 1.00 78.94 292 LYS A O 1
ATOM 2320 N N . PRO A 1 293 ? 2.981 14.548 -18.375 1.00 79.12 293 PRO A N 1
ATOM 2321 C CA . PRO A 1 293 ? 2.043 13.432 -18.360 1.00 79.12 293 PRO A CA 1
ATOM 2322 C C . PRO A 1 293 ? 0.597 13.859 -18.643 1.00 79.12 293 PRO A C 1
ATOM 2324 O O . PRO A 1 293 ? -0.124 13.114 -19.305 1.00 79.12 293 PRO A O 1
ATOM 2327 N N . ALA A 1 294 ? 0.175 15.067 -18.251 1.00 83.00 294 ALA A N 1
ATOM 2328 C CA . ALA A 1 294 ? -1.169 15.559 -18.568 1.00 83.00 294 ALA A CA 1
ATOM 2329 C C . ALA A 1 294 ? -1.379 15.794 -20.075 1.00 83.00 294 ALA A C 1
ATOM 2331 O O . ALA A 1 294 ? -2.440 15.478 -20.611 1.00 83.00 294 ALA A O 1
ATOM 2332 N N . ASN A 1 295 ? -0.364 16.292 -20.785 1.00 80.94 295 ASN A N 1
ATOM 2333 C CA . ASN A 1 295 ? -0.408 16.461 -22.239 1.00 80.94 295 ASN A CA 1
ATOM 2334 C C . ASN A 1 295 ? -0.528 15.119 -22.967 1.00 80.94 295 ASN A C 1
ATOM 2336 O O . ASN A 1 295 ? -1.225 15.036 -23.977 1.00 80.94 295 ASN A O 1
ATOM 2340 N N . TRP A 1 296 ? 0.101 14.060 -22.445 1.00 73.88 296 TRP A N 1
ATOM 2341 C CA . TRP A 1 296 ? -0.081 12.715 -22.988 1.00 73.88 296 TRP A CA 1
ATOM 2342 C C . TRP A 1 296 ? -1.524 12.230 -22.847 1.00 73.88 296 TRP A C 1
ATOM 2344 O O . TRP A 1 296 ? -2.045 11.660 -23.798 1.00 73.88 296 TRP A O 1
ATOM 2354 N N . GLU A 1 297 ? -2.190 12.493 -21.717 1.00 71.94 297 GLU A N 1
ATOM 2355 C CA . GLU A 1 297 ? -3.604 12.121 -21.538 1.00 71.94 297 GLU A CA 1
ATOM 2356 C C . GLU A 1 297 ? -4.543 12.905 -22.467 1.00 71.94 297 GLU A C 1
ATOM 2358 O O . GLU A 1 297 ? -5.496 12.337 -22.994 1.00 71.94 297 GLU A O 1
ATOM 2363 N N . ARG A 1 298 ? -4.263 14.190 -22.722 1.00 72.75 298 ARG A N 1
ATOM 2364 C CA . ARG A 1 298 ? -5.075 15.030 -23.625 1.00 72.75 298 ARG A CA 1
ATOM 2365 C C . ARG A 1 298 ? -4.961 14.628 -25.101 1.00 72.75 298 ARG A C 1
ATOM 2367 O O . ARG A 1 298 ? -5.891 14.869 -25.862 1.00 72.75 298 ARG A O 1
ATOM 2374 N N . GLY A 1 299 ? -3.832 14.048 -25.508 1.00 61.06 299 GLY A N 1
ATOM 2375 C CA . GLY A 1 299 ? -3.537 13.711 -26.905 1.00 61.06 299 GLY A CA 1
ATOM 2376 C C . GLY A 1 299 ? -3.993 12.322 -27.370 1.00 61.06 299 GLY A C 1
ATOM 2377 O O . GLY A 1 299 ? -3.669 11.947 -28.495 1.00 61.06 299 GLY A O 1
ATOM 2378 N N . LEU A 1 300 ? -4.683 11.529 -26.539 1.00 53.47 300 LEU A N 1
ATOM 2379 C CA . LEU A 1 300 ? -4.945 10.112 -26.825 1.00 53.47 300 LEU A CA 1
ATOM 2380 C C . LEU A 1 300 ? -6.368 9.806 -27.302 1.00 53.47 300 LEU A C 1
ATOM 2382 O O . LEU A 1 300 ? -7.355 10.200 -26.684 1.00 53.47 300 LEU A O 1
ATOM 2386 N N . ALA A 1 301 ? -6.449 8.973 -28.345 1.00 47.12 301 ALA A N 1
ATOM 2387 C CA . ALA A 1 301 ? -7.634 8.176 -28.637 1.00 47.12 301 ALA A CA 1
ATOM 2388 C C . ALA A 1 301 ? -7.791 7.058 -27.574 1.00 47.12 301 ALA A C 1
ATOM 2390 O O . ALA A 1 301 ? -6.783 6.482 -27.152 1.00 47.12 301 ALA A O 1
ATOM 2391 N N . PRO A 1 302 ? -9.024 6.700 -27.159 1.00 43.03 302 PRO A N 1
ATOM 2392 C CA . PRO A 1 302 ? -9.286 5.739 -26.076 1.00 43.03 302 PRO A CA 1
ATOM 2393 C C . PRO A 1 302 ? -8.696 4.325 -26.254 1.00 43.03 302 PRO A C 1
ATOM 2395 O O . PRO A 1 302 ? -8.653 3.567 -25.291 1.00 43.03 302 PRO A O 1
ATOM 2398 N N . SER A 1 303 ? -8.247 3.955 -27.458 1.00 36.72 303 SER A N 1
ATOM 2399 C CA . SER A 1 303 ? -7.805 2.599 -27.815 1.00 36.72 303 SER A CA 1
ATOM 2400 C C . SER A 1 303 ? -6.329 2.286 -27.525 1.00 36.72 303 SER A C 1
ATOM 2402 O O . SER A 1 303 ? -5.938 1.124 -27.574 1.00 36.72 303 SER A O 1
ATOM 2404 N N . ALA A 1 304 ? -5.492 3.269 -27.178 1.00 42.78 304 ALA A N 1
ATOM 2405 C CA . ALA A 1 304 ? -4.057 3.055 -26.942 1.00 42.78 304 ALA A CA 1
ATOM 2406 C C . ALA A 1 304 ? -3.737 2.709 -25.471 1.00 42.78 304 ALA A C 1
ATOM 2408 O O . ALA A 1 304 ? -2.858 3.315 -24.849 1.00 42.78 304 ALA A O 1
ATOM 2409 N N . LEU A 1 305 ? -4.469 1.742 -24.902 1.00 42.31 305 LEU A N 1
ATOM 2410 C CA . LEU A 1 305 ? -4.289 1.256 -23.524 1.00 42.31 305 LEU A CA 1
ATOM 2411 C C . LEU A 1 305 ? -2.923 0.583 -23.281 1.00 42.31 305 LEU A C 1
ATOM 2413 O O . LEU A 1 305 ? -2.526 0.454 -22.127 1.00 42.31 305 LEU A O 1
ATOM 2417 N N . TYR A 1 306 ? -2.185 0.244 -24.344 1.00 42.91 306 TYR A N 1
ATOM 2418 C CA . TYR A 1 306 ? -0.951 -0.548 -24.287 1.00 42.91 306 TYR A CA 1
ATOM 2419 C C . TYR A 1 306 ? 0.284 0.123 -24.906 1.00 42.91 306 TYR A C 1
ATOM 2421 O O . TYR A 1 306 ? 1.326 -0.517 -25.031 1.00 42.91 306 TYR A O 1
ATOM 2429 N N . ASP A 1 307 ? 0.216 1.406 -25.282 1.00 38.53 307 ASP A N 1
ATOM 2430 C CA . ASP A 1 307 ? 1.315 2.003 -26.045 1.00 38.53 307 ASP A CA 1
ATOM 2431 C C . ASP A 1 307 ? 2.428 2.646 -25.185 1.00 38.53 307 ASP A C 1
ATOM 2433 O O . ASP A 1 307 ? 2.277 3.710 -24.571 1.00 38.53 307 ASP A O 1
ATOM 2437 N N . SER A 1 308 ? 3.591 1.996 -25.272 1.00 46.91 308 SER A N 1
ATOM 2438 C CA . SER A 1 308 ? 4.968 2.417 -24.993 1.00 46.91 308 SER A CA 1
ATOM 2439 C C . SER A 1 308 ? 5.486 2.392 -23.544 1.00 46.91 308 SER A C 1
ATOM 2441 O O . SER A 1 308 ? 5.113 3.172 -22.669 1.00 46.91 308 SER A O 1
ATOM 2443 N N . GLN A 1 309 ? 6.530 1.582 -23.358 1.00 47.22 309 GLN A N 1
ATOM 2444 C CA . GLN A 1 309 ? 7.466 1.536 -22.226 1.00 47.22 309 GLN A CA 1
ATOM 2445 C C . GLN A 1 309 ? 7.957 2.920 -21.749 1.00 47.22 309 GLN A C 1
ATOM 2447 O O . GLN A 1 309 ? 8.241 3.114 -20.571 1.00 47.22 309 GLN A O 1
ATOM 2452 N N . ARG A 1 310 ? 7.957 3.928 -22.637 1.00 52.59 310 ARG A N 1
ATOM 2453 C CA . ARG A 1 310 ? 8.260 5.332 -22.305 1.00 52.59 310 ARG A CA 1
ATOM 2454 C C . ARG A 1 310 ? 7.280 5.954 -21.302 1.00 52.59 310 ARG A C 1
ATOM 2456 O O . ARG A 1 310 ? 7.679 6.867 -20.588 1.00 52.59 310 ARG A O 1
ATOM 2463 N N . ARG A 1 311 ? 6.022 5.498 -21.258 1.00 60.38 311 ARG A N 1
ATOM 2464 C CA . ARG A 1 311 ? 5.017 5.957 -20.282 1.00 60.38 311 ARG A CA 1
ATOM 2465 C C . ARG A 1 311 ? 5.231 5.325 -18.910 1.00 60.38 311 ARG A C 1
ATOM 2467 O O . ARG A 1 311 ? 5.113 6.022 -17.913 1.00 60.38 311 ARG A O 1
ATOM 2474 N N . CYS A 1 312 ? 5.634 4.056 -18.877 1.00 60.25 312 CYS A N 1
ATOM 2475 C CA . CYS A 1 312 ? 5.974 3.351 -17.639 1.00 60.25 312 CYS A CA 1
ATOM 2476 C C . CYS A 1 312 ? 7.197 3.991 -16.969 1.00 60.25 312 CYS A C 1
ATOM 2478 O O . CYS A 1 312 ? 7.128 4.376 -15.808 1.00 60.25 312 CYS A O 1
ATOM 2480 N N . ASP A 1 313 ? 8.260 4.237 -17.746 1.00 64.75 313 ASP A N 1
ATOM 2481 C CA . ASP A 1 313 ? 9.466 4.934 -17.276 1.00 64.75 313 ASP A CA 1
ATOM 2482 C C . ASP A 1 313 ? 9.156 6.303 -16.655 1.00 64.75 313 ASP A C 1
ATOM 2484 O O . ASP A 1 313 ? 9.867 6.785 -15.773 1.00 64.75 313 ASP A O 1
ATOM 2488 N N . ALA A 1 314 ? 8.123 6.957 -17.181 1.00 66.38 314 ALA A N 1
ATOM 2489 C CA . ALA A 1 314 ? 7.739 8.286 -16.780 1.00 66.38 314 ALA A CA 1
ATOM 2490 C C . ALA A 1 314 ? 6.944 8.313 -15.473 1.00 66.38 314 ALA A C 1
ATOM 2492 O O . ALA A 1 314 ? 7.212 9.142 -14.604 1.00 66.38 314 ALA A O 1
ATOM 2493 N N . ASP A 1 315 ? 5.997 7.388 -15.339 1.00 70.94 315 ASP A N 1
ATOM 2494 C CA . ASP A 1 315 ? 5.216 7.213 -14.121 1.00 70.94 315 ASP A CA 1
ATOM 2495 C C . ASP A 1 315 ? 6.097 6.707 -12.961 1.00 70.94 315 ASP A C 1
ATOM 2497 O O . ASP A 1 315 ? 5.857 7.080 -11.822 1.00 70.94 315 ASP A O 1
ATOM 2501 N N . GLU A 1 316 ? 7.167 5.947 -13.231 1.00 74.50 316 GLU A N 1
ATOM 2502 C CA . GLU A 1 316 ? 8.162 5.538 -12.221 1.00 74.50 316 GLU A CA 1
ATOM 2503 C C . GLU A 1 316 ? 9.065 6.686 -11.743 1.00 74.50 316 GLU A C 1
ATOM 2505 O O . GLU A 1 316 ? 9.462 6.727 -10.578 1.00 74.50 316 GLU A O 1
ATOM 2510 N N . ALA A 1 317 ? 9.419 7.612 -12.638 1.00 79.62 317 ALA A N 1
ATOM 2511 C CA . ALA A 1 317 ? 10.306 8.726 -12.314 1.00 79.62 317 ALA A CA 1
ATOM 2512 C C . ALA A 1 317 ? 9.601 9.832 -11.518 1.00 79.62 317 ALA A C 1
ATOM 2514 O O . ALA A 1 317 ? 10.242 10.553 -10.760 1.00 79.62 317 ALA A O 1
ATOM 2515 N N . LEU A 1 318 ? 8.289 9.992 -11.682 1.00 84.94 318 LEU A N 1
ATOM 2516 C CA . LEU A 1 318 ? 7.567 11.132 -11.126 1.00 84.94 318 LEU A CA 1
ATOM 2517 C C . LEU A 1 318 ? 7.452 11.123 -9.583 1.00 84.94 318 LEU A C 1
ATOM 2519 O O . LEU A 1 318 ? 7.741 12.164 -8.991 1.00 84.94 318 LEU A O 1
ATOM 2523 N N . PRO A 1 319 ? 7.134 10.007 -8.890 1.00 85.38 319 PRO A N 1
ATOM 2524 C CA . PRO A 1 319 ? 7.073 9.976 -7.427 1.00 85.38 319 PRO A CA 1
ATOM 2525 C C . PRO A 1 319 ? 8.353 10.433 -6.709 1.00 85.38 319 PRO A C 1
ATOM 2527 O O . PRO A 1 319 ? 8.236 11.286 -5.826 1.00 85.38 319 PRO A O 1
ATOM 2530 N N . PRO A 1 320 ? 9.564 9.934 -7.041 1.00 85.94 320 PRO A N 1
ATOM 2531 C CA . PRO A 1 320 ? 10.784 10.374 -6.364 1.00 85.94 320 PRO A CA 1
ATOM 2532 C C . PRO A 1 320 ? 11.120 11.839 -6.667 1.00 85.94 320 PRO A C 1
ATOM 2534 O O . PRO A 1 320 ? 11.562 12.552 -5.769 1.00 85.94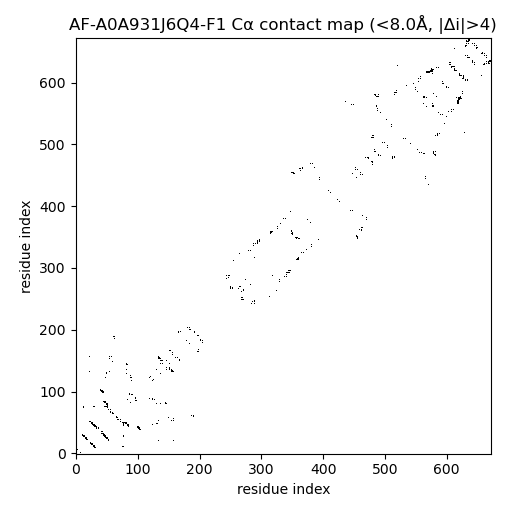 320 PRO A O 1
ATOM 2537 N N . LEU A 1 321 ? 10.850 12.326 -7.884 1.00 90.81 321 LEU A N 1
ATOM 2538 C CA . LEU A 1 321 ? 11.032 13.740 -8.233 1.00 90.81 321 LEU A CA 1
ATOM 2539 C C . LEU A 1 321 ? 10.071 14.658 -7.458 1.00 90.81 321 LEU A C 1
ATOM 2541 O O . LEU A 1 321 ? 10.482 15.705 -6.962 1.00 90.81 321 LEU A O 1
ATOM 2545 N N . LEU A 1 322 ? 8.805 14.254 -7.300 1.00 90.88 322 LEU A N 1
ATOM 2546 C CA . LEU A 1 322 ? 7.833 14.974 -6.473 1.00 90.88 322 LEU A CA 1
ATOM 2547 C C . LEU A 1 322 ? 8.249 14.973 -4.998 1.00 90.88 322 LEU A C 1
ATOM 2549 O O . LEU A 1 322 ? 8.267 16.028 -4.369 1.00 90.88 322 LEU A O 1
ATOM 2553 N N . ALA A 1 323 ? 8.638 13.819 -4.452 1.00 89.12 323 ALA A N 1
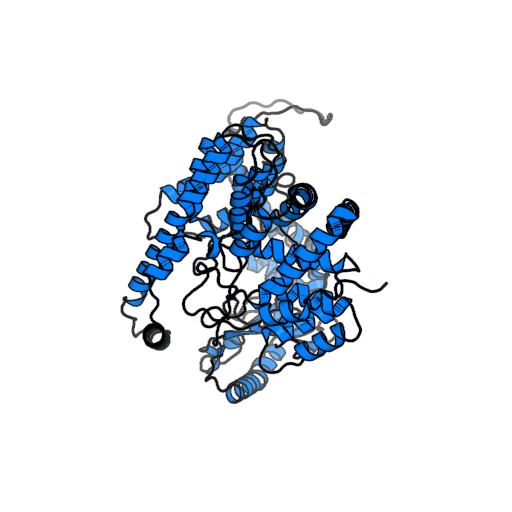ATOM 2554 C CA . ALA A 1 323 ? 9.092 13.708 -3.065 1.00 89.12 323 ALA A CA 1
ATOM 2555 C C . ALA A 1 323 ? 10.314 14.596 -2.769 1.00 89.12 323 ALA A C 1
ATOM 2557 O O . ALA A 1 323 ? 10.443 15.116 -1.665 1.00 89.12 323 ALA A O 1
ATOM 2558 N N . ALA A 1 324 ? 11.177 14.797 -3.765 1.00 89.62 324 ALA A N 1
ATOM 2559 C CA . ALA A 1 324 ? 12.309 15.711 -3.707 1.00 89.62 324 ALA A CA 1
ATOM 2560 C C . ALA A 1 324 ? 11.901 17.193 -3.783 1.00 89.62 324 ALA A C 1
ATOM 2562 O O . ALA A 1 324 ? 12.417 18.010 -3.025 1.00 89.62 324 ALA A O 1
ATOM 2563 N N . LEU A 1 325 ? 10.990 17.565 -4.689 1.00 92.00 325 LEU A N 1
ATOM 2564 C CA . LEU A 1 325 ? 10.648 18.970 -4.933 1.00 92.00 325 LEU A CA 1
ATOM 2565 C C . LEU A 1 325 ? 9.740 19.570 -3.852 1.00 92.00 325 LEU A C 1
ATOM 2567 O O . LEU A 1 325 ? 9.975 20.690 -3.397 1.00 92.00 325 LEU A O 1
ATOM 2571 N N . LEU A 1 326 ? 8.695 18.839 -3.459 1.00 91.88 326 LEU A N 1
ATOM 2572 C CA . LEU A 1 326 ? 7.598 19.363 -2.640 1.00 91.88 326 LEU A CA 1
ATOM 2573 C C . LEU A 1 326 ? 8.039 19.930 -1.274 1.00 91.88 326 LEU A C 1
ATOM 2575 O O . LEU A 1 326 ? 7.539 20.995 -0.912 1.00 91.88 326 LEU A O 1
ATOM 2579 N N . PRO A 1 327 ? 8.997 19.332 -0.529 1.00 88.62 327 PRO A N 1
ATOM 2580 C CA . PRO A 1 327 ? 9.474 19.904 0.736 1.00 88.62 327 PRO A CA 1
ATOM 2581 C C . PRO A 1 327 ? 10.145 21.281 0.599 1.00 88.62 327 PRO A C 1
ATOM 2583 O O . PRO A 1 327 ? 10.223 22.022 1.575 1.00 88.62 327 PRO A O 1
ATOM 2586 N N . GLY A 1 328 ? 10.655 21.620 -0.592 1.00 83.62 328 GLY A N 1
ATOM 2587 C CA . GLY A 1 328 ? 11.284 22.912 -0.883 1.00 83.62 328 GLY A CA 1
ATOM 2588 C C . GLY A 1 328 ? 10.314 23.990 -1.381 1.00 83.62 328 GLY A C 1
ATOM 2589 O O . GLY A 1 328 ? 10.733 25.130 -1.617 1.00 83.62 328 GLY A O 1
ATOM 2590 N N . LEU A 1 329 ? 9.035 23.652 -1.572 1.00 88.25 329 LEU A N 1
ATOM 2591 C CA . LEU A 1 329 ? 7.999 24.597 -1.983 1.00 88.25 329 LEU A CA 1
ATOM 2592 C C . LEU A 1 329 ? 7.331 25.230 -0.753 1.00 88.25 329 LEU A C 1
ATOM 2594 O O . LEU A 1 329 ? 6.945 24.497 0.160 1.00 88.25 329 LEU A O 1
ATOM 2598 N N . PRO A 1 330 ? 7.179 26.568 -0.715 1.00 82.50 330 PRO A N 1
ATOM 2599 C CA . PRO A 1 330 ? 6.405 27.243 0.323 1.00 82.50 330 PRO A CA 1
ATOM 2600 C C . PRO A 1 330 ? 4.894 27.099 0.041 1.00 82.50 330 PRO A C 1
ATOM 2602 O O . PRO A 1 330 ? 4.449 26.066 -0.462 1.00 82.50 330 PRO A O 1
ATOM 2605 N N . GLN A 1 331 ? 4.092 28.110 0.389 1.00 84.94 331 GLN A N 1
ATOM 2606 C CA . GLN A 1 331 ? 2.669 28.123 0.055 1.00 84.94 331 GLN A CA 1
ATOM 2607 C C . GLN A 1 331 ? 2.446 28.083 -1.463 1.00 84.94 331 GLN A C 1
ATOM 2609 O O . GLN A 1 331 ? 3.118 28.791 -2.209 1.00 84.94 331 GLN A O 1
ATOM 2614 N N . LEU A 1 332 ? 1.476 27.275 -1.891 1.00 86.50 332 LEU A N 1
ATOM 2615 C CA . LEU A 1 332 ? 0.966 27.241 -3.259 1.00 86.50 332 LEU A CA 1
ATOM 2616 C C . LEU A 1 332 ? 0.350 28.604 -3.611 1.00 86.50 332 LEU A C 1
ATOM 2618 O O . LEU A 1 332 ? -0.655 29.000 -3.016 1.00 86.50 332 LEU A O 1
ATOM 2622 N N . GLU A 1 333 ? 0.918 29.292 -4.598 1.00 86.62 333 GLU A N 1
ATOM 2623 C CA . GLU A 1 333 ? 0.413 30.579 -5.088 1.00 86.62 333 GLU A CA 1
ATOM 2624 C C . GLU A 1 333 ? -0.636 30.364 -6.187 1.00 86.62 333 GLU A C 1
ATOM 2626 O O . GLU A 1 333 ? -1.642 31.073 -6.256 1.00 86.62 333 GLU A O 1
ATOM 2631 N N . GLN A 1 334 ? -0.432 29.351 -7.035 1.00 85.88 334 GLN A N 1
ATOM 2632 C CA . GLN A 1 334 ? -1.231 29.121 -8.238 1.00 85.88 334 GLN A CA 1
ATOM 2633 C C . GLN A 1 334 ? -2.042 27.828 -8.152 1.00 85.88 334 GLN A C 1
ATOM 2635 O O . GLN A 1 334 ? -1.665 26.766 -8.648 1.00 85.88 334 GLN A O 1
ATOM 2640 N N . THR A 1 335 ? -3.227 27.923 -7.554 1.00 87.50 335 THR A N 1
ATOM 2641 C CA . THR A 1 335 ? -4.085 26.753 -7.332 1.00 87.50 335 THR A CA 1
ATOM 2642 C C . THR A 1 335 ? -4.778 26.239 -8.597 1.00 87.50 335 THR A C 1
ATOM 2644 O O . THR A 1 335 ? -4.774 25.036 -8.851 1.00 87.50 335 THR A O 1
ATOM 2647 N N . THR A 1 336 ? -5.353 27.124 -9.416 1.00 87.25 336 THR A N 1
ATOM 2648 C CA . THR A 1 336 ? -6.133 26.728 -10.604 1.00 87.25 336 THR A CA 1
ATOM 2649 C C . THR A 1 336 ? -5.316 25.921 -11.623 1.00 87.25 336 THR A C 1
ATOM 2651 O O . THR A 1 336 ? -5.757 24.825 -11.975 1.00 87.25 336 THR A O 1
ATOM 2654 N N . PRO A 1 337 ? -4.105 26.358 -12.039 1.00 88.75 337 PRO A N 1
ATOM 2655 C CA . PRO A 1 337 ? -3.307 25.606 -13.011 1.00 88.75 337 PRO A CA 1
ATOM 2656 C C . PRO A 1 337 ? -2.945 24.201 -12.522 1.00 88.75 337 PRO A C 1
ATOM 2658 O O . PRO A 1 337 ? -2.955 23.248 -13.302 1.00 88.75 337 PRO A O 1
ATOM 2661 N N . LEU A 1 338 ? -2.676 24.051 -11.220 1.00 91.56 338 LEU A N 1
ATOM 2662 C CA . LEU A 1 338 ? -2.401 22.749 -10.629 1.00 91.56 338 LEU A CA 1
ATOM 2663 C C . LEU A 1 338 ? -3.615 21.824 -10.746 1.00 91.56 338 LEU A C 1
ATOM 2665 O O . LEU A 1 338 ? -3.479 20.703 -11.229 1.00 91.56 338 LEU A O 1
ATOM 2669 N N . PHE A 1 339 ? -4.806 22.274 -10.345 1.00 91.75 339 PHE A N 1
ATOM 2670 C CA . PHE A 1 339 ? -5.998 21.424 -10.404 1.00 91.75 339 PHE A CA 1
ATOM 2671 C C . PHE A 1 339 ? -6.436 21.095 -11.834 1.00 91.75 339 PHE A C 1
ATOM 2673 O O . PHE A 1 339 ? -6.870 19.967 -12.069 1.00 91.75 339 PHE A O 1
ATOM 2680 N N . ASP A 1 340 ? -6.225 21.986 -12.804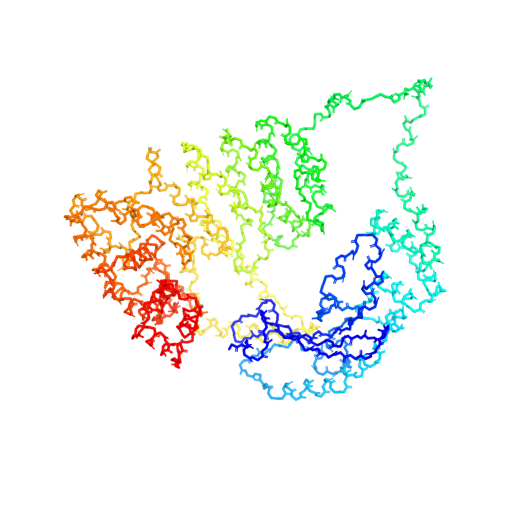 1.00 89.62 340 ASP A N 1
ATOM 2681 C CA . ASP A 1 340 ? -6.441 21.684 -14.227 1.00 89.62 340 ASP A CA 1
ATOM 2682 C C . ASP A 1 340 ? -5.545 20.534 -14.712 1.00 89.62 340 ASP A C 1
ATOM 2684 O O . ASP A 1 340 ? -5.975 19.652 -15.470 1.00 89.62 340 ASP A O 1
ATOM 2688 N N . ILE A 1 341 ? -4.291 20.508 -14.252 1.00 89.56 341 ILE A N 1
ATOM 2689 C CA . ILE A 1 341 ? -3.362 19.408 -14.512 1.00 89.56 341 ILE A CA 1
ATOM 2690 C C . ILE A 1 341 ? -3.828 18.136 -13.790 1.00 89.56 341 ILE A C 1
ATOM 2692 O O . ILE A 1 341 ? -3.913 17.072 -14.409 1.00 89.56 341 ILE A O 1
ATOM 2696 N N . LEU A 1 342 ? -4.192 18.228 -12.509 1.00 89.94 342 LEU A N 1
ATOM 2697 C CA . LEU A 1 342 ? -4.611 17.075 -11.705 1.00 89.94 342 LEU A CA 1
ATOM 2698 C C . LEU A 1 342 ? -5.899 16.423 -12.199 1.00 89.94 342 LEU A C 1
ATOM 2700 O O . LEU A 1 342 ? -6.022 15.199 -12.122 1.00 89.94 342 LEU A O 1
ATOM 2704 N N . LEU A 1 343 ? -6.839 17.207 -12.724 1.00 88.12 343 LEU A N 1
ATOM 2705 C CA . LEU A 1 343 ? -8.048 16.699 -13.369 1.00 88.12 343 LEU A CA 1
ATOM 2706 C C . LEU A 1 343 ? -7.701 15.838 -14.588 1.00 88.12 343 LEU A C 1
ATOM 2708 O O . LEU A 1 343 ? -8.285 14.770 -14.771 1.00 88.12 343 LEU A O 1
ATOM 2712 N N . CYS A 1 344 ? -6.709 16.250 -15.383 1.00 84.38 344 CYS A N 1
ATOM 2713 C CA . CYS A 1 344 ? -6.233 15.465 -16.524 1.00 84.38 344 CYS A CA 1
ATOM 2714 C C . CYS A 1 344 ? -5.550 14.164 -16.080 1.00 84.38 344 CYS A C 1
ATOM 2716 O O . CYS A 1 344 ? -5.685 13.142 -16.743 1.00 84.38 344 CYS A O 1
ATOM 2718 N N . LEU A 1 345 ? -4.841 14.187 -14.949 1.00 83.44 345 LEU A N 1
ATOM 2719 C CA . LEU A 1 345 ? -4.101 13.037 -14.427 1.00 83.44 345 LEU A CA 1
ATOM 2720 C C . LEU A 1 345 ? -4.969 12.027 -13.653 1.00 83.44 345 LEU A C 1
ATOM 2722 O O . LEU A 1 345 ? -4.466 10.969 -13.275 1.00 83.44 345 LEU A O 1
ATOM 2726 N N . GLN A 1 346 ? -6.270 12.272 -13.444 1.00 82.00 346 GLN A N 1
ATOM 2727 C CA . GLN A 1 346 ? -7.163 11.299 -12.784 1.00 82.00 346 GLN A CA 1
ATOM 2728 C C . GLN A 1 346 ? -7.225 9.954 -13.516 1.00 82.00 346 GLN A C 1
ATOM 2730 O O . GLN A 1 346 ? -7.336 8.892 -12.900 1.00 82.00 346 GLN A O 1
ATOM 2735 N N . THR A 1 347 ? -7.099 9.977 -14.842 1.00 72.25 347 THR A N 1
ATOM 2736 C CA . THR A 1 347 ? -7.009 8.771 -15.672 1.00 72.25 347 THR A CA 1
ATOM 2737 C C . THR A 1 347 ? -5.714 7.993 -15.434 1.00 72.25 347 THR A C 1
ATOM 2739 O O . THR A 1 347 ? -5.575 6.885 -15.934 1.00 72.25 347 THR A O 1
ATOM 2742 N N . ARG A 1 348 ? -4.751 8.506 -14.669 1.00 69.69 348 ARG A N 1
ATOM 2743 C CA . ARG A 1 348 ? -3.517 7.792 -14.312 1.00 69.69 348 ARG A CA 1
ATOM 2744 C C . ARG A 1 348 ? -3.535 7.170 -12.926 1.00 69.69 348 ARG A C 1
ATOM 2746 O O . ARG A 1 348 ? -2.597 6.453 -12.598 1.00 69.69 348 ARG A O 1
ATOM 2753 N N . LEU A 1 349 ? -4.581 7.392 -12.127 1.00 63.75 349 LEU A N 1
ATOM 2754 C CA . LEU A 1 349 ? -4.693 6.745 -10.820 1.00 63.75 349 LEU A CA 1
ATOM 2755 C C . LEU A 1 349 ? -4.695 5.220 -10.977 1.00 63.75 349 LEU A C 1
ATOM 2757 O O . LEU A 1 349 ? -5.353 4.681 -11.883 1.00 63.75 349 LEU A O 1
ATOM 2761 N N . LYS A 1 350 ? -3.936 4.551 -10.103 1.00 59.66 350 LYS A N 1
ATOM 2762 C CA . LYS A 1 350 ? -3.746 3.101 -10.129 1.00 59.66 350 LYS A CA 1
ATOM 2763 C C . LYS A 1 350 ? -5.022 2.423 -9.649 1.00 59.66 350 LYS A C 1
ATOM 2765 O O . LYS A 1 350 ? -5.521 2.763 -8.579 1.00 59.66 350 LYS A O 1
ATOM 2770 N N . GLN A 1 351 ? -5.519 1.454 -10.417 1.00 55.66 351 GLN A N 1
ATOM 2771 C CA . GLN A 1 351 ? -6.657 0.633 -10.013 1.00 55.66 351 GLN A CA 1
ATOM 2772 C C . GLN A 1 351 ? -6.194 -0.753 -9.559 1.00 55.66 351 GLN A C 1
ATOM 2774 O O . GLN A 1 351 ? -5.292 -1.327 -10.165 1.00 55.66 351 GLN A O 1
ATOM 2779 N N . GLU A 1 352 ? -6.803 -1.290 -8.498 1.00 42.41 352 GLU A N 1
ATOM 2780 C CA . GLU A 1 352 ? -6.501 -2.644 -8.000 1.00 42.41 352 GLU A CA 1
ATOM 2781 C C . GLU A 1 352 ? -6.917 -3.742 -8.991 1.00 42.41 352 GLU A C 1
ATOM 2783 O O . GLU A 1 352 ? -6.439 -4.865 -8.889 1.00 42.41 352 GLU A O 1
ATOM 2788 N N . LEU A 1 353 ? -7.757 -3.423 -9.982 1.00 37.78 353 LEU A N 1
ATOM 2789 C CA . LEU A 1 353 ? -8.208 -4.376 -10.989 1.00 37.78 353 LEU A CA 1
ATOM 2790 C C . LEU A 1 353 ? -7.880 -3.907 -12.409 1.00 37.78 353 LEU A C 1
ATOM 2792 O O . LEU A 1 353 ? -8.448 -2.946 -12.915 1.00 37.78 353 LEU A O 1
ATOM 2796 N N . VAL A 1 354 ? -7.002 -4.673 -13.060 1.00 34.69 354 VAL A N 1
ATOM 2797 C CA . VAL A 1 354 ? -6.917 -4.870 -14.522 1.00 34.69 354 VAL A CA 1
ATOM 2798 C C . VAL A 1 354 ? -6.138 -3.845 -15.365 1.00 34.69 354 VAL A C 1
ATOM 2800 O O . VAL A 1 354 ? -5.934 -4.089 -16.547 1.00 34.69 354 VAL A O 1
ATOM 2803 N N . THR A 1 355 ? -5.522 -2.791 -14.822 1.00 35.06 355 THR A N 1
ATOM 2804 C CA . THR A 1 355 ? -4.499 -2.066 -15.615 1.00 35.06 355 THR A CA 1
ATOM 2805 C C . THR A 1 355 ? -3.270 -1.732 -14.789 1.00 35.06 355 THR A C 1
ATOM 2807 O O . THR A 1 355 ? -3.345 -0.932 -13.856 1.00 35.06 355 THR A O 1
ATOM 2810 N N . ALA A 1 356 ? -2.133 -2.326 -15.156 1.00 33.50 356 ALA A N 1
ATOM 2811 C CA . ALA A 1 356 ? -0.808 -1.940 -14.694 1.00 33.50 356 ALA A CA 1
ATOM 2812 C C . ALA A 1 356 ? -0.519 -0.490 -15.121 1.00 33.50 356 ALA A C 1
ATOM 2814 O O . ALA A 1 356 ? 0.058 -0.230 -16.172 1.00 33.50 356 ALA A O 1
ATOM 2815 N N . ARG A 1 357 ? -0.975 0.480 -14.325 1.00 47.44 357 ARG A N 1
ATOM 2816 C CA . ARG A 1 357 ? -0.481 1.858 -14.365 1.00 47.44 357 ARG A CA 1
ATOM 2817 C C . ARG A 1 357 ? 0.331 2.086 -13.096 1.00 47.44 357 ARG A C 1
ATOM 2819 O O . ARG A 1 357 ? -0.146 1.824 -11.988 1.00 47.44 357 ARG A O 1
ATOM 2826 N N . PHE A 1 358 ? 1.587 2.477 -13.277 1.00 51.62 358 PHE A N 1
ATOM 2827 C CA . PHE A 1 358 ? 2.523 2.740 -12.190 1.00 51.62 358 PHE A CA 1
ATOM 2828 C C . PHE A 1 358 ? 2.053 3.974 -11.401 1.00 51.62 358 PHE A C 1
ATOM 2830 O O . PHE A 1 358 ? 1.457 4.881 -11.986 1.00 51.62 358 PHE A O 1
ATOM 2837 N N . PRO A 1 359 ? 2.246 4.009 -10.071 1.00 61.78 359 PRO A N 1
ATOM 2838 C CA . PRO A 1 359 ? 1.836 5.154 -9.269 1.00 61.78 359 PRO A CA 1
ATOM 2839 C C . PRO A 1 359 ? 2.646 6.379 -9.695 1.00 61.78 359 PRO A C 1
ATOM 2841 O O . PRO A 1 359 ? 3.855 6.387 -9.529 1.00 61.78 359 PRO A O 1
ATOM 2844 N N . TRP A 1 360 ? 1.987 7.419 -10.208 1.00 72.00 360 TRP A N 1
ATOM 2845 C CA . TRP A 1 360 ? 2.661 8.640 -10.670 1.00 72.00 360 TRP A CA 1
ATOM 2846 C C . TRP A 1 360 ? 3.020 9.607 -9.524 1.00 72.00 360 TRP A C 1
ATOM 2848 O O . TRP A 1 360 ? 3.713 10.596 -9.737 1.00 72.00 360 TRP A O 1
ATOM 2858 N N . GLY A 1 361 ? 2.577 9.318 -8.293 1.00 77.94 361 GLY A N 1
ATOM 2859 C CA . GLY A 1 361 ? 2.914 10.097 -7.095 1.00 77.94 361 GLY A CA 1
ATOM 2860 C C . GLY A 1 361 ? 1.776 10.954 -6.537 1.00 77.94 361 GLY A C 1
ATOM 2861 O O . GLY A 1 361 ? 2.042 11.856 -5.743 1.00 77.94 361 GLY A O 1
ATOM 2862 N N . PHE A 1 362 ? 0.517 10.663 -6.896 1.00 86.44 362 PHE A N 1
ATOM 2863 C CA . PHE A 1 362 ? -0.666 11.365 -6.378 1.00 86.44 362 PHE A CA 1
ATOM 2864 C C . PHE A 1 362 ? -0.665 11.478 -4.850 1.00 86.44 362 PHE A C 1
ATOM 2866 O O . PHE A 1 362 ? -0.822 12.576 -4.328 1.00 86.44 362 PHE A O 1
ATOM 2873 N N . SER A 1 363 ? -0.430 10.377 -4.129 1.00 85.56 363 SER A N 1
ATOM 2874 C CA . SER A 1 363 ? -0.451 10.382 -2.661 1.00 85.56 363 SER A CA 1
ATOM 2875 C C . SER A 1 363 ? 0.578 11.329 -2.031 1.00 85.56 363 SER A C 1
ATOM 2877 O O . SER A 1 363 ? 0.318 11.905 -0.980 1.00 85.56 363 SER A O 1
ATOM 2879 N N . VAL A 1 364 ? 1.738 11.510 -2.673 1.00 87.25 364 VAL A N 1
ATOM 2880 C CA . VAL A 1 364 ? 2.800 12.412 -2.199 1.00 87.25 364 VAL A CA 1
ATOM 2881 C C . VAL A 1 364 ? 2.369 13.867 -2.375 1.00 87.25 364 VAL A C 1
ATOM 2883 O O . VAL A 1 364 ? 2.488 14.670 -1.453 1.00 87.25 364 VAL A O 1
ATOM 2886 N N . LEU A 1 365 ? 1.806 14.193 -3.540 1.00 89.31 365 LEU A N 1
ATOM 2887 C CA . LEU A 1 365 ? 1.273 15.525 -3.809 1.00 89.31 365 LEU A CA 1
ATOM 2888 C C . LEU A 1 365 ? 0.061 15.845 -2.925 1.00 89.31 365 LEU A C 1
ATOM 2890 O O . LEU A 1 365 ? -0.059 16.962 -2.431 1.00 89.31 365 LEU A O 1
ATOM 2894 N N . ALA A 1 366 ? -0.816 14.867 -2.705 1.00 89.88 366 ALA A N 1
ATOM 2895 C CA . ALA A 1 366 ? -1.982 15.007 -1.849 1.00 89.88 366 ALA A CA 1
ATOM 2896 C C . ALA A 1 366 ? -1.598 15.364 -0.413 1.00 89.88 366 ALA A C 1
ATOM 2898 O O . ALA A 1 366 ? -2.147 16.321 0.130 1.00 89.88 366 ALA A O 1
ATOM 2899 N N . ALA A 1 367 ? -0.604 14.671 0.149 1.00 88.19 367 ALA A N 1
ATOM 2900 C CA . ALA A 1 367 ? -0.071 14.972 1.474 1.00 88.19 367 ALA A CA 1
ATOM 2901 C C . ALA A 1 367 ? 0.550 16.379 1.555 1.00 88.19 367 ALA A C 1
ATOM 2903 O O . ALA A 1 367 ? 0.379 17.074 2.554 1.00 88.19 367 ALA A O 1
ATOM 2904 N N . TRP A 1 368 ? 1.243 16.832 0.503 1.00 90.81 368 TRP A N 1
ATOM 2905 C CA . TRP A 1 368 ? 1.773 18.199 0.453 1.00 90.81 368 TRP A CA 1
ATOM 2906 C C . TRP A 1 368 ? 0.666 19.261 0.369 1.00 90.81 368 TRP A C 1
ATOM 2908 O O . TRP A 1 368 ? 0.753 20.280 1.054 1.00 90.81 368 TRP A O 1
ATOM 2918 N N . LEU A 1 369 ? -0.385 19.016 -0.423 1.00 90.38 369 LEU A N 1
ATOM 2919 C CA . LEU A 1 369 ? -1.536 19.919 -0.547 1.00 90.38 369 LEU A CA 1
ATOM 2920 C C . LEU A 1 369 ? -2.313 20.060 0.768 1.00 90.38 369 LEU A C 1
ATOM 2922 O O . LEU A 1 369 ? -2.789 21.146 1.079 1.00 90.38 369 LEU A O 1
ATOM 2926 N N . GLU A 1 370 ? -2.391 19.004 1.576 1.00 86.12 370 GLU A N 1
ATOM 2927 C CA . GLU A 1 370 ? -3.007 19.062 2.910 1.00 86.12 370 GLU A CA 1
ATOM 2928 C C . GLU A 1 370 ? -2.240 19.950 3.895 1.00 86.12 370 GLU A C 1
ATOM 2930 O O . GLU A 1 370 ? -2.846 20.519 4.804 1.00 86.12 370 GLU A O 1
ATOM 2935 N N . GLY A 1 371 ? -0.922 20.082 3.708 1.00 84.38 371 GLY A N 1
ATOM 2936 C CA . GLY A 1 371 ? -0.066 20.976 4.489 1.00 84.38 371 GLY A CA 1
ATOM 2937 C C . GLY A 1 371 ? -0.183 22.454 4.103 1.00 84.38 371 GLY A C 1
ATOM 2938 O O . GLY A 1 371 ? 0.403 23.303 4.773 1.00 84.38 371 GLY A O 1
ATOM 2939 N N . GLN A 1 372 ? -0.923 22.777 3.039 1.00 86.94 372 GLN A N 1
ATOM 2940 C CA . GLN A 1 372 ? -1.148 24.152 2.599 1.00 86.94 372 GLN A CA 1
ATOM 2941 C C . GLN A 1 372 ? -2.196 24.849 3.472 1.00 86.94 372 GLN A C 1
ATOM 2943 O O . GLN A 1 372 ? -3.077 24.223 4.067 1.00 86.94 372 GLN A O 1
ATOM 2948 N N . SER A 1 373 ? -2.131 26.179 3.535 1.00 83.12 373 SER A N 1
ATOM 2949 C CA . SER A 1 373 ? -3.148 26.958 4.242 1.00 83.12 373 SER A CA 1
ATOM 2950 C C . SER A 1 373 ? -4.509 26.827 3.563 1.00 83.12 373 SER A C 1
ATOM 2952 O O . SER A 1 373 ? -4.611 26.842 2.335 1.00 83.12 373 SER A O 1
ATOM 2954 N N . HIS A 1 374 ? -5.565 26.721 4.373 1.00 82.00 374 HIS A N 1
ATOM 2955 C CA . HIS A 1 374 ? -6.930 26.642 3.865 1.00 82.00 374 HIS A CA 1
ATOM 2956 C C . HIS A 1 374 ? -7.263 27.924 3.097 1.00 82.00 374 HIS A C 1
ATOM 2958 O O . HIS A 1 374 ? -7.326 29.012 3.667 1.00 82.00 374 HIS A O 1
ATOM 2964 N N . SER A 1 375 ? -7.470 27.791 1.789 1.00 85.62 375 SER A N 1
ATOM 2965 C CA . SER A 1 375 ? -7.920 28.868 0.912 1.00 85.62 375 SER A CA 1
ATOM 2966 C C . SER A 1 375 ? -9.169 28.429 0.153 1.00 85.62 375 SER A C 1
ATOM 2968 O O . SER A 1 375 ? -9.386 27.235 -0.087 1.00 85.62 375 SER A O 1
ATOM 2970 N N . ALA A 1 376 ? -10.004 29.391 -0.247 1.00 86.62 376 ALA A N 1
ATOM 2971 C CA . ALA A 1 376 ? -11.198 29.106 -1.042 1.00 86.62 376 ALA A CA 1
ATOM 2972 C C . ALA A 1 376 ? -10.840 28.419 -2.372 1.00 86.62 376 ALA A C 1
ATOM 2974 O O . ALA A 1 376 ? -11.516 27.477 -2.778 1.00 86.62 376 ALA A O 1
ATOM 2975 N N . ALA A 1 377 ? -9.735 28.834 -3.004 1.00 87.12 377 ALA A N 1
ATOM 2976 C CA . ALA A 1 377 ? -9.255 28.252 -4.254 1.00 87.12 377 ALA A CA 1
ATOM 2977 C C . ALA A 1 377 ? -8.807 26.791 -4.086 1.00 87.12 377 ALA A C 1
ATOM 2979 O O . ALA A 1 377 ? -9.165 25.946 -4.904 1.00 87.12 377 ALA A O 1
ATOM 2980 N N . LEU A 1 378 ? -8.071 26.470 -3.013 1.00 89.38 378 LEU A N 1
ATOM 2981 C CA . LEU A 1 378 ? -7.633 25.098 -2.725 1.00 89.38 378 LEU A CA 1
ATOM 2982 C C . LEU A 1 378 ? -8.821 24.196 -2.399 1.00 89.38 378 LEU A C 1
ATOM 2984 O O . LEU A 1 378 ? -8.926 23.090 -2.924 1.00 89.38 378 LEU A O 1
ATOM 2988 N N . THR A 1 379 ? -9.751 24.709 -1.597 1.00 89.56 379 THR A N 1
ATOM 2989 C CA . THR A 1 379 ? -10.991 24.011 -1.244 1.00 89.56 379 THR A CA 1
ATOM 2990 C C . THR A 1 379 ? -11.813 23.676 -2.482 1.00 89.56 379 THR A C 1
ATOM 2992 O O . THR A 1 379 ? -12.228 22.530 -2.658 1.00 89.56 379 THR A O 1
ATOM 2995 N N . GLU A 1 380 ? -12.017 24.650 -3.368 1.00 91.75 380 GLU A N 1
ATOM 2996 C CA . GLU A 1 380 ? -12.792 24.443 -4.588 1.00 91.75 380 GLU A CA 1
ATOM 2997 C C . GLU A 1 380 ? -12.073 23.528 -5.586 1.00 91.75 380 GLU A C 1
ATOM 2999 O O . GLU A 1 380 ? -12.708 22.670 -6.201 1.00 91.75 380 GLU A O 1
ATOM 3004 N N . GLY A 1 381 ? -10.745 23.632 -5.685 1.00 91.81 381 GLY A N 1
ATOM 3005 C CA . GLY A 1 381 ? -9.920 22.738 -6.494 1.00 91.81 381 GLY A CA 1
ATOM 3006 C C . GLY A 1 381 ? -10.043 21.274 -6.062 1.00 91.81 381 GLY A C 1
ATOM 3007 O O . GLY A 1 381 ? -10.372 20.414 -6.884 1.00 91.81 381 GLY A O 1
ATOM 3008 N N . ILE A 1 382 ? -9.861 20.984 -4.766 1.00 92.00 382 ILE A N 1
ATOM 3009 C CA . ILE A 1 382 ? -9.998 19.623 -4.217 1.00 92.00 382 ILE A CA 1
ATOM 3010 C C . ILE A 1 382 ? -11.430 19.113 -4.405 1.00 92.00 382 ILE A C 1
ATOM 3012 O O . ILE A 1 382 ? -11.624 17.977 -4.841 1.00 92.00 382 ILE A O 1
ATOM 3016 N N . ARG A 1 383 ? -12.444 19.944 -4.128 1.00 91.44 383 ARG A N 1
ATOM 3017 C CA . ARG A 1 383 ? -13.858 19.578 -4.302 1.00 91.44 383 ARG A CA 1
ATOM 3018 C C . ARG A 1 383 ? -14.180 19.231 -5.754 1.00 91.44 383 ARG A C 1
ATOM 3020 O O . ARG A 1 383 ? -14.770 18.182 -6.006 1.00 91.44 383 ARG A O 1
ATOM 3027 N N . THR A 1 384 ? -13.752 20.067 -6.697 1.00 92.38 384 THR A N 1
ATOM 3028 C CA . THR A 1 384 ? -13.940 19.843 -8.138 1.00 92.38 384 THR A CA 1
ATOM 3029 C C . THR A 1 384 ? -13.249 18.559 -8.585 1.00 92.38 384 THR A C 1
ATOM 3031 O O . THR A 1 384 ? -13.833 17.749 -9.309 1.00 92.38 384 THR A O 1
ATOM 3034 N N . TRP A 1 385 ? -12.024 18.326 -8.110 1.00 93.00 385 TRP A N 1
ATOM 3035 C CA . TRP A 1 385 ? -11.291 17.102 -8.400 1.00 93.00 385 TRP A CA 1
ATOM 3036 C C . TRP A 1 385 ? -12.031 15.866 -7.871 1.00 93.00 385 TRP A C 1
ATOM 3038 O O . TRP A 1 385 ? -12.290 14.933 -8.633 1.00 93.00 385 TRP A O 1
ATOM 3048 N N . LEU A 1 386 ? -12.455 15.867 -6.605 1.00 89.94 386 LEU A N 1
ATOM 3049 C CA . LEU A 1 386 ? -13.195 14.749 -6.009 1.00 89.94 386 LEU A CA 1
ATOM 3050 C C . LEU A 1 386 ? -14.532 14.495 -6.713 1.00 89.94 386 LEU A C 1
ATOM 3052 O O . LEU A 1 386 ? -14.863 13.344 -6.990 1.00 89.94 386 LEU A O 1
ATOM 3056 N N . ALA A 1 387 ? -15.267 15.551 -7.066 1.00 88.81 387 ALA A N 1
ATOM 3057 C CA . ALA A 1 387 ? -16.518 15.437 -7.811 1.00 88.81 387 ALA A CA 1
ATOM 3058 C C . ALA A 1 387 ? -16.310 14.821 -9.205 1.00 88.81 387 ALA A C 1
ATOM 3060 O O . ALA A 1 387 ? -17.159 14.075 -9.691 1.00 88.81 387 ALA A O 1
ATOM 3061 N N . ARG A 1 388 ? -15.167 15.092 -9.852 1.00 89.94 388 ARG A N 1
ATOM 3062 C CA . ARG A 1 388 ? -14.842 14.519 -11.165 1.00 89.94 388 ARG A CA 1
ATOM 3063 C C . ARG A 1 388 ? -14.372 13.066 -11.096 1.00 89.94 388 ARG A C 1
ATOM 3065 O O . ARG A 1 388 ? -14.530 12.334 -12.075 1.00 89.94 388 ARG A O 1
ATOM 3072 N N . LEU A 1 389 ? -13.829 12.643 -9.955 1.00 86.56 389 LEU A N 1
ATOM 3073 C CA . LEU A 1 389 ? -13.241 11.319 -9.782 1.00 86.56 389 LEU A CA 1
ATOM 3074 C C . LEU A 1 389 ? -14.254 10.192 -10.053 1.00 86.56 389 LEU A C 1
ATOM 3076 O O . LEU A 1 389 ? -13.905 9.225 -10.729 1.00 86.56 389 LEU A O 1
ATOM 3080 N N . SER A 1 390 ? -15.503 10.337 -9.599 1.00 82.69 390 SER A N 1
ATOM 3081 C CA . SER A 1 390 ? -16.595 9.381 -9.855 1.00 82.69 390 SER A CA 1
ATOM 3082 C C . SER A 1 390 ? -16.840 9.179 -11.347 1.00 82.69 390 SER A C 1
ATOM 3084 O O . SER A 1 390 ? -16.788 8.054 -11.843 1.00 82.69 390 SER A O 1
ATOM 3086 N N . VAL A 1 391 ? -16.992 10.276 -12.090 1.00 87.00 391 VAL A N 1
ATOM 3087 C CA . VAL A 1 391 ? -17.188 10.253 -13.545 1.00 87.00 391 VAL A CA 1
ATOM 3088 C C . VAL A 1 391 ? -16.003 9.592 -14.247 1.00 87.00 391 VAL A C 1
ATOM 3090 O O . VAL A 1 391 ? -16.192 8.779 -15.151 1.00 87.00 391 VAL A O 1
ATOM 3093 N N . THR A 1 392 ? -14.777 9.914 -13.830 1.00 83.25 392 THR A N 1
ATOM 3094 C CA . THR A 1 392 ? -13.563 9.328 -14.408 1.00 83.25 392 THR A CA 1
ATOM 3095 C C . THR A 1 392 ? -13.493 7.821 -14.160 1.00 83.25 392 THR A C 1
ATOM 3097 O O . THR A 1 392 ? -13.198 7.064 -15.086 1.00 83.25 392 THR A O 1
ATOM 3100 N N . VAL A 1 393 ? -13.777 7.366 -12.938 1.00 76.62 393 VAL A N 1
ATOM 3101 C CA . VAL A 1 393 ? -13.744 5.944 -12.576 1.00 76.62 393 VAL A CA 1
ATOM 3102 C C . VAL A 1 393 ? -14.829 5.154 -13.307 1.00 76.62 393 VAL A C 1
ATOM 3104 O O . VAL A 1 393 ? -14.510 4.123 -13.901 1.00 76.62 393 VAL A O 1
ATOM 3107 N N . VAL A 1 394 ? -16.068 5.656 -13.336 1.00 78.19 394 VAL A N 1
ATOM 3108 C CA . VAL A 1 394 ? -17.187 5.026 -14.058 1.00 78.19 394 VAL A CA 1
ATOM 3109 C C . VAL A 1 394 ? -16.866 4.907 -15.544 1.00 78.19 394 VAL A C 1
ATOM 3111 O O . VAL A 1 394 ? -16.903 3.807 -16.088 1.00 78.19 394 VAL A O 1
ATOM 3114 N N . LYS A 1 395 ? -16.449 6.003 -16.189 1.00 79.75 395 LYS A N 1
ATOM 3115 C CA . LYS A 1 395 ? -16.112 5.999 -17.618 1.00 79.75 395 LYS A CA 1
ATOM 3116 C C . LYS A 1 395 ? -14.999 5.000 -17.943 1.00 79.75 395 LYS A C 1
ATOM 3118 O O . LYS A 1 395 ? -15.045 4.334 -18.972 1.00 79.75 395 LYS A O 1
ATOM 3123 N N . ARG A 1 396 ? -13.976 4.891 -17.089 1.00 72.38 396 ARG A N 1
ATOM 3124 C CA . ARG A 1 396 ? -12.880 3.926 -17.287 1.00 72.38 396 ARG A CA 1
ATOM 3125 C C . ARG A 1 396 ? -13.355 2.489 -17.127 1.00 72.38 396 ARG A C 1
ATOM 3127 O O . ARG A 1 396 ? -12.950 1.648 -17.923 1.00 72.38 396 ARG A O 1
ATOM 3134 N N . TRP A 1 397 ? -14.211 2.221 -16.143 1.00 72.69 397 TRP A N 1
ATOM 3135 C CA . TRP A 1 397 ? -14.830 0.909 -15.982 1.00 72.69 397 TRP A CA 1
ATOM 3136 C C . TRP A 1 397 ? -15.677 0.540 -17.205 1.00 72.69 397 TRP A C 1
ATOM 3138 O O . TRP A 1 397 ? -15.476 -0.533 -17.759 1.00 72.69 397 TRP A O 1
ATOM 3148 N N . GLU A 1 398 ? -16.526 1.445 -17.699 1.00 73.69 398 GLU A N 1
ATOM 3149 C CA . GLU A 1 398 ? -17.343 1.226 -18.904 1.00 73.69 398 GLU A CA 1
ATOM 3150 C C . GLU A 1 398 ? -16.487 0.931 -20.141 1.00 73.69 398 GLU A C 1
ATOM 3152 O O . GLU A 1 398 ? -16.756 -0.024 -20.868 1.00 73.69 398 GLU A O 1
ATOM 3157 N N . VAL A 1 399 ? -15.418 1.707 -20.359 1.00 68.31 399 VAL A N 1
ATOM 3158 C CA . VAL A 1 399 ? -14.463 1.467 -21.453 1.00 68.31 399 VAL A CA 1
ATOM 3159 C C . VAL A 1 399 ? -13.761 0.119 -21.287 1.00 68.31 399 VAL A C 1
ATOM 3161 O O . VAL A 1 399 ? -13.608 -0.605 -22.266 1.00 68.31 399 VAL A O 1
ATOM 3164 N N . GLY A 1 400 ? -13.353 -0.238 -20.066 1.00 63.78 400 GLY A N 1
ATOM 3165 C CA . GLY A 1 400 ? -12.716 -1.522 -19.772 1.00 63.78 400 GLY A CA 1
ATOM 3166 C C . GLY A 1 400 ? -13.648 -2.709 -20.014 1.00 63.78 400 GLY A C 1
ATOM 3167 O O . GLY A 1 400 ? -13.249 -3.676 -20.655 1.00 63.78 400 GLY A O 1
ATOM 3168 N N . VAL A 1 401 ? -14.904 -2.616 -19.572 1.00 64.94 401 VAL A N 1
ATOM 3169 C CA . VAL A 1 401 ? -15.936 -3.634 -19.816 1.00 64.94 401 VAL A CA 1
ATOM 3170 C C . VAL A 1 401 ? -16.215 -3.773 -21.310 1.00 64.94 401 VAL A C 1
ATOM 3172 O O . VAL A 1 401 ? -16.214 -4.890 -21.821 1.00 64.94 401 VAL A O 1
ATOM 3175 N N . ALA A 1 402 ? -16.389 -2.662 -22.031 1.00 64.94 402 ALA A N 1
ATOM 3176 C CA . ALA A 1 402 ? -16.617 -2.680 -23.474 1.00 64.94 402 ALA A CA 1
ATOM 3177 C C . ALA A 1 402 ? -15.422 -3.266 -24.244 1.00 64.94 402 ALA A C 1
ATOM 3179 O O . ALA A 1 402 ? -15.614 -4.057 -25.165 1.00 64.94 402 ALA A O 1
ATOM 3180 N N . PHE A 1 403 ? -14.193 -2.924 -23.847 1.00 60.94 403 PHE A N 1
ATOM 3181 C CA . PHE A 1 403 ? -12.974 -3.499 -24.414 1.00 60.94 403 PHE A CA 1
ATOM 3182 C C . PHE A 1 403 ? -12.903 -5.009 -24.174 1.00 60.94 403 PHE A C 1
ATOM 3184 O O . PHE A 1 403 ? -12.714 -5.763 -25.122 1.00 60.94 403 PHE A O 1
ATOM 3191 N N . LEU A 1 404 ? -13.112 -5.467 -22.935 1.00 59.59 404 LEU A N 1
ATOM 3192 C CA . LEU A 1 404 ? -13.106 -6.895 -22.609 1.00 59.59 404 LEU A CA 1
ATOM 3193 C C . LEU A 1 404 ? -14.200 -7.653 -23.369 1.00 59.59 404 LEU A C 1
ATOM 3195 O O . LEU A 1 404 ? -13.947 -8.747 -23.864 1.00 59.59 404 LEU A O 1
ATOM 3199 N N . ALA A 1 405 ? -15.393 -7.071 -23.507 1.00 65.50 405 ALA A N 1
ATOM 3200 C CA . ALA A 1 405 ? -16.466 -7.641 -24.315 1.00 65.50 405 ALA A CA 1
ATOM 3201 C C . ALA A 1 405 ? -16.070 -7.735 -25.801 1.00 65.50 405 ALA A C 1
ATOM 3203 O O . ALA A 1 405 ? -16.263 -8.780 -26.423 1.00 65.50 405 ALA A O 1
ATOM 3204 N N . ALA A 1 406 ? -15.454 -6.686 -26.355 1.00 67.31 406 ALA A N 1
ATOM 3205 C CA . ALA A 1 406 ? -14.958 -6.682 -27.728 1.00 67.31 406 ALA A CA 1
ATOM 3206 C C . ALA A 1 406 ? -13.852 -7.731 -27.945 1.00 67.31 406 ALA A C 1
ATOM 3208 O O . ALA A 1 406 ? -13.932 -8.501 -28.900 1.00 67.31 406 ALA A O 1
ATOM 3209 N N . GLU A 1 407 ? -12.869 -7.836 -27.046 1.00 63.28 407 GLU A N 1
ATOM 3210 C CA . GLU A 1 407 ? -11.815 -8.861 -27.104 1.00 63.28 407 GLU A CA 1
ATOM 3211 C C . GLU A 1 407 ? -12.384 -10.283 -27.004 1.00 63.28 407 GLU A C 1
ATOM 3213 O O . GLU A 1 407 ? -11.988 -11.167 -27.765 1.00 63.28 407 GLU A O 1
ATOM 3218 N N . ARG A 1 408 ? -13.370 -10.509 -26.126 1.00 65.19 408 ARG A N 1
ATOM 3219 C CA . ARG A 1 408 ? -14.075 -11.798 -26.017 1.00 65.19 408 ARG A CA 1
ATOM 3220 C C . ARG A 1 408 ? -14.869 -12.149 -27.273 1.00 65.19 408 ARG A C 1
ATOM 3222 O O . ARG A 1 408 ? -15.025 -13.328 -27.567 1.00 65.19 408 ARG A O 1
ATOM 3229 N N . SER A 1 409 ? -15.363 -11.155 -28.009 1.00 73.38 409 SER A N 1
ATOM 3230 C CA . SER A 1 409 ? -16.131 -11.380 -29.239 1.00 73.38 409 SER A CA 1
ATOM 3231 C C . SER A 1 409 ? -15.268 -11.739 -30.453 1.00 73.38 409 SER A C 1
ATOM 3233 O O . SER A 1 409 ? -15.792 -12.248 -31.443 1.00 73.38 409 SER A O 1
ATOM 3235 N N . LYS A 1 410 ? -13.947 -11.507 -30.398 1.00 77.31 410 LYS A N 1
ATOM 3236 C CA . LYS A 1 410 ? -13.046 -11.854 -31.505 1.00 77.31 410 LYS A CA 1
ATOM 3237 C C . LYS A 1 410 ? -13.013 -13.370 -31.709 1.00 77.31 410 LYS A C 1
ATOM 3239 O O . LYS A 1 410 ? -12.906 -14.088 -30.711 1.00 77.31 410 LYS A O 1
ATOM 3244 N N . PRO A 1 411 ? -13.069 -13.881 -32.950 1.00 79.56 411 PRO A N 1
ATOM 3245 C CA . PRO A 1 411 ? -12.891 -15.307 -33.195 1.00 79.56 411 PRO A CA 1
ATOM 3246 C C . PRO A 1 411 ? -11.522 -15.757 -32.671 1.00 79.56 411 PRO A C 1
ATOM 3248 O O . PRO A 1 411 ? -10.536 -15.037 -32.817 1.00 79.56 411 PRO A O 1
ATOM 3251 N N . LEU A 1 412 ? -11.482 -16.921 -32.022 1.00 76.00 412 LEU A N 1
ATOM 3252 C CA . LEU A 1 412 ? -10.223 -17.549 -31.624 1.00 76.00 412 LEU A CA 1
ATOM 3253 C C . LEU A 1 412 ? -9.559 -18.147 -32.866 1.00 76.00 412 LEU A C 1
ATOM 3255 O O . LEU A 1 412 ? -10.252 -18.767 -33.674 1.00 76.00 412 LEU A O 1
ATOM 3259 N N . ASP A 1 413 ? -8.248 -17.966 -33.013 1.00 76.25 413 ASP A N 1
ATOM 3260 C CA . ASP A 1 413 ? -7.477 -18.591 -34.090 1.00 76.25 413 ASP A CA 1
ATOM 3261 C C . ASP A 1 413 ? -7.240 -20.073 -33.752 1.00 76.25 413 ASP A C 1
ATOM 3263 O O . ASP A 1 413 ? -6.571 -20.351 -32.757 1.00 76.25 413 ASP A O 1
ATOM 3267 N N . PRO A 1 414 ? -7.762 -21.029 -34.546 1.00 69.88 414 PRO A N 1
ATOM 3268 C CA . PRO A 1 414 ? -7.564 -22.462 -34.316 1.00 69.88 414 PRO A CA 1
ATOM 3269 C C . PRO A 1 414 ? -6.099 -22.910 -34.333 1.00 69.88 414 PRO A C 1
ATOM 3271 O O . PRO A 1 414 ? -5.802 -24.006 -33.869 1.00 69.88 414 PRO A O 1
ATOM 3274 N N . ASN A 1 415 ? -5.197 -22.095 -34.888 1.00 64.06 415 ASN A N 1
ATOM 3275 C CA . ASN A 1 415 ? -3.764 -22.380 -34.948 1.00 64.06 415 ASN A CA 1
ATOM 3276 C C . ASN A 1 415 ? -2.975 -21.743 -33.793 1.00 64.06 415 ASN A C 1
ATOM 3278 O O . ASN A 1 415 ? -1.761 -21.931 -33.716 1.00 64.06 415 ASN A O 1
ATOM 3282 N N . ASP A 1 416 ? -3.633 -20.977 -32.918 1.00 58.78 416 ASP A N 1
ATOM 3283 C CA . ASP A 1 416 ? -3.017 -20.443 -31.706 1.00 58.78 416 ASP A CA 1
ATOM 3284 C C . ASP A 1 416 ? -2.751 -21.598 -30.730 1.00 58.78 416 ASP A C 1
ATOM 3286 O O . ASP A 1 416 ? -3.645 -22.398 -30.437 1.00 58.78 416 ASP A O 1
ATOM 3290 N N . SER A 1 417 ? -1.529 -21.687 -30.201 1.00 43.50 417 SER A N 1
ATOM 3291 C CA . SER A 1 417 ? -1.154 -22.721 -29.230 1.00 43.50 417 SER A CA 1
ATOM 3292 C C . SER A 1 417 ? -1.998 -22.673 -27.949 1.00 43.50 417 SER A C 1
ATOM 3294 O O . SER A 1 417 ? -2.043 -23.655 -27.212 1.00 43.50 417 SER A O 1
ATOM 3296 N N . MET A 1 418 ? -2.707 -21.566 -27.697 1.00 45.41 418 MET A N 1
ATOM 3297 C CA . MET A 1 418 ? -3.640 -21.386 -26.585 1.00 45.41 418 MET A CA 1
ATOM 3298 C C . MET A 1 418 ? -5.123 -21.536 -26.973 1.00 45.41 418 MET A C 1
ATOM 3300 O O . MET A 1 418 ? -5.985 -21.232 -26.146 1.00 45.41 418 MET A O 1
ATOM 3304 N N . TYR A 1 419 ? -5.463 -21.989 -28.187 1.00 52.88 419 TYR A N 1
ATOM 3305 C CA . TYR A 1 419 ? -6.846 -22.033 -28.692 1.00 52.88 419 TYR A CA 1
ATOM 3306 C C . TYR A 1 419 ? -7.835 -22.731 -27.743 1.00 52.88 419 TYR A C 1
ATOM 3308 O O . TYR A 1 419 ? -8.825 -22.119 -27.331 1.00 52.88 419 TYR A O 1
ATOM 3316 N N . GLU A 1 420 ? -7.557 -23.979 -27.347 1.00 52.53 420 GLU A N 1
ATOM 3317 C CA . GLU A 1 420 ? -8.442 -24.745 -26.454 1.00 52.53 420 GLU A CA 1
ATOM 3318 C C . GLU A 1 420 ? -8.536 -24.103 -25.060 1.00 52.53 420 GLU A C 1
ATOM 3320 O O . GLU A 1 420 ? -9.624 -24.001 -24.498 1.00 52.53 420 GLU A O 1
ATOM 3325 N N . PHE A 1 421 ? -7.432 -23.548 -24.543 1.00 46.34 421 PHE A N 1
ATOM 3326 C CA . PHE A 1 421 ? -7.426 -22.818 -23.271 1.00 46.34 421 PHE A CA 1
ATOM 3327 C C . PHE A 1 421 ? -8.298 -21.555 -23.325 1.00 46.34 421 PHE A C 1
ATOM 3329 O O . PHE A 1 421 ? -9.084 -21.286 -22.414 1.00 46.34 421 PHE A O 1
ATOM 3336 N N . MET A 1 422 ? -8.181 -20.762 -24.392 1.00 51.72 422 MET A N 1
ATOM 3337 C CA . MET A 1 422 ? -8.979 -19.549 -24.569 1.00 51.72 422 MET A CA 1
ATOM 3338 C C . MET A 1 422 ? -10.463 -19.869 -24.772 1.00 51.72 422 MET A C 1
ATOM 3340 O O . MET A 1 422 ? -11.321 -19.127 -24.288 1.00 51.72 422 MET A O 1
ATOM 3344 N N . LYS A 1 423 ? -10.773 -20.973 -25.458 1.00 71.19 423 LYS A N 1
ATOM 3345 C CA . LYS A 1 423 ? -12.137 -21.462 -25.668 1.00 71.19 423 LYS A CA 1
ATOM 3346 C C . LYS A 1 423 ? -12.775 -21.908 -24.354 1.00 71.19 423 LYS A C 1
ATOM 3348 O O . LYS A 1 423 ? -13.809 -21.357 -23.980 1.00 71.19 423 LYS A O 1
ATOM 3353 N N . GLU A 1 424 ? -12.115 -22.790 -23.606 1.00 56.44 424 GLU A N 1
ATOM 3354 C CA . GLU A 1 424 ? -12.580 -23.254 -22.292 1.00 56.44 424 GLU A CA 1
ATOM 3355 C C . GLU A 1 424 ? -12.702 -22.083 -21.300 1.00 56.44 424 GLU A C 1
ATOM 3357 O O . GLU A 1 424 ? -13.664 -21.984 -20.539 1.00 56.44 424 GLU A O 1
ATOM 3362 N N . SER A 1 425 ? -11.765 -21.127 -21.335 1.00 54.62 425 SER A N 1
ATOM 3363 C CA . SER A 1 425 ? -11.837 -19.916 -20.514 1.00 54.62 425 SER A CA 1
ATOM 3364 C C . SER A 1 425 ? -13.075 -19.071 -20.831 1.00 54.62 425 SER A C 1
ATOM 3366 O O . SER A 1 425 ? -13.726 -18.590 -19.901 1.00 54.62 425 SER A O 1
ATOM 3368 N N . ARG A 1 426 ? -13.434 -18.905 -22.111 1.00 67.44 426 ARG A N 1
ATOM 3369 C CA . ARG A 1 426 ? -14.647 -18.177 -22.519 1.00 67.44 426 ARG A CA 1
ATOM 3370 C C . ARG A 1 426 ? -15.920 -18.910 -22.105 1.00 67.44 426 ARG A C 1
ATOM 3372 O O . ARG A 1 426 ? -16.815 -18.269 -21.560 1.00 67.44 426 ARG A O 1
ATOM 3379 N N . GLU A 1 427 ? -15.980 -20.223 -22.313 1.00 68.62 427 GLU A N 1
ATOM 3380 C CA . GLU A 1 427 ? -17.110 -21.070 -21.907 1.00 68.62 427 GLU A CA 1
ATOM 3381 C C . GLU A 1 427 ? -17.313 -21.018 -20.387 1.00 68.62 427 GLU A C 1
ATOM 3383 O O . GLU A 1 427 ? -18.410 -20.735 -19.906 1.00 68.62 427 GLU A O 1
ATOM 3388 N N . ARG A 1 428 ? -16.231 -21.152 -19.613 1.00 54.88 428 ARG A N 1
ATOM 3389 C CA . ARG A 1 428 ? -16.291 -21.105 -18.151 1.00 54.88 428 ARG A CA 1
ATOM 3390 C C . ARG A 1 428 ? -16.667 -19.731 -17.604 1.00 54.88 428 ARG A C 1
ATOM 3392 O O . ARG A 1 428 ? -17.373 -19.642 -16.603 1.00 54.88 428 ARG A O 1
ATOM 3399 N N . MET A 1 429 ? -16.201 -18.653 -18.233 1.00 56.09 429 MET A N 1
ATOM 3400 C CA . MET A 1 429 ? -16.618 -17.298 -17.864 1.00 56.09 429 MET A CA 1
ATOM 3401 C C . MET A 1 429 ? -18.105 -17.072 -18.151 1.00 56.09 429 MET A C 1
ATOM 3403 O O . MET A 1 429 ? -18.782 -16.481 -17.315 1.00 56.09 429 MET A O 1
ATOM 3407 N N . ALA A 1 430 ? -18.624 -17.590 -19.268 1.00 67.06 430 ALA A N 1
ATOM 3408 C CA . ALA A 1 430 ? -20.051 -17.535 -19.577 1.00 67.06 430 ALA A CA 1
ATOM 3409 C C . ALA A 1 430 ? -20.893 -18.331 -18.562 1.00 67.06 430 ALA A C 1
ATOM 3411 O O . ALA A 1 430 ? -21.943 -17.859 -18.133 1.00 67.06 430 ALA A O 1
ATOM 3412 N N . GLU A 1 431 ? -20.417 -19.498 -18.114 1.00 63.59 431 GLU A N 1
ATOM 3413 C CA . GLU A 1 431 ? -21.063 -20.268 -17.041 1.00 63.59 431 GLU A CA 1
ATOM 3414 C C . GLU A 1 431 ? -21.087 -19.516 -15.703 1.00 63.59 431 GLU A C 1
ATOM 3416 O O . GLU A 1 431 ? -22.111 -19.508 -15.022 1.00 63.59 431 GLU A O 1
ATOM 3421 N N . LEU A 1 432 ? -19.977 -18.876 -15.318 1.00 52.97 432 LEU A N 1
ATOM 3422 C CA . LEU A 1 432 ? -19.898 -18.087 -14.083 1.00 52.97 432 LEU A CA 1
ATOM 3423 C C . LEU A 1 432 ? -20.819 -16.863 -14.135 1.00 52.97 432 LEU A C 1
ATOM 3425 O O . LEU A 1 432 ? -21.532 -16.593 -13.172 1.00 52.97 432 LEU A O 1
ATOM 3429 N N . GLU A 1 433 ? -20.849 -16.159 -15.268 1.00 60.34 433 GLU A N 1
ATOM 3430 C CA . GLU A 1 433 ? -21.754 -15.026 -15.493 1.00 60.34 433 GLU A CA 1
ATOM 3431 C C . GLU A 1 433 ? -23.232 -15.459 -15.494 1.00 60.34 433 GLU A C 1
ATOM 3433 O O . GLU A 1 433 ? -24.091 -14.694 -15.059 1.00 60.34 433 GLU A O 1
ATOM 3438 N N . ALA A 1 434 ? -23.537 -16.691 -15.917 1.00 69.12 434 ALA A N 1
ATOM 3439 C CA . ALA A 1 434 ? -24.884 -17.255 -15.851 1.00 69.12 434 ALA A CA 1
ATOM 3440 C C . ALA A 1 434 ? -25.299 -17.685 -14.429 1.00 69.12 434 ALA A C 1
ATOM 3442 O O . ALA A 1 434 ? -26.479 -17.607 -14.089 1.00 69.12 434 ALA A O 1
ATOM 3443 N N . GLN A 1 435 ? -24.353 -18.143 -13.600 1.00 59.00 435 GLN A N 1
ATOM 3444 C CA . GLN A 1 435 ? -24.610 -18.559 -12.213 1.00 59.00 435 GLN A CA 1
ATOM 3445 C C . GLN A 1 435 ? -24.773 -17.369 -11.259 1.00 59.00 435 GLN A C 1
ATOM 3447 O O . GLN A 1 435 ? -25.630 -17.403 -10.378 1.00 59.00 435 GLN A O 1
ATOM 3452 N N . GLU A 1 436 ? -23.972 -16.318 -11.438 1.00 55.84 436 GLU A N 1
ATOM 3453 C CA . GLU A 1 436 ? -24.007 -15.096 -10.632 1.00 55.84 436 GLU A CA 1
ATOM 3454 C C . GLU A 1 436 ? -24.046 -13.868 -11.557 1.00 55.84 436 GLU A C 1
ATOM 3456 O O . GLU A 1 436 ? -23.014 -13.234 -11.798 1.00 55.84 436 GLU A O 1
ATOM 3461 N N . PRO A 1 437 ? -25.226 -13.513 -12.101 1.00 57.69 437 PRO A N 1
ATOM 3462 C CA . PRO A 1 437 ? -25.347 -12.373 -12.994 1.00 57.69 437 PRO A CA 1
ATOM 3463 C C . PRO A 1 437 ? -24.919 -11.091 -12.278 1.00 57.69 437 PRO A C 1
ATOM 3465 O O . PRO A 1 437 ? -25.478 -10.683 -11.256 1.00 57.69 437 PRO A O 1
ATOM 3468 N N . VAL A 1 438 ? -23.899 -10.445 -12.834 1.00 60.25 438 VAL A N 1
ATOM 3469 C CA . VAL A 1 438 ? -23.393 -9.170 -12.342 1.00 60.25 438 VAL A CA 1
ATOM 3470 C C . VAL A 1 438 ? -24.309 -8.061 -12.844 1.00 60.25 438 VAL A C 1
ATOM 3472 O O . VAL A 1 438 ? -24.354 -7.813 -14.043 1.00 60.25 438 VAL A O 1
ATOM 3475 N N . ASP A 1 439 ? -25.001 -7.365 -11.938 1.00 66.81 439 ASP A N 1
ATOM 3476 C CA . ASP A 1 439 ? -25.787 -6.173 -12.277 1.00 66.81 439 ASP A CA 1
ATOM 3477 C C . ASP A 1 439 ? -24.855 -4.980 -12.598 1.00 66.81 439 ASP A C 1
ATOM 3479 O O . ASP A 1 439 ? -24.205 -4.438 -11.688 1.00 66.81 439 ASP A O 1
ATOM 3483 N N . PRO A 1 440 ? -24.766 -4.543 -13.872 1.00 68.06 440 PRO A N 1
ATOM 3484 C CA . PRO A 1 440 ? -23.886 -3.449 -14.271 1.00 68.06 440 PRO A CA 1
ATOM 3485 C C . PRO A 1 440 ? -24.321 -2.101 -13.684 1.00 68.06 440 PRO A C 1
ATOM 3487 O O . PRO A 1 440 ? -23.469 -1.257 -13.402 1.00 68.06 440 PRO A O 1
ATOM 3490 N N . GLU A 1 441 ? -25.622 -1.894 -13.465 1.00 72.19 441 GLU A N 1
ATOM 3491 C CA . GLU A 1 441 ? -26.145 -0.636 -12.931 1.00 72.19 441 GLU A CA 1
ATOM 3492 C C . GLU A 1 441 ? -25.840 -0.516 -11.435 1.00 72.19 441 GLU A C 1
ATOM 3494 O O . GLU A 1 441 ? -25.413 0.541 -10.963 1.00 72.19 441 GLU A O 1
ATOM 3499 N N . ALA A 1 442 ? -25.914 -1.628 -10.697 1.00 64.06 442 ALA A N 1
ATOM 3500 C CA . ALA A 1 442 ? -25.439 -1.677 -9.318 1.00 64.06 442 ALA A CA 1
ATOM 3501 C C . ALA A 1 442 ? -23.938 -1.353 -9.211 1.00 64.06 442 ALA A C 1
ATOM 3503 O O . ALA A 1 442 ? -23.526 -0.643 -8.294 1.00 64.06 442 ALA A O 1
ATOM 3504 N N . ILE A 1 443 ? -23.098 -1.826 -10.142 1.00 62.84 443 ILE A N 1
ATOM 3505 C CA . ILE A 1 443 ? -21.672 -1.456 -10.164 1.00 62.84 443 ILE A CA 1
ATOM 3506 C C . ILE A 1 443 ? -21.490 0.028 -10.490 1.00 62.84 443 ILE A C 1
ATOM 3508 O O . ILE A 1 443 ? -20.733 0.704 -9.791 1.00 62.84 443 ILE A O 1
ATOM 3512 N N . ARG A 1 444 ? -22.187 0.554 -11.504 1.00 69.12 444 ARG A N 1
ATOM 3513 C CA . ARG A 1 444 ? -22.115 1.975 -11.874 1.00 69.12 444 ARG A CA 1
ATOM 3514 C C . ARG A 1 444 ? -22.481 2.878 -10.695 1.00 69.12 444 ARG A C 1
ATOM 3516 O O . ARG A 1 444 ? -21.729 3.807 -10.384 1.00 69.12 444 ARG A O 1
ATOM 3523 N N . ARG A 1 445 ? -23.585 2.583 -10.001 1.00 69.50 445 ARG A N 1
ATOM 3524 C CA . ARG A 1 445 ? -24.010 3.318 -8.802 1.00 69.50 445 ARG A CA 1
ATOM 3525 C C . ARG A 1 445 ? -22.930 3.297 -7.715 1.00 69.50 445 ARG A C 1
ATOM 3527 O O . ARG A 1 445 ? -22.560 4.352 -7.209 1.00 69.50 445 ARG A O 1
ATOM 3534 N N . ARG A 1 446 ? -22.335 2.132 -7.435 1.00 62.59 446 ARG A N 1
ATOM 3535 C CA . ARG A 1 446 ? -21.251 1.985 -6.440 1.00 62.59 446 ARG A CA 1
ATOM 3536 C C . ARG A 1 446 ? -19.998 2.778 -6.797 1.00 62.59 446 ARG A C 1
ATOM 3538 O O . ARG A 1 446 ? -19.433 3.445 -5.939 1.00 62.59 446 ARG A O 1
ATOM 3545 N N . LEU A 1 447 ? -19.553 2.717 -8.052 1.00 68.06 447 LEU A N 1
ATOM 3546 C CA . LEU A 1 447 ? -18.392 3.484 -8.520 1.00 68.06 447 LEU A CA 1
ATOM 3547 C C . LEU A 1 447 ? -18.648 4.995 -8.491 1.00 68.06 447 LEU A C 1
ATOM 3549 O O . LEU A 1 447 ? -17.706 5.775 -8.357 1.00 68.06 447 LEU A O 1
ATOM 3553 N N . THR A 1 448 ? -19.915 5.398 -8.598 1.00 72.62 448 THR A N 1
ATOM 3554 C CA . THR A 1 448 ? -20.329 6.795 -8.457 1.00 72.62 448 THR A CA 1
ATOM 3555 C C . THR A 1 448 ? -20.246 7.254 -7.003 1.00 72.62 448 THR A C 1
ATOM 3557 O O . THR A 1 448 ? -19.685 8.314 -6.734 1.00 72.62 448 THR A O 1
ATOM 3560 N N . GLU A 1 449 ? -20.756 6.448 -6.068 1.00 64.75 449 GLU A N 1
ATOM 3561 C CA . GLU A 1 449 ? -20.756 6.753 -4.630 1.00 64.75 449 GLU A CA 1
ATOM 3562 C C . GLU A 1 449 ? -19.333 6.653 -4.024 1.00 64.75 449 GLU A C 1
ATOM 3564 O O . GLU A 1 449 ? -18.934 7.499 -3.215 1.00 64.75 449 GLU A O 1
ATOM 3569 N N . TYR A 1 450 ? -18.517 5.693 -4.488 1.00 67.00 450 TYR A N 1
ATOM 3570 C CA . TYR A 1 450 ? -17.154 5.449 -3.988 1.00 67.00 450 TYR A CA 1
ATOM 3571 C C . TYR A 1 450 ? -16.117 5.117 -5.049 1.00 67.00 450 TYR A C 1
ATOM 3573 O O . TYR A 1 450 ? -15.593 3.994 -5.141 1.00 67.00 450 TYR A O 1
ATOM 3581 N N . PRO A 1 451 ? -15.712 6.121 -5.815 1.00 71.75 451 PRO A N 1
ATOM 3582 C CA . PRO A 1 451 ? -14.663 5.913 -6.790 1.00 71.75 451 PRO A CA 1
ATOM 3583 C C . PRO A 1 451 ? -13.321 5.484 -6.178 1.00 71.75 451 PRO A C 1
ATOM 3585 O O . PRO A 1 451 ? -12.526 4.837 -6.853 1.00 71.75 451 PRO A O 1
ATOM 3588 N N . GLU A 1 452 ? -13.038 5.791 -4.909 1.00 72.25 452 GLU A N 1
ATOM 3589 C CA . GLU A 1 452 ? -11.771 5.428 -4.268 1.00 72.25 452 GLU A CA 1
ATOM 3590 C C . GLU A 1 452 ? -11.621 3.933 -3.962 1.00 72.25 452 GLU A C 1
ATOM 3592 O O . GLU A 1 452 ? -10.510 3.469 -3.706 1.00 72.25 452 GLU A O 1
ATOM 3597 N N . GLN A 1 453 ? -12.710 3.155 -3.971 1.00 68.50 453 GLN A N 1
ATOM 3598 C CA . GLN A 1 453 ? -12.644 1.724 -3.654 1.00 68.50 453 GLN A CA 1
ATOM 3599 C C . GLN A 1 453 ? -11.885 0.913 -4.700 1.00 68.50 453 GLN A C 1
ATOM 3601 O O . GLN A 1 453 ? -11.342 -0.133 -4.358 1.00 68.50 453 GLN A O 1
ATOM 3606 N N . VAL A 1 454 ? -11.827 1.398 -5.941 1.00 66.38 454 VAL A N 1
ATOM 3607 C CA . VAL A 1 454 ? -11.055 0.753 -7.006 1.00 66.38 454 VAL A CA 1
ATOM 3608 C C . VAL A 1 454 ? -9.607 1.223 -7.056 1.00 66.38 454 VAL A C 1
ATOM 3610 O O . VAL A 1 454 ? -8.856 0.690 -7.864 1.00 66.38 454 VAL A O 1
ATOM 3613 N N . LEU A 1 455 ? -9.210 2.206 -6.240 1.00 72.25 455 LEU A N 1
ATOM 3614 C CA . LEU A 1 455 ? -7.862 2.772 -6.243 1.00 72.25 455 LEU A CA 1
ATOM 3615 C C . LEU A 1 455 ? -6.881 1.940 -5.414 1.00 72.25 455 LEU A C 1
ATOM 3617 O O . LEU A 1 455 ? -7.262 1.283 -4.446 1.00 72.25 455 LEU A O 1
ATOM 3621 N N . ALA A 1 456 ? -5.595 2.040 -5.749 1.00 72.12 456 ALA A N 1
ATOM 3622 C CA . ALA A 1 456 ? -4.524 1.461 -4.945 1.00 72.12 456 ALA A CA 1
ATOM 3623 C C . ALA A 1 456 ? -4.508 2.020 -3.504 1.00 72.12 456 ALA A C 1
ATOM 3625 O O . ALA A 1 456 ? -4.903 3.169 -3.292 1.00 72.12 456 ALA A O 1
ATOM 3626 N N . PRO A 1 457 ? -3.976 1.274 -2.512 1.00 73.12 457 PRO A N 1
ATOM 3627 C CA . PRO A 1 457 ? -4.069 1.652 -1.099 1.00 73.12 457 PRO A CA 1
ATOM 3628 C C . PRO A 1 457 ? -3.564 3.063 -0.761 1.00 73.12 457 PRO A C 1
ATOM 3630 O O . PRO A 1 457 ? -4.197 3.757 0.031 1.00 73.12 457 PRO A O 1
ATOM 3633 N N . ALA A 1 458 ? -2.458 3.503 -1.373 1.00 76.38 458 ALA A N 1
ATOM 3634 C CA . ALA A 1 458 ? -1.889 4.834 -1.141 1.00 76.38 458 ALA A CA 1
ATOM 3635 C C . ALA A 1 458 ? -2.774 5.961 -1.704 1.00 76.38 458 ALA A C 1
ATOM 3637 O O . ALA A 1 458 ? -3.029 6.946 -1.016 1.00 76.38 458 ALA A O 1
ATOM 3638 N N . ASP A 1 459 ? -3.295 5.792 -2.922 1.00 81.00 459 ASP A N 1
ATOM 3639 C CA . ASP A 1 459 ? -4.176 6.776 -3.561 1.00 81.00 459 ASP A CA 1
ATOM 3640 C C . ASP A 1 459 ? -5.544 6.816 -2.870 1.00 81.00 459 ASP A C 1
ATOM 3642 O O . ASP A 1 459 ? -6.097 7.887 -2.634 1.00 81.00 459 ASP A O 1
ATOM 3646 N N . LYS A 1 460 ? -6.063 5.654 -2.460 1.00 79.62 460 LYS A N 1
ATOM 3647 C CA . LYS A 1 460 ? -7.273 5.542 -1.641 1.00 79.62 460 LYS A CA 1
ATOM 3648 C C . LYS A 1 460 ? -7.130 6.292 -0.317 1.00 79.62 460 LYS A C 1
ATOM 3650 O O . LYS A 1 460 ? -8.043 7.021 0.066 1.00 79.62 460 LYS A O 1
ATOM 3655 N N . ALA A 1 461 ? -5.997 6.134 0.370 1.00 79.31 461 ALA A N 1
ATOM 3656 C CA . ALA A 1 461 ? -5.710 6.864 1.604 1.00 79.31 461 ALA A CA 1
ATOM 3657 C C . ALA A 1 461 ? -5.638 8.381 1.364 1.00 79.31 461 ALA A C 1
ATOM 3659 O O . ALA A 1 461 ? -6.214 9.142 2.134 1.00 79.31 461 ALA A O 1
ATOM 3660 N N . ALA A 1 462 ? -5.013 8.815 0.268 1.00 85.19 462 ALA A N 1
ATOM 3661 C CA . ALA A 1 462 ? -4.944 10.225 -0.110 1.00 85.19 462 ALA A CA 1
ATOM 3662 C C . ALA A 1 462 ? -6.325 10.830 -0.426 1.00 85.19 462 ALA A C 1
ATOM 3664 O O . ALA A 1 462 ? -6.659 11.893 0.089 1.00 85.19 462 ALA A O 1
ATOM 3665 N N . VAL A 1 463 ? -7.176 10.135 -1.192 1.00 85.19 463 VAL A N 1
ATOM 3666 C CA . VAL A 1 463 ? -8.553 10.593 -1.469 1.00 85.19 463 VAL A CA 1
ATOM 3667 C C . VAL A 1 463 ? -9.369 10.732 -0.182 1.00 85.19 463 VAL A C 1
ATOM 3669 O O . VAL A 1 463 ? -10.084 11.719 -0.005 1.00 85.19 463 VAL A O 1
ATOM 3672 N N . ARG A 1 464 ? -9.253 9.768 0.737 1.00 79.69 464 ARG A N 1
ATOM 3673 C CA . ARG A 1 464 ? -9.899 9.841 2.057 1.00 79.69 464 ARG A CA 1
ATOM 3674 C C . ARG A 1 464 ? -9.394 11.021 2.873 1.00 79.69 464 ARG A C 1
ATOM 3676 O O . ARG A 1 464 ? -10.181 11.751 3.470 1.00 79.69 464 ARG A O 1
ATOM 3683 N N . SER A 1 465 ? -8.086 11.243 2.852 1.00 84.44 465 SER A N 1
ATOM 3684 C CA . SER A 1 465 ? -7.457 12.350 3.557 1.00 84.44 465 SER A CA 1
ATOM 3685 C C . SER A 1 465 ? -7.923 13.713 3.023 1.00 84.44 465 SER A C 1
ATOM 3687 O O . SER A 1 465 ? -8.354 14.547 3.815 1.00 84.44 465 SER A O 1
ATOM 3689 N N . TRP A 1 466 ? -8.067 13.883 1.705 1.00 88.38 466 TRP A N 1
ATOM 3690 C CA . TRP A 1 466 ? -8.699 15.070 1.110 1.00 88.38 466 TRP A CA 1
ATOM 3691 C C . TRP A 1 466 ? -10.174 15.248 1.477 1.00 88.38 466 TRP A C 1
ATOM 3693 O O . TRP A 1 466 ? -10.603 16.365 1.770 1.00 88.38 466 TRP A O 1
ATOM 3703 N N . ARG A 1 467 ? -10.969 14.169 1.503 1.00 85.12 467 ARG A N 1
ATOM 3704 C CA . ARG A 1 467 ? -12.366 14.237 1.973 1.00 85.12 467 ARG A CA 1
ATOM 3705 C C . ARG A 1 467 ? -12.444 14.676 3.440 1.00 85.12 467 ARG A C 1
ATOM 3707 O O . ARG A 1 467 ? -13.349 15.423 3.797 1.00 85.12 467 ARG A O 1
ATOM 3714 N N . ARG A 1 468 ? -11.510 14.237 4.292 1.00 82.25 468 ARG A N 1
ATOM 3715 C CA . ARG A 1 468 ? -11.396 14.702 5.687 1.00 82.25 468 ARG A CA 1
ATOM 3716 C C . ARG A 1 468 ? -10.975 16.164 5.750 1.00 82.25 468 ARG A C 1
ATOM 3718 O O . ARG A 1 468 ? -11.659 16.945 6.395 1.00 82.25 468 ARG A O 1
ATOM 3725 N N . TRP A 1 469 ? -9.940 16.553 5.013 1.00 85.94 469 TRP A N 1
ATOM 3726 C CA . TRP A 1 469 ? -9.478 17.938 4.939 1.00 85.94 469 TRP A CA 1
ATOM 3727 C C . TRP A 1 469 ? -10.614 18.902 4.560 1.00 85.94 469 TRP A C 1
ATOM 3729 O O . TRP A 1 469 ? -10.829 19.883 5.257 1.00 85.94 469 TRP A O 1
ATOM 3739 N N . LEU A 1 470 ? -11.436 18.566 3.556 1.00 86.12 470 LEU A N 1
ATOM 3740 C CA . LEU A 1 470 ? -12.602 19.376 3.161 1.00 86.12 470 LEU A CA 1
ATOM 3741 C C . LEU A 1 470 ? -13.711 19.471 4.217 1.00 86.12 470 LEU A C 1
ATOM 3743 O O . LEU A 1 470 ? -14.539 20.378 4.141 1.00 86.12 470 LEU A O 1
ATOM 3747 N N . ARG A 1 471 ? -13.779 18.514 5.148 1.00 84.44 471 ARG A N 1
ATOM 3748 C CA . ARG A 1 471 ? -14.744 18.534 6.251 1.00 84.44 471 ARG A CA 1
ATOM 3749 C C . ARG A 1 471 ? -14.266 19.387 7.419 1.00 84.44 471 ARG A C 1
ATOM 3751 O O . ARG A 1 471 ? -15.101 19.726 8.249 1.00 84.44 471 ARG A O 1
ATOM 3758 N N . ARG A 1 472 ? -12.970 19.706 7.515 1.00 84.69 472 ARG A N 1
ATOM 3759 C CA . ARG A 1 472 ? -12.439 20.507 8.622 1.00 84.69 472 ARG A CA 1
ATOM 3760 C C . ARG A 1 472 ? -13.074 21.888 8.622 1.00 84.69 472 ARG A C 1
ATOM 3762 O O . ARG A 1 472 ? -13.259 22.514 7.579 1.00 84.69 472 ARG A O 1
ATOM 3769 N N . ASP A 1 473 ? -13.396 22.358 9.816 1.00 81.69 473 ASP A N 1
ATOM 3770 C CA . ASP A 1 473 ? -13.833 23.726 10.008 1.00 81.69 473 ASP A CA 1
ATOM 3771 C C . ASP A 1 473 ? -12.674 24.675 9.643 1.00 81.69 473 ASP A C 1
ATOM 3773 O O . ASP A 1 473 ? -11.566 24.519 10.161 1.00 81.69 473 ASP A O 1
ATOM 3777 N N . PRO A 1 474 ? -12.884 25.650 8.743 1.00 75.75 474 PRO A N 1
ATOM 3778 C CA . PRO A 1 474 ? -11.799 26.470 8.207 1.00 75.75 474 PRO A CA 1
ATOM 3779 C C . PRO A 1 474 ? -11.192 27.431 9.238 1.00 75.75 474 PRO A C 1
ATOM 3781 O O . PRO A 1 474 ? -10.116 27.973 8.991 1.00 75.75 474 PRO A O 1
ATOM 3784 N N . VAL A 1 475 ? -11.865 27.668 10.370 1.00 78.12 475 VAL A N 1
ATOM 3785 C CA . VAL A 1 475 ? -11.407 28.585 11.424 1.00 78.12 475 VAL A CA 1
ATOM 3786 C C . VAL A 1 475 ? -10.590 27.836 12.473 1.00 78.12 475 VAL A C 1
ATOM 3788 O O . VAL A 1 475 ? -9.505 28.269 12.851 1.00 78.12 475 VAL A O 1
ATOM 3791 N N . THR A 1 476 ? -11.111 26.709 12.947 1.00 78.75 476 THR A N 1
ATOM 3792 C CA . THR A 1 476 ? -10.511 25.899 14.014 1.00 78.75 476 THR A CA 1
ATOM 3793 C C . THR A 1 476 ? -9.556 24.834 13.481 1.00 78.75 476 THR A C 1
ATOM 3795 O O . THR A 1 476 ? -8.714 24.343 14.228 1.00 78.75 476 THR A O 1
ATOM 3798 N N . GLY A 1 477 ? -9.671 24.467 12.201 1.00 77.12 477 GLY A N 1
ATOM 3799 C CA . GLY A 1 477 ? -8.918 23.380 11.575 1.00 77.12 477 GLY A CA 1
ATOM 3800 C C . GLY A 1 477 ? -9.331 21.985 12.054 1.00 77.12 477 GLY A C 1
ATOM 3801 O O . GLY A 1 477 ? -8.683 21.007 11.686 1.00 77.12 477 GLY A O 1
ATOM 3802 N N . LEU A 1 478 ? -10.382 21.878 12.872 1.00 80.56 478 LEU A N 1
ATOM 3803 C CA . LEU A 1 478 ? -10.836 20.626 13.468 1.00 80.56 478 LEU A CA 1
ATOM 3804 C C . LEU A 1 478 ? -11.936 19.990 12.622 1.00 80.56 478 LEU A C 1
ATOM 3806 O O . LEU A 1 478 ? -12.782 20.678 12.048 1.00 80.56 478 LEU A O 1
ATOM 3810 N N . LEU A 1 479 ? -11.963 18.660 12.578 1.00 84.38 479 LEU A N 1
ATOM 3811 C CA . LEU A 1 479 ? -13.096 17.937 12.012 1.00 84.38 479 LEU A CA 1
ATOM 3812 C C . LEU A 1 479 ? -14.345 18.164 12.878 1.00 84.38 479 LEU A C 1
ATOM 3814 O O . LEU A 1 479 ? -14.259 18.071 14.099 1.00 84.38 479 LEU A O 1
ATOM 3818 N N . PRO A 1 480 ? -15.523 18.441 12.306 1.00 87.31 480 PRO A N 1
ATOM 3819 C CA . PRO A 1 480 ? -16.762 18.384 13.065 1.00 87.31 480 PRO A CA 1
ATOM 3820 C C . PRO A 1 480 ? -17.015 16.939 13.510 1.00 87.31 480 PRO A C 1
ATOM 3822 O O . PRO A 1 480 ? -16.706 15.994 12.781 1.00 87.31 480 PRO A O 1
ATOM 3825 N N . VAL A 1 481 ? -17.596 16.759 14.699 1.00 90.31 481 VAL A N 1
ATOM 3826 C CA . VAL A 1 481 ? -18.012 15.427 15.158 1.00 90.31 481 VAL A CA 1
ATOM 3827 C C . VAL A 1 481 ? -19.219 14.983 14.338 1.00 90.31 481 VAL A C 1
ATOM 3829 O O . VAL A 1 481 ? -20.354 15.370 14.618 1.00 90.31 481 VAL A O 1
ATOM 3832 N N . HIS A 1 482 ? -18.940 14.209 13.293 1.00 88.62 482 HIS A N 1
ATOM 3833 C CA . HIS A 1 482 ? -19.928 13.680 12.369 1.00 88.62 482 HIS A CA 1
ATOM 3834 C C . HIS A 1 482 ? -19.577 12.245 11.969 1.00 88.62 482 HIS A C 1
ATOM 3836 O O . HIS A 1 482 ? -18.462 11.988 11.509 1.00 88.62 482 HIS A O 1
ATOM 3842 N N . PHE A 1 483 ? -20.529 11.328 12.119 1.00 85.31 483 PHE A N 1
ATOM 3843 C CA . PHE A 1 483 ? -20.398 9.923 11.727 1.00 85.31 483 PHE A CA 1
ATOM 3844 C C . PHE A 1 483 ? -21.239 9.629 10.482 1.00 85.31 483 PHE A C 1
ATOM 3846 O O . PHE A 1 483 ? -22.246 10.297 10.237 1.00 85.31 483 PHE A O 1
ATOM 3853 N N . GLU A 1 484 ? -20.834 8.641 9.678 1.00 80.81 484 GLU A N 1
ATOM 3854 C CA . GLU A 1 484 ? -21.618 8.243 8.509 1.00 80.81 484 GLU A CA 1
ATOM 3855 C C . GLU A 1 484 ? -23.020 7.757 8.921 1.00 80.81 484 GLU A C 1
ATOM 3857 O O . GLU A 1 484 ? -23.173 7.148 9.980 1.00 80.81 484 GLU A O 1
ATOM 3862 N N . PRO A 1 485 ? -24.060 7.953 8.088 1.00 76.38 485 PRO A N 1
ATOM 3863 C CA . PRO A 1 485 ? -25.429 7.525 8.391 1.00 76.38 485 PRO A CA 1
ATOM 3864 C C . PRO A 1 485 ? -25.627 6.004 8.232 1.00 76.38 485 PRO A C 1
ATOM 3866 O O . PRO A 1 485 ? -26.697 5.550 7.834 1.00 76.38 485 PRO A O 1
ATOM 3869 N N . ASP A 1 486 ? -24.590 5.211 8.499 1.00 74.88 486 ASP A N 1
ATOM 3870 C CA . ASP A 1 486 ? -24.676 3.757 8.499 1.00 74.88 486 ASP A CA 1
ATOM 3871 C C . ASP A 1 486 ? -25.401 3.233 9.749 1.00 74.88 486 ASP A C 1
ATOM 3873 O O . ASP A 1 486 ? -25.764 3.983 10.658 1.00 74.88 486 ASP A O 1
ATOM 3877 N N . ASP A 1 487 ? -25.658 1.931 9.785 1.00 76.12 487 ASP A N 1
ATOM 3878 C CA . ASP A 1 487 ? -26.453 1.295 10.835 1.00 76.12 487 ASP A CA 1
ATOM 3879 C C . ASP A 1 487 ? -25.793 1.285 12.227 1.00 76.12 487 ASP A C 1
ATOM 3881 O O . ASP A 1 487 ? -26.440 0.932 13.215 1.00 76.12 487 ASP A O 1
ATOM 3885 N N . PHE A 1 488 ? -24.534 1.711 12.328 1.00 85.62 488 PHE A N 1
ATOM 388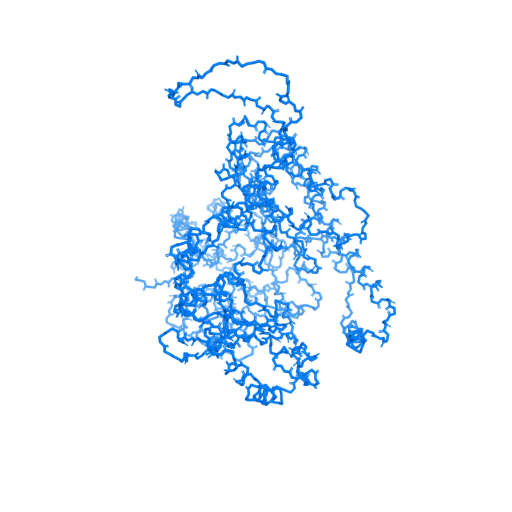6 C CA . PHE A 1 488 ? -23.849 2.014 13.580 1.00 85.62 488 PHE A CA 1
ATOM 3887 C C . PHE A 1 488 ? -23.686 3.529 13.788 1.00 85.62 488 PHE A C 1
ATOM 3889 O O . PHE A 1 488 ? -23.995 4.050 14.864 1.00 85.62 488 PHE A O 1
ATOM 3896 N N . GLY A 1 489 ? -23.232 4.239 12.759 1.00 85.25 489 GLY A N 1
ATOM 3897 C CA . GLY A 1 489 ? -22.896 5.656 12.762 1.00 85.25 489 GLY A CA 1
ATOM 3898 C C . GLY A 1 489 ? -24.110 6.568 12.893 1.00 85.25 489 GLY A C 1
ATOM 3899 O O . GLY A 1 489 ? -24.062 7.506 13.681 1.00 85.25 489 GLY A O 1
ATOM 3900 N N . GLY A 1 490 ? -25.240 6.255 12.255 1.00 85.50 490 GLY A N 1
ATOM 3901 C CA . GLY A 1 490 ? -26.498 6.990 12.429 1.00 85.50 490 GLY A CA 1
ATOM 3902 C C . GLY A 1 490 ? -26.984 6.975 13.887 1.00 85.50 490 GLY A C 1
ATOM 3903 O O . GLY A 1 490 ? -27.165 8.040 14.487 1.00 85.50 490 GLY A O 1
ATOM 3904 N N . PRO A 1 491 ? -27.129 5.795 14.521 1.00 90.44 491 PRO A N 1
ATOM 3905 C CA . PRO A 1 491 ? -27.410 5.701 15.953 1.00 90.44 491 PRO A CA 1
ATOM 3906 C C . PRO A 1 491 ? -26.337 6.339 16.848 1.00 90.44 491 PRO A C 1
ATOM 3908 O O . PRO A 1 491 ? -26.673 6.881 17.905 1.00 90.44 491 PRO A O 1
ATOM 3911 N N . ALA A 1 492 ? -25.052 6.273 16.476 1.00 91.88 492 ALA A N 1
ATOM 3912 C CA . ALA A 1 492 ? -23.968 6.946 17.197 1.00 91.88 492 ALA A CA 1
ATOM 3913 C C . ALA A 1 492 ? -24.086 8.474 17.120 1.00 91.88 492 ALA A C 1
ATOM 3915 O O . ALA A 1 492 ? -23.935 9.136 18.146 1.00 91.88 492 ALA A O 1
ATOM 3916 N N . GLN A 1 493 ? -24.443 9.015 15.955 1.00 93.75 493 GLN A N 1
ATOM 3917 C CA . GLN A 1 493 ? -24.695 10.436 15.745 1.00 93.75 493 GLN A CA 1
ATOM 3918 C C . GLN A 1 493 ? -25.890 10.900 16.574 1.00 93.75 493 GLN A C 1
ATOM 3920 O O . GLN A 1 493 ? -25.762 11.846 17.339 1.00 93.75 493 GLN A O 1
ATOM 3925 N N . ALA A 1 494 ? -27.017 10.186 16.523 1.00 93.00 494 ALA A N 1
ATOM 3926 C CA . ALA A 1 494 ? -28.197 10.531 17.315 1.00 93.00 494 ALA A CA 1
ATOM 3927 C C . ALA A 1 494 ? -27.906 10.534 18.830 1.00 93.00 494 ALA A C 1
ATOM 3929 O O . ALA A 1 494 ? -28.374 11.410 19.565 1.00 93.00 494 ALA A O 1
ATOM 3930 N N . ALA A 1 495 ? -27.103 9.574 19.304 1.00 92.62 495 ALA A N 1
ATOM 3931 C CA . ALA A 1 495 ? -26.668 9.525 20.698 1.00 92.62 495 ALA A CA 1
ATOM 3932 C C . ALA A 1 495 ? -25.687 10.648 21.055 1.00 92.62 495 ALA A C 1
ATOM 3934 O O . ALA A 1 495 ? -25.717 11.138 22.182 1.00 92.62 495 ALA A O 1
ATOM 3935 N N . TRP A 1 496 ? -24.819 11.051 20.125 1.00 94.44 496 TRP A N 1
ATOM 3936 C CA . TRP A 1 496 ? -23.944 12.207 20.295 1.00 94.44 496 TRP A CA 1
ATOM 3937 C C . TRP A 1 496 ? -24.744 13.509 20.355 1.00 94.44 496 TRP A C 1
ATOM 3939 O O . TRP A 1 496 ? -24.581 14.286 21.291 1.00 94.44 496 TRP A O 1
ATOM 3949 N N . ASP A 1 497 ? -25.670 13.722 19.425 1.00 93.88 497 ASP A N 1
ATOM 3950 C CA . ASP A 1 497 ? -26.487 14.935 19.354 1.00 93.88 497 ASP A CA 1
ATOM 3951 C C . ASP A 1 497 ? -27.322 15.120 20.632 1.00 93.88 497 ASP A C 1
ATOM 3953 O O . ASP A 1 497 ? -27.395 16.228 21.179 1.00 93.88 497 ASP A O 1
ATOM 3957 N N . SER A 1 498 ? -27.849 14.009 21.161 1.00 92.25 498 SER A N 1
ATOM 3958 C CA . SER A 1 498 ? -28.630 13.944 22.404 1.00 92.25 498 SER A CA 1
ATOM 3959 C C . SER A 1 498 ? -27.784 13.998 23.686 1.00 92.25 498 SER A C 1
ATOM 3961 O O . SER A 1 498 ? -28.344 14.077 24.780 1.00 92.25 498 SER A O 1
ATOM 3963 N N . ALA A 1 499 ? -26.450 13.943 23.593 1.00 91.12 499 ALA A N 1
ATOM 3964 C CA . ALA A 1 499 ? -25.580 13.966 24.764 1.00 91.12 499 ALA A CA 1
ATOM 3965 C C . ALA A 1 499 ? -25.618 15.335 25.477 1.00 91.12 499 ALA A C 1
ATOM 3967 O O . ALA A 1 499 ? -25.760 16.378 24.820 1.00 91.12 499 ALA A O 1
ATOM 3968 N N . PRO A 1 500 ? -25.439 15.374 26.815 1.00 89.81 500 PRO A N 1
ATOM 3969 C CA . PRO A 1 500 ? -25.368 16.627 27.560 1.00 89.81 500 PRO A CA 1
ATOM 3970 C C . PRO A 1 500 ? -24.287 17.567 26.996 1.00 89.81 500 PRO A C 1
ATOM 3972 O O . PRO A 1 500 ? -23.199 17.095 26.658 1.00 89.81 500 PRO A O 1
ATOM 3975 N N . PRO A 1 501 ? -24.515 18.896 26.939 1.00 89.88 501 PRO A N 1
ATOM 3976 C CA . PRO A 1 501 ? -23.533 19.847 26.407 1.00 89.88 501 PRO A CA 1
ATOM 3977 C C . PRO A 1 501 ? -22.155 19.741 27.065 1.00 89.88 501 PRO A C 1
ATOM 3979 O O . PRO A 1 501 ? -21.144 19.798 26.378 1.00 89.88 501 PRO A O 1
ATOM 3982 N N . VAL A 1 502 ? -22.117 19.509 28.380 1.00 87.50 502 VAL A N 1
ATOM 3983 C CA . VAL A 1 502 ? -20.870 19.334 29.140 1.00 87.50 502 VAL A CA 1
ATOM 3984 C C . VAL A 1 502 ? -20.070 18.129 28.634 1.00 87.50 502 VAL A C 1
ATOM 3986 O O . VAL A 1 502 ? -18.862 18.233 28.441 1.00 87.50 502 VAL A O 1
ATOM 3989 N N . LEU A 1 503 ? -20.745 17.007 28.358 1.00 87.44 503 LEU A N 1
ATOM 3990 C CA . LEU A 1 503 ? -20.104 15.814 27.810 1.00 87.44 503 LEU A CA 1
ATOM 3991 C C . LEU A 1 503 ? -19.608 16.063 26.383 1.00 87.44 503 LEU A C 1
ATOM 3993 O O . LEU A 1 503 ? -18.490 15.678 26.053 1.00 87.44 503 LEU A O 1
ATOM 3997 N N . LYS A 1 504 ? -20.409 16.749 25.556 1.00 91.31 504 LYS A N 1
ATOM 3998 C CA . LYS A 1 504 ? -20.010 17.101 24.189 1.00 91.31 504 LYS A CA 1
ATOM 3999 C C . LYS A 1 504 ? -18.752 17.961 24.169 1.00 91.31 504 LYS A C 1
ATOM 4001 O O . LYS A 1 504 ? -17.829 17.663 23.422 1.00 91.31 504 LYS A O 1
ATOM 4006 N N . THR A 1 505 ? -18.687 18.980 25.020 1.00 89.50 505 THR A N 1
ATOM 4007 C CA . THR A 1 505 ? -17.512 19.853 25.127 1.00 89.50 505 THR A CA 1
ATOM 4008 C C . THR A 1 505 ? -16.270 19.085 25.583 1.00 89.50 505 THR A C 1
ATOM 4010 O O . THR A 1 505 ? -15.204 19.273 25.004 1.00 89.50 505 THR A O 1
ATOM 4013 N N . ALA A 1 506 ? -16.398 18.198 26.577 1.00 88.56 506 ALA A N 1
ATOM 4014 C CA . ALA A 1 506 ? -15.271 17.419 27.094 1.00 88.56 506 ALA A CA 1
ATOM 4015 C C . ALA A 1 506 ? -14.770 16.354 26.099 1.00 88.56 506 ALA A C 1
ATOM 4017 O O . ALA A 1 506 ? -13.565 16.181 25.922 1.00 88.56 506 ALA A O 1
ATOM 4018 N N . ALA A 1 507 ? -15.686 15.658 25.418 1.00 91.69 507 ALA A N 1
ATOM 4019 C CA . ALA A 1 507 ? -15.359 14.545 24.529 1.00 91.69 507 ALA A CA 1
ATOM 4020 C C . ALA A 1 507 ? -15.084 14.948 23.073 1.00 91.69 507 ALA A C 1
ATOM 4022 O O . ALA A 1 507 ? -14.472 14.171 22.340 1.00 91.69 507 ALA A O 1
ATOM 4023 N N . ALA A 1 508 ? -15.488 16.145 22.636 1.00 91.31 508 ALA A N 1
ATOM 4024 C CA . ALA A 1 508 ? -15.268 16.578 21.258 1.00 91.31 508 ALA A CA 1
ATOM 4025 C C . ALA A 1 508 ? -13.787 16.502 20.843 1.00 91.31 508 ALA A C 1
ATOM 4027 O O . ALA A 1 508 ? -13.528 15.845 19.839 1.00 91.31 508 ALA A O 1
ATOM 4028 N N . PRO A 1 509 ? -12.800 17.024 21.601 1.00 89.31 509 PRO A N 1
ATOM 4029 C CA . PRO A 1 509 ? -11.403 16.991 21.166 1.00 89.31 509 PRO A CA 1
ATOM 4030 C C . PRO A 1 509 ? -10.872 15.575 20.915 1.00 89.31 509 PRO A C 1
ATOM 4032 O O . PRO A 1 509 ? -10.163 15.345 19.937 1.00 89.31 509 PRO A O 1
ATOM 4035 N N . VAL A 1 510 ? -11.239 14.607 21.766 1.00 91.12 510 VAL A N 1
ATOM 4036 C CA . VAL A 1 510 ? -10.780 13.220 21.602 1.00 91.12 510 VAL A CA 1
ATOM 4037 C C . VAL A 1 510 ? -11.481 12.525 20.436 1.00 91.12 510 VAL A C 1
ATOM 4039 O O . VAL A 1 510 ? -10.823 11.827 19.668 1.00 91.12 510 VAL A O 1
ATOM 4042 N N . ILE A 1 511 ? -12.784 12.755 20.243 1.00 92.62 511 ILE A N 1
ATOM 4043 C CA . ILE A 1 511 ? -13.506 12.196 19.095 1.00 92.62 511 ILE A CA 1
ATOM 4044 C C . ILE A 1 511 ? -12.977 12.806 17.795 1.00 92.62 511 ILE A C 1
ATOM 4046 O O . ILE A 1 511 ? -12.715 12.077 16.848 1.00 92.62 511 ILE A O 1
ATOM 4050 N N . GLN A 1 512 ? -12.754 14.119 17.748 1.00 90.44 512 GLN A N 1
ATOM 4051 C CA . GLN A 1 512 ? -12.177 14.799 16.586 1.00 90.44 512 GLN A CA 1
ATOM 4052 C C . GLN A 1 512 ? -10.791 14.250 16.245 1.00 90.44 512 GLN A C 1
ATOM 4054 O O . GLN A 1 512 ? -10.514 13.992 15.077 1.00 90.44 512 GLN A O 1
ATOM 4059 N N . HIS A 1 513 ? -9.956 13.991 17.256 1.00 87.56 513 HIS A N 1
ATOM 4060 C CA . HIS A 1 513 ? -8.668 13.317 17.075 1.00 87.56 513 HIS A CA 1
ATOM 4061 C C . HIS A 1 513 ? -8.820 11.899 16.511 1.00 87.56 513 HIS A C 1
ATOM 4063 O O . HIS A 1 513 ? -8.030 11.482 15.672 1.00 87.56 513 HIS A O 1
ATOM 4069 N N . TRP A 1 514 ? -9.845 11.150 16.923 1.00 90.50 514 TRP A N 1
ATOM 4070 C CA . TRP A 1 514 ? -10.126 9.832 16.345 1.00 90.50 514 TRP A CA 1
ATOM 4071 C C . TRP A 1 514 ? -10.598 9.905 14.896 1.00 90.50 514 TRP A C 1
ATOM 4073 O O . TRP A 1 514 ? -10.194 9.067 14.099 1.00 90.50 514 TRP A O 1
ATOM 4083 N N . LEU A 1 515 ? -11.385 10.919 14.528 1.00 86.44 515 LEU A N 1
ATOM 4084 C CA . LEU A 1 515 ? -11.843 11.134 13.150 1.00 86.44 515 LEU A CA 1
ATOM 4085 C C . LEU A 1 515 ? -10.695 11.478 12.178 1.00 86.44 515 LEU A C 1
ATOM 4087 O O . LEU A 1 515 ? -10.839 11.317 10.964 1.00 86.44 515 LEU A O 1
ATOM 4091 N N . GLU A 1 516 ? -9.540 11.906 12.696 1.00 79.94 516 GLU A N 1
ATOM 4092 C CA . GLU A 1 516 ? -8.287 12.041 11.935 1.00 79.94 516 GLU A CA 1
ATOM 4093 C C . GLU A 1 516 ? -7.600 10.684 11.662 1.00 79.94 516 GLU A C 1
ATOM 4095 O O . GLU A 1 516 ? -6.632 10.604 10.896 1.00 79.94 516 GLU A O 1
ATOM 4100 N N . GLY A 1 517 ? -8.138 9.597 12.214 1.00 83.88 517 GLY A N 1
ATOM 4101 C CA . GLY A 1 517 ? -7.729 8.215 11.995 1.00 83.88 517 GLY A CA 1
ATOM 4102 C C . GLY A 1 517 ? -7.223 7.547 13.270 1.00 83.88 517 GLY A C 1
ATOM 4103 O O . GLY A 1 517 ? -6.354 8.075 13.973 1.00 83.88 517 GLY A O 1
ATOM 4104 N N . VAL A 1 518 ? -7.699 6.328 13.539 1.00 85.31 518 VAL A N 1
ATOM 4105 C CA . VAL A 1 518 ? -7.250 5.546 14.697 1.00 85.31 518 VAL A CA 1
ATOM 4106 C C . VAL A 1 518 ? -6.298 4.422 14.272 1.00 85.31 518 VAL A C 1
ATOM 4108 O O . VAL A 1 518 ? -6.653 3.540 13.485 1.00 85.31 518 VAL A O 1
ATOM 4111 N N . PRO A 1 519 ? -5.058 4.388 14.796 1.00 78.69 519 PRO A N 1
ATOM 4112 C CA . PRO A 1 519 ? -4.104 3.357 14.423 1.00 78.69 519 PRO A CA 1
ATOM 4113 C C . PRO A 1 519 ? -4.474 1.994 15.030 1.00 78.69 519 PRO A C 1
ATOM 4115 O O . PRO A 1 519 ? -4.648 1.838 16.238 1.00 78.69 519 PRO A O 1
ATOM 4118 N N . THR A 1 520 ? -4.448 0.946 14.203 1.00 73.62 520 THR A N 1
ATOM 4119 C CA . THR A 1 520 ? -4.535 -0.455 14.675 1.00 73.62 520 THR A CA 1
ATOM 4120 C C . THR A 1 520 ? -3.270 -0.926 15.411 1.00 73.62 520 THR A C 1
ATOM 4122 O O . THR A 1 520 ? -3.272 -1.982 16.050 1.00 73.62 520 THR A O 1
ATOM 4125 N N . LYS A 1 521 ? -2.171 -0.166 15.293 1.00 80.94 521 LYS A N 1
ATOM 4126 C CA . LYS A 1 521 ? -0.912 -0.299 16.042 1.00 80.94 521 LYS A CA 1
ATOM 4127 C C . LYS A 1 521 ? -0.454 1.105 16.478 1.00 80.94 521 LYS A C 1
ATOM 4129 O O . LYS A 1 521 ? 0.272 1.750 15.720 1.00 80.94 521 LYS A O 1
ATOM 4134 N N . PRO A 1 522 ? -0.913 1.627 17.627 1.00 83.00 522 PRO A N 1
ATOM 4135 C CA . PRO A 1 522 ? -0.610 2.990 18.045 1.00 83.00 522 PRO A CA 1
ATOM 4136 C C . PRO A 1 522 ? 0.867 3.157 18.402 1.00 83.00 522 PRO A C 1
ATOM 4138 O O . PRO A 1 522 ? 1.518 2.249 18.919 1.00 83.00 522 PRO A O 1
ATOM 4141 N N . SER A 1 523 ? 1.396 4.356 18.159 1.00 84.44 523 SER A N 1
ATOM 4142 C CA . SER A 1 523 ? 2.708 4.748 18.672 1.00 84.44 523 SER A CA 1
ATOM 4143 C C . SER A 1 523 ? 2.625 5.080 20.169 1.00 84.44 523 SER A C 1
ATOM 4145 O O . SER A 1 523 ? 1.569 5.447 20.685 1.00 84.44 523 SER A O 1
ATOM 4147 N N . GLN A 1 524 ? 3.761 5.039 20.873 1.00 84.44 524 GLN A N 1
ATOM 4148 C CA . GLN A 1 524 ? 3.835 5.485 22.275 1.00 84.44 524 GLN A CA 1
ATOM 4149 C C . GLN A 1 524 ? 3.450 6.961 22.450 1.00 84.44 524 GLN A C 1
ATOM 4151 O O . GLN A 1 524 ? 2.975 7.371 23.506 1.00 84.44 524 GLN A O 1
ATOM 4156 N N . ARG A 1 525 ? 3.656 7.784 21.416 1.00 86.75 525 ARG A N 1
ATOM 4157 C CA . ARG A 1 525 ? 3.194 9.174 21.408 1.00 86.75 525 ARG A CA 1
ATOM 4158 C C . ARG A 1 525 ? 1.666 9.238 21.424 1.00 86.75 525 ARG A C 1
ATOM 4160 O O . ARG A 1 525 ? 1.121 9.865 22.321 1.00 86.75 525 ARG A O 1
ATOM 4167 N N . TRP A 1 526 ? 1.011 8.522 20.513 1.00 88.12 526 TRP A N 1
ATOM 4168 C CA . TRP A 1 526 ? -0.450 8.505 20.409 1.00 88.12 526 TRP A CA 1
ATOM 4169 C C . TRP A 1 526 ? -1.113 7.981 21.694 1.00 88.12 526 TRP A C 1
ATOM 4171 O O . TRP A 1 526 ? -2.069 8.569 22.185 1.00 88.12 526 TRP A O 1
ATOM 4181 N N . LEU A 1 527 ? -0.557 6.926 22.308 1.00 88.06 527 LEU A N 1
ATOM 4182 C CA . LEU A 1 527 ? -1.062 6.406 23.588 1.00 88.06 527 LEU A CA 1
ATOM 4183 C C . LEU A 1 527 ? -0.934 7.417 24.736 1.00 88.06 527 LEU A C 1
ATOM 4185 O O . LEU A 1 527 ? -1.824 7.499 25.579 1.00 88.06 527 LEU A O 1
ATOM 4189 N N . ARG A 1 528 ? 0.163 8.185 24.792 1.00 88.38 528 ARG A N 1
ATOM 4190 C CA . ARG A 1 528 ? 0.328 9.251 25.794 1.00 88.38 528 ARG A CA 1
ATOM 4191 C C . ARG A 1 528 ? -0.673 10.383 25.586 1.00 88.38 528 ARG A C 1
ATOM 4193 O O . ARG A 1 528 ? -1.231 10.856 26.567 1.00 88.38 528 ARG A O 1
ATOM 4200 N N . GLU A 1 529 ? -0.913 10.777 24.338 1.00 89.38 529 GLU A N 1
ATOM 4201 C CA . GLU A 1 529 ? -1.920 11.786 23.985 1.00 89.38 529 GLU A CA 1
ATOM 4202 C C . GLU A 1 529 ? -3.325 11.318 24.400 1.00 89.38 529 GLU A C 1
ATOM 4204 O O . GLU A 1 529 ? -4.032 12.045 25.094 1.00 89.38 529 GLU A O 1
ATOM 4209 N N . LEU A 1 530 ? -3.695 10.066 24.106 1.00 89.38 530 LEU A N 1
ATOM 4210 C CA . LEU A 1 530 ? -4.977 9.508 24.546 1.00 89.38 530 LEU A CA 1
ATOM 4211 C C . LEU A 1 530 ? -5.100 9.454 26.079 1.00 89.38 530 LEU A C 1
ATOM 4213 O O . LEU A 1 530 ? -6.132 9.840 26.618 1.00 89.38 530 LEU A O 1
ATOM 4217 N N . ARG A 1 531 ? -4.050 9.044 26.804 1.00 90.00 531 ARG A N 1
ATOM 4218 C CA . ARG A 1 531 ? -4.047 9.080 28.282 1.00 90.00 531 ARG A CA 1
ATOM 4219 C C . ARG A 1 531 ? -4.216 10.495 28.831 1.00 90.00 531 ARG A C 1
ATOM 4221 O O . ARG A 1 531 ? -4.905 10.666 29.830 1.00 90.00 531 ARG A O 1
ATOM 4228 N N . ALA A 1 532 ? -3.606 11.490 28.191 1.00 89.50 532 ALA A N 1
ATOM 4229 C CA . ALA A 1 532 ? -3.772 12.887 28.576 1.00 89.50 532 ALA A CA 1
ATOM 4230 C C . ALA A 1 532 ? -5.218 13.360 28.366 1.00 89.50 532 ALA A C 1
ATOM 4232 O O . ALA A 1 532 ? -5.757 14.036 29.237 1.00 89.50 532 ALA A O 1
ATOM 4233 N N . HIS A 1 533 ? -5.874 12.945 27.275 1.00 89.31 533 HIS A N 1
ATOM 4234 C CA . HIS A 1 533 ? -7.303 13.200 27.080 1.00 89.31 533 HIS A CA 1
ATOM 4235 C C . HIS A 1 533 ? -8.161 12.543 28.164 1.00 89.31 533 HIS A C 1
ATOM 4237 O O . HIS A 1 533 ? -9.021 13.215 28.718 1.00 89.31 533 HIS A O 1
ATOM 4243 N N . ILE A 1 534 ? -7.900 11.277 28.515 1.00 87.56 534 ILE A N 1
ATOM 4244 C CA . ILE A 1 534 ? -8.617 10.574 29.596 1.00 87.56 534 ILE A CA 1
ATOM 4245 C C . ILE A 1 534 ? -8.462 11.316 30.929 1.00 87.56 534 ILE A C 1
ATOM 4247 O O . ILE A 1 534 ? -9.448 11.561 31.617 1.00 87.56 534 ILE A O 1
ATOM 4251 N N . ALA A 1 535 ? -7.237 11.713 31.276 1.00 87.06 535 ALA A N 1
ATOM 4252 C CA . ALA A 1 535 ? -6.948 12.437 32.512 1.00 87.06 535 ALA A CA 1
ATOM 4253 C C . ALA A 1 535 ? -7.535 13.861 32.549 1.00 87.06 535 ALA A C 1
ATOM 4255 O O . ALA A 1 535 ? -7.659 14.434 33.627 1.00 87.06 535 ALA A O 1
ATOM 4256 N N . GLY A 1 536 ? -7.873 14.433 31.389 1.00 87.31 536 GLY A N 1
ATOM 4257 C CA . GLY A 1 536 ? -8.479 15.759 31.269 1.00 87.31 536 GLY A CA 1
ATOM 4258 C C . GLY A 1 536 ? -9.986 15.800 31.530 1.00 87.31 536 GLY A C 1
ATOM 4259 O O . GLY A 1 536 ? -10.550 16.889 31.543 1.00 87.31 536 GLY A O 1
ATOM 4260 N N . PHE A 1 537 ? -10.644 14.650 31.719 1.00 91.25 537 PHE A N 1
ATOM 4261 C CA . PHE A 1 537 ? -12.056 14.599 32.099 1.00 91.25 537 PHE A CA 1
ATOM 4262 C C . PHE A 1 537 ? -12.207 14.787 33.608 1.00 91.25 537 PHE A C 1
ATOM 4264 O O . PHE A 1 537 ? -11.583 14.082 34.403 1.00 91.25 537 PHE A O 1
ATOM 4271 N N . ASP A 1 538 ? -13.115 15.672 34.013 1.00 88.56 538 ASP A N 1
ATOM 4272 C CA . ASP A 1 538 ? -13.491 15.795 35.420 1.00 88.56 538 ASP A CA 1
ATOM 4273 C C . ASP A 1 538 ? -14.312 14.579 35.869 1.00 88.56 538 ASP A C 1
ATOM 4275 O O . ASP A 1 538 ? -15.053 13.982 35.083 1.00 88.56 538 ASP A O 1
ATOM 4279 N N . ALA A 1 539 ? -14.285 14.255 37.166 1.00 83.06 539 ALA A N 1
ATOM 4280 C CA . ALA A 1 539 ? -15.010 13.104 37.720 1.00 83.06 539 ALA A CA 1
ATOM 4281 C C . ALA A 1 539 ? -16.513 13.090 37.359 1.00 83.06 539 ALA A C 1
ATOM 4283 O O . ALA A 1 539 ? -17.081 12.031 37.095 1.00 83.06 539 ALA A O 1
ATOM 4284 N N . ALA A 1 540 ? -17.146 14.267 37.284 1.00 84.69 540 ALA A N 1
ATOM 4285 C CA . ALA A 1 540 ? -18.554 14.419 36.910 1.00 84.69 540 ALA A CA 1
ATOM 4286 C C . ALA A 1 540 ? -18.841 14.157 35.415 1.00 84.69 540 ALA A C 1
ATOM 4288 O O . ALA A 1 540 ? -19.975 13.859 35.050 1.00 84.69 540 ALA A O 1
ATOM 4289 N N . GLN A 1 541 ? -17.832 14.270 34.547 1.00 89.62 541 GLN A N 1
ATOM 4290 C CA . GLN A 1 541 ? -17.928 14.046 33.096 1.00 89.62 541 GLN A CA 1
ATOM 4291 C C . GLN A 1 541 ? -17.587 12.602 32.726 1.00 89.62 541 GLN A C 1
ATOM 4293 O O . GLN A 1 541 ? -18.099 12.048 31.752 1.00 89.62 541 GLN A O 1
ATOM 4298 N N . LEU A 1 542 ? -16.712 11.998 33.525 1.00 89.31 542 LEU A N 1
ATOM 4299 C CA . LEU A 1 542 ? -16.069 10.735 33.226 1.00 89.31 542 LEU A CA 1
ATOM 4300 C C . LEU A 1 542 ? -17.053 9.558 33.310 1.00 89.31 542 LEU A C 1
ATOM 4302 O O . LEU A 1 542 ? -17.038 8.693 32.439 1.00 89.31 542 LEU A O 1
ATOM 4306 N N . GLN A 1 543 ? -17.981 9.560 34.276 1.00 90.19 543 GLN A N 1
ATOM 4307 C CA . GLN A 1 543 ? -19.007 8.512 34.358 1.00 90.19 543 GLN A CA 1
ATOM 4308 C C . GLN A 1 543 ? -20.013 8.552 33.187 1.00 90.19 543 GLN A C 1
ATOM 4310 O O . GLN A 1 543 ? -20.159 7.526 32.522 1.00 90.19 543 GLN A O 1
ATOM 4315 N N . PRO A 1 544 ? -20.633 9.701 32.836 1.00 90.69 544 PRO A N 1
ATOM 4316 C CA . PRO A 1 544 ? -21.467 9.798 31.634 1.00 90.69 544 PRO A CA 1
ATOM 4317 C C . PRO A 1 544 ? -20.748 9.375 30.348 1.00 90.69 544 PRO A C 1
ATOM 4319 O O . PRO A 1 544 ? -21.351 8.749 29.476 1.00 90.69 544 PRO A O 1
ATOM 4322 N N . TRP A 1 545 ? -19.456 9.695 30.225 1.00 92.75 545 TRP A N 1
ATOM 4323 C CA . TRP A 1 545 ? -18.649 9.259 29.089 1.00 92.75 545 TRP A CA 1
ATOM 4324 C C . TRP A 1 545 ? -18.445 7.745 29.069 1.00 92.75 545 TRP A C 1
ATOM 4326 O O . TRP A 1 545 ? -18.670 7.117 28.039 1.00 92.75 545 TRP A O 1
ATOM 4336 N N . ARG A 1 546 ? -18.082 7.136 30.203 1.00 92.56 546 ARG A N 1
ATOM 4337 C CA . ARG A 1 546 ? -17.952 5.676 30.333 1.00 92.56 546 ARG A CA 1
ATOM 4338 C C . ARG A 1 546 ? -19.238 4.956 29.954 1.00 92.56 546 ARG A C 1
ATOM 4340 O O . ARG A 1 546 ? -19.188 3.979 29.209 1.00 92.56 546 ARG A O 1
ATOM 4347 N N . ASP A 1 547 ? -20.381 5.457 30.409 1.00 91.19 547 ASP A N 1
ATOM 4348 C CA . ASP A 1 547 ? -21.685 4.887 30.070 1.00 91.19 547 ASP A CA 1
ATOM 4349 C C . ASP A 1 547 ? -21.964 5.001 28.566 1.00 91.19 547 ASP A C 1
ATOM 4351 O O . ASP A 1 547 ? -22.415 4.036 27.941 1.00 91.19 547 ASP A O 1
ATOM 4355 N N . TRP A 1 548 ? -21.605 6.135 27.954 1.00 92.94 548 TRP A N 1
ATOM 4356 C CA . TRP A 1 548 ? -21.675 6.318 26.505 1.00 92.94 548 TRP A CA 1
ATOM 4357 C C . TRP A 1 548 ? -20.776 5.317 25.760 1.00 92.94 548 TRP A C 1
ATOM 4359 O O . TRP A 1 548 ? -21.247 4.635 24.847 1.00 92.94 548 TRP A O 1
ATOM 4369 N N . VAL A 1 549 ? -19.517 5.152 26.186 1.00 93.75 549 VAL A N 1
ATOM 4370 C CA . VAL A 1 549 ? -18.554 4.194 25.612 1.00 93.75 549 VAL A CA 1
ATOM 4371 C C . VAL A 1 549 ? -19.088 2.763 25.697 1.00 93.75 549 VAL A C 1
ATOM 4373 O O . VAL A 1 549 ? -19.135 2.073 24.675 1.00 93.75 549 VAL A O 1
ATOM 4376 N N . ARG A 1 550 ? -19.551 2.319 26.878 1.00 93.19 550 ARG A N 1
ATOM 4377 C CA . ARG A 1 550 ? -20.136 0.977 27.059 1.00 93.19 550 ARG A CA 1
ATOM 4378 C C . ARG A 1 550 ? -21.340 0.773 26.147 1.00 93.19 550 ARG A C 1
ATOM 4380 O O . ARG A 1 550 ? -21.406 -0.236 25.447 1.00 93.19 550 ARG A O 1
ATOM 4387 N N . ALA A 1 551 ? -22.256 1.741 26.105 1.00 92.62 551 ALA A N 1
ATOM 4388 C CA . ALA A 1 551 ? -23.457 1.657 25.282 1.00 92.62 551 ALA A CA 1
ATOM 4389 C C . ALA A 1 551 ? -23.132 1.572 23.783 1.00 92.62 551 ALA A C 1
ATOM 4391 O O . ALA A 1 551 ? -23.787 0.827 23.058 1.00 92.62 551 ALA A O 1
ATOM 4392 N N . ARG A 1 552 ? -22.128 2.315 23.297 1.00 93.50 552 ARG A N 1
ATOM 4393 C CA . ARG A 1 552 ? -21.708 2.251 21.887 1.00 93.50 552 ARG A CA 1
ATOM 4394 C C . ARG A 1 552 ? -20.999 0.942 21.545 1.00 93.50 552 ARG A C 1
ATOM 4396 O O . ARG A 1 552 ? -21.337 0.335 20.533 1.00 93.50 552 ARG A O 1
ATOM 4403 N N . LEU A 1 553 ? -20.084 0.463 22.391 1.00 94.44 553 LEU A N 1
ATOM 4404 C CA . LEU A 1 553 ? -19.428 -0.835 22.185 1.00 94.44 553 LEU A CA 1
ATOM 4405 C C . LEU A 1 553 ? -20.442 -1.993 22.200 1.00 94.44 553 LEU A C 1
ATOM 4407 O O . LEU A 1 553 ? -20.345 -2.900 21.377 1.00 94.44 553 LEU A O 1
ATOM 4411 N N . ALA A 1 554 ? -21.441 -1.939 23.086 1.00 92.75 554 ALA A N 1
ATOM 4412 C CA . ALA A 1 554 ? -22.513 -2.932 23.167 1.00 92.75 554 ALA A CA 1
ATOM 4413 C C . ALA A 1 554 ? -23.505 -2.869 21.992 1.00 92.75 554 ALA A C 1
ATOM 4415 O O . ALA A 1 554 ? -24.149 -3.869 21.687 1.00 92.75 554 ALA A O 1
ATOM 4416 N N . ALA A 1 555 ? -23.626 -1.724 21.314 1.00 90.81 555 ALA A N 1
ATOM 4417 C CA . ALA A 1 555 ? -24.503 -1.575 20.155 1.00 90.81 555 ALA A CA 1
ATOM 4418 C C . ALA A 1 555 ? -23.923 -2.209 18.880 1.00 90.81 555 ALA A C 1
ATOM 4420 O O . ALA A 1 555 ? -24.684 -2.679 18.038 1.00 90.81 555 ALA A O 1
ATOM 4421 N N . PHE A 1 556 ? -22.594 -2.259 18.731 1.00 90.69 556 PHE A N 1
ATOM 4422 C CA . PHE A 1 556 ? -21.951 -2.766 17.512 1.00 90.69 556 PHE A CA 1
ATOM 4423 C C . PHE A 1 556 ? -22.336 -4.214 17.134 1.00 90.69 556 PHE A C 1
ATOM 4425 O O . PHE A 1 556 ? -22.597 -4.460 15.959 1.00 90.69 556 PHE A O 1
ATOM 4432 N N . PRO A 1 557 ? -22.449 -5.184 18.063 1.00 89.31 557 PRO A N 1
ATOM 4433 C CA . PRO A 1 557 ? -22.953 -6.518 17.729 1.00 89.31 557 PRO A CA 1
ATOM 4434 C C . PRO A 1 557 ? -24.327 -6.538 17.048 1.00 89.31 557 PRO A C 1
ATOM 4436 O O . PRO A 1 557 ? -24.598 -7.440 16.257 1.00 89.31 557 PRO A O 1
ATOM 4439 N N . HIS A 1 558 ? -25.167 -5.537 17.326 1.00 86.38 558 HIS A N 1
ATOM 4440 C CA . HIS A 1 558 ? -26.502 -5.386 16.749 1.00 86.38 558 HIS A CA 1
ATOM 4441 C C . HIS A 1 558 ? -26.522 -4.580 15.449 1.00 86.38 558 HIS A C 1
ATOM 4443 O O . HIS A 1 558 ? -27.550 -4.572 14.773 1.00 86.38 558 HIS A O 1
ATOM 4449 N N . SER A 1 559 ? -25.420 -3.920 15.078 1.00 80.44 559 SER A N 1
ATOM 4450 C CA . SER A 1 559 ? -25.311 -3.367 13.735 1.00 80.44 559 SER A CA 1
ATOM 4451 C C . SER A 1 559 ? -25.115 -4.523 12.763 1.00 80.44 559 SER A C 1
ATOM 4453 O O . SER A 1 559 ? -24.371 -5.467 13.023 1.00 80.44 559 SER A O 1
ATOM 4455 N N . SER A 1 560 ? -25.777 -4.477 11.614 1.00 67.12 560 SER A N 1
ATOM 4456 C CA . SER A 1 560 ? -25.478 -5.407 10.530 1.00 67.12 560 SER A CA 1
ATOM 4457 C C . SER A 1 560 ? -24.051 -5.200 10.007 1.00 67.12 560 SER A C 1
ATOM 4459 O O . SER A 1 560 ? -23.501 -6.098 9.367 1.00 67.12 560 SER A O 1
ATOM 4461 N N . GLY A 1 561 ? -23.443 -4.037 10.296 1.00 60.41 561 GLY A N 1
ATOM 4462 C CA . GLY A 1 561 ? -22.151 -3.599 9.771 1.00 60.41 561 GLY A CA 1
ATOM 4463 C C . GLY A 1 561 ? -22.176 -3.456 8.252 1.00 60.41 561 GLY A C 1
ATOM 4464 O O . GLY A 1 561 ? -21.131 -3.335 7.612 1.00 60.41 561 GLY A O 1
ATOM 4465 N N . ARG A 1 562 ? -23.384 -3.494 7.679 1.00 55.16 562 ARG A N 1
ATOM 4466 C CA . ARG A 1 562 ? -23.666 -3.102 6.317 1.00 55.16 562 ARG A CA 1
ATOM 4467 C C . ARG A 1 562 ? -23.859 -1.600 6.373 1.00 55.16 562 ARG A C 1
ATOM 4469 O O . ARG A 1 562 ? -24.926 -1.096 6.699 1.00 55.16 562 ARG A O 1
ATOM 4476 N N . THR A 1 563 ? -22.836 -0.876 5.959 1.00 45.28 563 THR A N 1
ATOM 4477 C CA . THR A 1 563 ? -23.145 0.303 5.166 1.00 45.28 563 THR A CA 1
ATOM 4478 C C . THR A 1 563 ? -23.977 -0.202 3.975 1.00 45.28 563 THR A C 1
ATOM 4480 O O . THR A 1 563 ? -23.542 -1.123 3.280 1.00 45.28 563 THR A O 1
ATOM 4483 N N . GLU A 1 564 ? -25.181 0.336 3.718 1.00 37.94 564 GLU A N 1
ATOM 4484 C CA . GLU A 1 564 ? -25.933 0.042 2.468 1.00 37.94 564 GLU A CA 1
ATOM 4485 C C . GLU A 1 564 ? -25.049 0.225 1.225 1.00 37.94 564 GLU A C 1
ATOM 4487 O O . GLU A 1 564 ? -25.237 -0.379 0.171 1.00 37.94 564 GLU A O 1
ATOM 4492 N N . TRP A 1 565 ? -24.013 1.021 1.416 1.00 35.50 565 TRP A N 1
ATOM 4493 C CA . TRP A 1 565 ? -22.978 1.364 0.497 1.00 35.50 565 TRP A CA 1
ATOM 4494 C C . TRP A 1 565 ? -21.952 0.212 0.201 1.00 35.50 565 TRP A C 1
ATOM 4496 O O . TRP A 1 565 ? -21.254 0.249 -0.812 1.00 35.50 565 TRP A O 1
ATOM 4506 N N . ALA A 1 566 ? -21.882 -0.877 0.986 1.00 34.72 566 ALA A N 1
ATOM 4507 C CA . ALA A 1 566 ? -20.914 -1.983 0.823 1.00 34.72 566 ALA A CA 1
ATOM 4508 C C . ALA A 1 566 ? -21.523 -3.345 0.425 1.00 34.72 566 ALA A C 1
ATOM 4510 O O . ALA A 1 566 ? -20.995 -4.392 0.791 1.00 34.72 566 ALA A O 1
ATOM 4511 N N . THR A 1 567 ? -22.612 -3.382 -0.343 1.00 34.56 567 THR A N 1
ATOM 4512 C CA . THR A 1 567 ? -23.117 -4.649 -0.905 1.00 34.56 567 THR A CA 1
ATOM 4513 C C . THR A 1 567 ? -22.593 -4.837 -2.318 1.00 34.56 567 THR A C 1
ATOM 4515 O O . THR A 1 567 ? -23.300 -4.616 -3.290 1.00 34.56 567 THR A O 1
ATOM 4518 N N . THR A 1 568 ? -21.317 -5.204 -2.456 1.00 37.78 568 THR A N 1
ATOM 4519 C CA . THR A 1 568 ? -20.780 -5.768 -3.701 1.00 37.78 568 THR A CA 1
ATOM 4520 C C . THR A 1 568 ? -21.483 -7.092 -3.985 1.00 37.78 568 THR A C 1
ATOM 4522 O O . THR A 1 568 ? -21.551 -7.941 -3.103 1.00 37.78 568 THR A O 1
ATOM 4525 N N . GLY A 1 569 ? -21.949 -7.304 -5.218 1.00 35.12 569 GLY A N 1
ATOM 4526 C CA . GLY A 1 569 ? -22.169 -8.670 -5.705 1.00 35.12 569 GLY A CA 1
ATOM 4527 C C . GLY A 1 569 ? -20.883 -9.499 -5.575 1.00 35.12 569 GLY A C 1
ATOM 4528 O O . GLY A 1 569 ? -19.801 -8.938 -5.371 1.00 35.12 569 GLY A O 1
ATOM 4529 N N . ALA A 1 570 ? -21.023 -10.821 -5.667 1.00 28.62 570 ALA A N 1
ATOM 4530 C CA . ALA A 1 570 ? -20.050 -11.825 -5.244 1.00 28.62 570 ALA A CA 1
ATOM 4531 C C . ALA A 1 570 ? -18.574 -11.458 -5.502 1.00 28.62 570 ALA A C 1
ATOM 4533 O O . ALA A 1 570 ? -18.013 -11.632 -6.583 1.00 28.62 570 ALA A O 1
ATOM 4534 N N . ARG A 1 571 ? -17.903 -10.998 -4.442 1.00 35.56 571 ARG A N 1
ATOM 4535 C CA . ARG A 1 571 ? -16.449 -11.097 -4.304 1.00 35.56 571 ARG A CA 1
ATOM 4536 C C . ARG A 1 571 ? -16.130 -11.836 -3.015 1.00 35.56 571 ARG A C 1
ATOM 4538 O O . ARG A 1 571 ? -16.290 -11.277 -1.929 1.00 35.56 571 ARG A O 1
ATOM 4545 N N . PRO A 1 572 ? -15.628 -13.077 -3.091 1.00 31.61 572 PRO A N 1
ATOM 4546 C CA . PRO A 1 572 ? -15.121 -13.768 -1.919 1.00 31.61 572 PRO A CA 1
ATOM 4547 C C . PRO A 1 572 ? -13.942 -12.986 -1.311 1.00 31.61 572 PRO A C 1
ATOM 4549 O O . PRO A 1 572 ? -12.843 -12.993 -1.854 1.00 31.61 572 PRO A O 1
ATOM 4552 N N . GLY A 1 573 ? -14.148 -12.330 -0.164 1.00 34.97 573 GLY A N 1
ATOM 4553 C CA . GLY A 1 573 ? -13.053 -11.846 0.692 1.00 34.97 573 GLY A CA 1
ATOM 4554 C C . GLY A 1 573 ? -12.974 -10.343 0.974 1.00 34.97 573 GLY A C 1
ATOM 4555 O O . GLY A 1 573 ? -12.137 -9.959 1.792 1.00 34.97 573 GLY A O 1
ATOM 4556 N N . VAL A 1 574 ? -13.832 -9.502 0.389 1.00 41.53 574 VAL A N 1
ATOM 4557 C CA . VAL A 1 574 ? -13.906 -8.074 0.747 1.00 41.53 574 VAL A CA 1
ATOM 4558 C C . VAL A 1 574 ? -15.014 -7.892 1.773 1.00 41.53 574 VAL A C 1
ATOM 4560 O O . VAL A 1 574 ? -16.154 -7.703 1.386 1.00 41.53 574 VAL A O 1
ATOM 4563 N N . GLY A 1 575 ? -14.648 -7.997 3.056 1.00 45.53 575 GLY A N 1
ATOM 4564 C CA . GLY A 1 575 ? -15.531 -7.816 4.213 1.00 45.53 575 GLY A CA 1
ATOM 4565 C C . GLY A 1 575 ? -16.504 -6.638 4.095 1.00 45.53 575 GLY A C 1
ATOM 4566 O O . GLY A 1 575 ? -16.162 -5.639 3.455 1.00 45.53 575 GLY A O 1
ATOM 4567 N N . ALA A 1 576 ? -17.658 -6.708 4.771 1.00 53.66 576 ALA A N 1
ATOM 4568 C CA . ALA A 1 576 ? -18.442 -5.496 4.991 1.00 53.66 576 ALA A CA 1
ATOM 4569 C C . ALA A 1 576 ? -17.581 -4.501 5.771 1.00 53.66 576 ALA A C 1
ATOM 4571 O O . ALA A 1 576 ? -16.603 -4.879 6.423 1.00 53.66 576 ALA A O 1
ATOM 4572 N N . ARG A 1 577 ? -17.853 -3.213 5.607 1.00 61.94 577 ARG A N 1
ATOM 4573 C CA . ARG A 1 577 ? -17.120 -2.174 6.323 1.00 61.94 577 ARG A CA 1
ATOM 4574 C C . ARG A 1 577 ? -18.110 -1.147 6.828 1.00 61.94 577 ARG A C 1
ATOM 4576 O O . ARG A 1 577 ? -19.025 -0.754 6.104 1.00 61.94 577 ARG A O 1
ATOM 4583 N N . LEU A 1 578 ? -17.888 -0.719 8.062 1.00 69.69 578 LEU A N 1
ATOM 4584 C CA . LEU A 1 578 ? -18.475 0.506 8.580 1.00 69.69 578 LEU A CA 1
ATOM 4585 C C . LEU A 1 578 ? -18.004 1.701 7.733 1.00 69.69 578 LEU A C 1
ATOM 4587 O O . LEU A 1 578 ? -17.008 1.603 7.003 1.00 69.69 578 LEU A O 1
ATOM 4591 N N . GLY A 1 579 ? -18.711 2.827 7.833 1.00 72.69 579 GLY A N 1
ATOM 4592 C CA . GLY A 1 579 ? -18.181 4.116 7.400 1.00 72.69 579 GLY A CA 1
ATOM 4593 C C . GLY A 1 579 ? -16.823 4.389 8.051 1.00 72.69 579 GLY A C 1
ATOM 4594 O O . GLY A 1 579 ? -16.493 3.811 9.085 1.00 72.69 579 GLY A O 1
ATOM 4595 N N . GLU A 1 580 ? -15.999 5.230 7.432 1.00 76.62 580 GLU A N 1
ATOM 4596 C CA . GLU A 1 580 ? -14.640 5.484 7.920 1.00 76.62 580 GLU A CA 1
ATOM 4597 C C . GLU A 1 580 ? -14.667 6.106 9.321 1.00 76.62 580 GLU A C 1
ATOM 4599 O O . GLU A 1 580 ? -14.016 5.597 10.230 1.00 76.62 580 GLU A O 1
ATOM 4604 N N . CYS A 1 581 ? -15.492 7.135 9.520 1.00 82.88 581 CYS A N 1
ATOM 4605 C CA . CYS A 1 581 ? -15.662 7.783 10.816 1.00 82.88 581 CYS A CA 1
ATOM 4606 C C . CYS A 1 581 ? -16.334 6.856 11.842 1.00 82.88 581 CYS A C 1
ATOM 4608 O O . CYS A 1 581 ? -15.967 6.886 13.016 1.00 82.88 581 CYS A O 1
ATOM 4610 N N . SER A 1 582 ? -17.268 6.003 11.414 1.00 86.56 582 SER A N 1
ATOM 4611 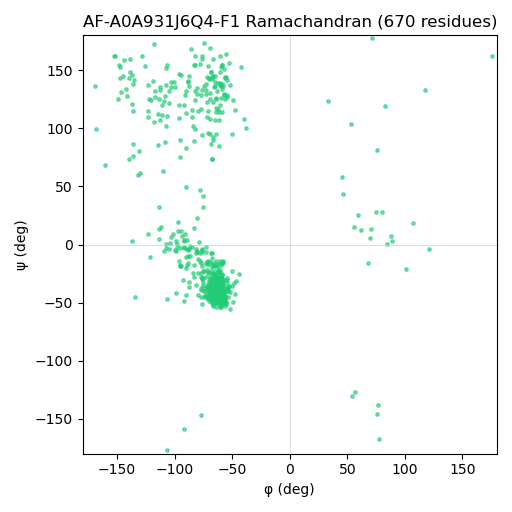C CA . SER A 1 582 ? -17.861 4.942 12.241 1.00 86.56 582 SER A CA 1
ATOM 4612 C C . SER A 1 582 ? -16.828 3.903 12.709 1.00 86.56 582 SER A C 1
ATOM 4614 O O . SER A 1 582 ? -16.818 3.519 13.881 1.00 86.56 582 SER A O 1
ATOM 4616 N N . GLU A 1 583 ? -15.944 3.447 11.814 1.00 86.94 583 GLU A N 1
ATOM 4617 C CA . GLU A 1 583 ? -14.868 2.494 12.116 1.00 86.94 583 GLU A CA 1
ATOM 4618 C C . GLU A 1 583 ? -13.827 3.119 13.055 1.00 86.94 583 GLU A C 1
ATOM 4620 O O . GLU A 1 583 ? -13.461 2.505 14.061 1.00 86.94 583 GLU A O 1
ATOM 4625 N N . ASP A 1 584 ? -13.397 4.351 12.769 1.00 89.69 584 ASP A N 1
ATOM 4626 C CA . ASP A 1 584 ? -12.459 5.111 13.599 1.00 89.69 584 ASP A CA 1
ATOM 4627 C C . ASP A 1 584 ? -13.030 5.392 14.992 1.00 89.69 584 ASP A C 1
ATOM 4629 O O . ASP A 1 584 ? -12.335 5.181 15.989 1.00 89.69 584 ASP A O 1
ATOM 4633 N N . LEU A 1 585 ? -14.309 5.777 15.092 1.00 92.94 585 LEU A N 1
ATOM 4634 C CA . LEU A 1 585 ? -14.998 5.909 16.375 1.00 92.94 585 LEU A CA 1
ATOM 4635 C C . LEU A 1 585 ? -14.916 4.595 17.157 1.00 92.94 585 LEU A C 1
ATOM 4637 O O . LEU A 1 585 ? -14.496 4.589 18.312 1.00 92.94 585 LEU A O 1
ATOM 4641 N N . LEU A 1 586 ? -15.282 3.471 16.539 1.00 92.81 586 LEU A N 1
ATOM 4642 C CA . LEU A 1 586 ? -15.313 2.177 17.217 1.00 92.81 586 LEU A CA 1
ATOM 4643 C C . LEU A 1 586 ? -13.916 1.718 17.671 1.00 92.81 586 LEU A C 1
ATOM 4645 O O . LEU A 1 586 ? -13.761 1.218 18.787 1.00 92.81 586 LEU A O 1
ATOM 4649 N N . MET A 1 587 ? -12.885 1.932 16.849 1.00 93.12 587 MET A N 1
ATOM 4650 C CA . MET A 1 587 ? -11.492 1.677 17.232 1.00 93.12 587 MET A CA 1
ATOM 4651 C C . MET A 1 587 ? -11.025 2.598 18.367 1.00 93.12 587 MET A C 1
ATOM 4653 O O . MET A 1 587 ? -10.338 2.141 19.284 1.00 93.12 587 MET A O 1
ATOM 4657 N N . GLY A 1 588 ? -11.402 3.878 18.331 1.00 93.75 588 GLY A N 1
ATOM 4658 C CA . GLY A 1 588 ? -11.106 4.852 19.380 1.00 93.75 588 GLY A CA 1
ATOM 4659 C C . GLY A 1 588 ? -11.722 4.457 20.720 1.00 93.75 588 GLY A C 1
ATOM 4660 O O . GLY A 1 588 ? -11.034 4.455 21.741 1.00 93.75 588 GLY A O 1
ATOM 4661 N N . LEU A 1 589 ? -12.980 4.008 20.707 1.00 94.75 589 LEU A N 1
ATOM 4662 C CA . LEU A 1 589 ? -13.684 3.514 21.893 1.00 94.75 589 LEU A CA 1
ATOM 4663 C C . LEU A 1 589 ? -13.029 2.264 22.488 1.00 94.75 589 LEU A C 1
ATOM 4665 O O . LEU A 1 589 ? -12.895 2.171 23.709 1.00 94.75 589 LEU A O 1
ATOM 4669 N N . LEU A 1 590 ? -12.567 1.333 21.648 1.00 94.25 590 LEU A N 1
ATOM 4670 C CA . LEU A 1 590 ? -11.792 0.176 22.102 1.00 94.25 590 LEU A CA 1
ATOM 4671 C C . LEU A 1 590 ? -10.498 0.618 22.802 1.00 94.25 590 LEU A C 1
ATOM 4673 O O . LEU A 1 590 ? -10.235 0.186 23.924 1.00 94.25 590 LEU A O 1
ATOM 4677 N N . TRP A 1 591 ? -9.729 1.529 22.197 1.00 92.44 591 TRP A N 1
ATOM 4678 C CA . TRP A 1 591 ? -8.511 2.065 22.814 1.00 92.44 591 TRP A CA 1
ATOM 4679 C C . TRP A 1 591 ? -8.771 2.826 24.112 1.00 92.44 591 TRP A C 1
ATOM 4681 O O . TRP A 1 591 ? -8.006 2.673 25.063 1.00 92.44 591 TRP A O 1
ATOM 4691 N N . TRP A 1 592 ? -9.843 3.617 24.174 1.00 92.31 592 TRP A N 1
ATOM 4692 C CA . TRP A 1 592 ? -10.243 4.293 25.405 1.00 92.31 592 TRP A CA 1
ATOM 4693 C C . TRP A 1 592 ? -10.547 3.273 26.502 1.00 92.31 592 TRP A C 1
ATOM 4695 O O . TRP A 1 592 ? -9.954 3.333 27.576 1.00 92.31 592 TRP A O 1
ATOM 4705 N N . SER A 1 593 ? -11.417 2.298 26.215 1.00 92.62 593 SER A N 1
ATOM 4706 C CA . SER A 1 593 ? -11.810 1.274 27.191 1.00 92.62 593 SER A CA 1
ATOM 4707 C C . SER A 1 593 ? -10.632 0.434 27.690 1.00 92.62 593 SER A C 1
ATOM 4709 O O . SER A 1 593 ? -10.627 -0.005 28.831 1.00 92.62 593 SER A O 1
ATOM 4711 N N . ALA A 1 594 ? -9.600 0.245 26.864 1.00 89.94 594 ALA A N 1
ATOM 4712 C CA . ALA A 1 594 ? -8.379 -0.455 27.248 1.00 89.94 594 ALA A CA 1
ATOM 4713 C C . ALA A 1 594 ? -7.528 0.317 28.268 1.00 89.94 594 ALA A C 1
ATOM 4715 O O . ALA A 1 594 ? -6.832 -0.285 29.088 1.00 89.94 594 ALA A O 1
ATOM 4716 N N . LEU A 1 595 ? -7.550 1.648 28.199 1.00 88.88 595 LEU A N 1
ATOM 4717 C CA . LEU A 1 595 ? -6.734 2.528 29.034 1.00 88.88 595 LEU A CA 1
ATOM 4718 C C . LEU A 1 595 ? -7.462 3.026 30.286 1.00 88.88 595 LEU A C 1
ATOM 4720 O O . LEU A 1 595 ? -6.793 3.482 31.211 1.00 88.88 595 LEU A O 1
ATOM 4724 N N . ASP A 1 596 ? -8.790 2.939 30.315 1.00 88.62 596 ASP A N 1
ATOM 4725 C CA . ASP A 1 596 ? -9.626 3.277 31.465 1.00 88.62 596 ASP A CA 1
ATOM 4726 C C . ASP A 1 596 ? -9.965 2.002 32.267 1.00 88.62 596 ASP A C 1
ATOM 4728 O O . ASP A 1 596 ? -10.743 1.177 31.783 1.00 88.62 596 ASP A O 1
ATOM 4732 N N . PRO A 1 597 ? -9.406 1.806 33.479 1.00 83.88 597 PRO A N 1
ATOM 4733 C CA . PRO A 1 597 ? -9.600 0.581 34.263 1.00 83.88 597 PRO A CA 1
ATOM 4734 C C . PRO A 1 597 ? -11.065 0.247 34.560 1.00 83.88 597 PRO A C 1
ATOM 4736 O O . PRO A 1 597 ? -11.437 -0.920 34.634 1.00 83.88 597 PRO A O 1
ATOM 4739 N N . GLU A 1 598 ? -11.916 1.267 34.675 1.00 86.06 598 GLU A N 1
ATOM 4740 C CA . GLU A 1 598 ? -13.349 1.105 34.949 1.00 86.06 598 GLU A CA 1
ATOM 4741 C C . GLU A 1 598 ? -14.125 0.564 33.737 1.00 86.06 598 GLU A C 1
ATOM 4743 O O . GLU A 1 598 ? -15.311 0.268 33.845 1.00 86.06 598 GLU A O 1
ATOM 4748 N N . LEU A 1 599 ? -13.477 0.437 32.576 1.00 86.75 599 LEU A N 1
ATOM 4749 C CA . LEU A 1 599 ? -14.046 -0.100 31.340 1.00 86.75 599 LEU A CA 1
ATOM 4750 C C . LEU A 1 599 ? -13.401 -1.426 30.915 1.00 86.75 599 LEU A C 1
ATOM 4752 O O . LEU A 1 599 ? -13.620 -1.884 29.795 1.00 86.75 599 LEU A O 1
ATOM 4756 N N . HIS A 1 600 ? -12.627 -2.078 31.787 1.00 80.00 600 HIS A N 1
ATOM 4757 C CA . HIS A 1 600 ? -12.060 -3.408 31.508 1.00 80.00 600 HIS A CA 1
ATOM 4758 C C . HIS A 1 600 ? -13.121 -4.519 31.422 1.00 80.00 600 HIS A C 1
ATOM 4760 O O . HIS A 1 600 ? -12.816 -5.624 30.970 1.00 80.00 600 HIS A O 1
ATOM 4766 N N . ASP A 1 601 ? -14.359 -4.221 31.826 1.00 74.88 601 ASP A N 1
ATOM 4767 C CA . ASP A 1 601 ? -15.556 -5.049 31.652 1.00 74.88 601 ASP A CA 1
ATOM 4768 C C . ASP A 1 601 ? -16.265 -4.829 30.301 1.00 74.88 601 ASP A C 1
ATOM 4770 O O . ASP A 1 601 ? -17.279 -5.473 30.017 1.00 74.88 601 ASP A O 1
ATOM 4774 N N . ALA A 1 602 ? -15.755 -3.922 29.461 1.00 78.44 602 ALA A N 1
ATOM 4775 C CA . ALA A 1 602 ? -16.353 -3.598 28.176 1.00 78.44 602 ALA A CA 1
ATOM 4776 C C . ALA A 1 602 ? -16.502 -4.847 27.280 1.00 78.44 602 ALA A C 1
ATOM 4778 O O . ALA A 1 602 ? -15.704 -5.787 27.355 1.00 78.44 602 ALA A O 1
ATOM 4779 N N . PRO A 1 603 ? -17.503 -4.872 26.376 1.00 87.75 603 PRO A N 1
ATOM 4780 C CA . PRO A 1 603 ? -17.908 -6.080 25.656 1.00 87.75 603 PRO A CA 1
ATOM 4781 C C . PRO A 1 603 ? -16.966 -6.447 24.489 1.00 87.75 603 PRO A C 1
ATOM 4783 O O . PRO A 1 603 ? -17.416 -6.765 23.389 1.00 87.75 603 PRO A O 1
ATOM 4786 N N . TRP A 1 604 ? -15.644 -6.438 24.701 1.00 91.12 604 TRP A N 1
ATOM 4787 C CA . TRP A 1 604 ? -14.630 -6.705 23.673 1.00 91.12 604 TRP A CA 1
ATOM 4788 C C . TRP A 1 604 ? -14.800 -8.077 23.019 1.00 91.12 604 TRP A C 1
ATOM 4790 O O . TRP A 1 604 ? -14.567 -8.209 21.821 1.00 91.12 604 TRP A O 1
ATOM 4800 N N . GLN A 1 605 ? -15.242 -9.096 23.766 1.00 92.06 605 GLN A N 1
ATOM 4801 C CA . GLN A 1 605 ? -15.514 -10.430 23.212 1.00 92.06 605 GLN A CA 1
ATOM 4802 C C . GLN A 1 605 ? -16.693 -10.416 22.233 1.00 92.06 605 GLN A C 1
ATOM 4804 O O . GLN A 1 605 ? -16.612 -11.021 21.160 1.00 92.06 605 GLN A O 1
ATOM 4809 N N . ALA A 1 606 ? -17.771 -9.700 22.572 1.00 90.75 606 ALA A N 1
ATOM 4810 C CA . ALA A 1 606 ? -18.930 -9.553 21.698 1.00 90.75 606 ALA A CA 1
ATOM 4811 C C . ALA A 1 606 ? -18.562 -8.745 20.447 1.00 90.75 606 ALA A C 1
ATOM 4813 O O . ALA A 1 606 ? -18.890 -9.158 19.338 1.00 90.75 606 ALA A O 1
ATOM 4814 N N . VAL A 1 607 ? -17.793 -7.661 20.610 1.00 92.88 607 VAL A N 1
ATOM 4815 C CA . VAL A 1 607 ? -17.264 -6.861 19.495 1.00 92.88 607 VAL A CA 1
ATOM 4816 C C . VAL A 1 607 ? -16.371 -7.707 18.584 1.00 92.88 607 VAL A C 1
ATOM 4818 O O . VAL A 1 607 ? -16.561 -7.698 17.372 1.00 92.88 607 VAL A O 1
ATOM 4821 N N . ALA A 1 608 ? -15.432 -8.478 19.143 1.00 92.19 608 ALA A N 1
ATOM 4822 C CA . ALA A 1 608 ? -14.550 -9.354 18.373 1.00 92.19 608 ALA A CA 1
ATOM 4823 C C . ALA A 1 608 ? -15.337 -10.419 17.598 1.00 92.19 608 ALA A C 1
ATOM 4825 O O . ALA A 1 608 ? -15.066 -10.646 16.422 1.00 92.19 608 ALA A O 1
ATOM 4826 N N . THR A 1 609 ? -16.327 -11.045 18.235 1.00 89.75 609 THR A N 1
ATOM 4827 C CA . THR A 1 609 ? -17.168 -12.068 17.599 1.00 89.75 609 THR A CA 1
ATOM 4828 C C . THR A 1 609 ? -17.977 -11.465 16.454 1.00 89.75 609 THR A C 1
ATOM 4830 O O . THR A 1 609 ? -17.843 -11.915 15.318 1.00 89.75 609 THR A O 1
ATOM 4833 N N . ALA A 1 610 ? -18.719 -10.388 16.726 1.00 88.75 610 ALA A N 1
ATOM 4834 C CA . ALA A 1 610 ? -19.541 -9.689 15.742 1.00 88.75 610 ALA A CA 1
ATOM 4835 C C . ALA A 1 610 ? -18.723 -9.159 14.556 1.00 88.75 610 ALA A C 1
ATOM 4837 O O . ALA A 1 610 ? -19.127 -9.277 13.403 1.00 88.75 610 ALA A O 1
ATOM 4838 N N . ALA A 1 611 ? -17.525 -8.631 14.815 1.00 88.50 611 ALA A N 1
ATOM 4839 C CA . ALA A 1 611 ? -16.624 -8.139 13.778 1.00 88.50 611 ALA A CA 1
ATOM 4840 C C . ALA A 1 611 ? -16.165 -9.235 12.805 1.00 88.50 611 ALA A C 1
ATOM 4842 O O . ALA A 1 611 ? -15.854 -8.921 11.656 1.00 88.50 611 ALA A O 1
ATOM 4843 N N . PHE A 1 612 ? -16.114 -10.496 13.250 1.00 87.38 612 PHE A N 1
ATOM 4844 C CA . PHE A 1 612 ? -15.758 -11.657 12.432 1.00 87.38 612 PHE A CA 1
ATOM 4845 C C . PHE A 1 612 ? -16.961 -12.451 11.905 1.00 87.38 612 PHE A C 1
ATOM 4847 O O . PHE A 1 612 ? -16.762 -13.426 11.172 1.00 87.38 612 PHE A O 1
ATOM 4854 N N . GLU A 1 613 ? -18.193 -12.032 12.213 1.00 83.69 613 GLU A N 1
ATOM 4855 C CA . GLU A 1 613 ? -19.394 -12.641 11.648 1.00 83.69 613 GLU A CA 1
ATOM 4856 C C . GLU A 1 613 ? -19.378 -12.533 10.124 1.00 83.69 613 GLU A C 1
ATOM 4858 O O . GLU A 1 613 ? -19.064 -11.490 9.536 1.00 83.69 613 GLU A O 1
ATOM 4863 N N . ARG A 1 614 ? -19.697 -13.657 9.478 1.00 73.69 614 ARG A N 1
ATOM 4864 C CA . ARG A 1 614 ? -19.769 -13.737 8.026 1.00 73.69 614 ARG A CA 1
ATOM 4865 C C . ARG A 1 614 ? -21.145 -13.273 7.576 1.00 73.69 614 ARG A C 1
ATOM 4867 O O . ARG A 1 614 ? -22.143 -13.932 7.848 1.00 73.69 614 ARG A O 1
ATOM 4874 N N . LEU A 1 615 ? -21.175 -12.177 6.839 1.00 66.25 615 LEU A N 1
ATOM 4875 C CA . LEU A 1 615 ? -22.365 -11.664 6.186 1.00 66.25 615 LEU A CA 1
ATOM 4876 C C . LEU A 1 615 ? -22.507 -12.301 4.791 1.00 66.25 615 LEU A C 1
ATOM 4878 O O . LEU A 1 615 ? -21.490 -12.476 4.100 1.00 66.25 615 LEU A O 1
ATOM 4882 N N . PRO A 1 616 ? -23.739 -12.640 4.359 1.00 54.25 616 PRO A N 1
ATOM 4883 C CA . PRO A 1 616 ? -24.015 -13.034 2.978 1.00 54.25 616 PRO A CA 1
ATOM 4884 C C . PRO A 1 616 ? -23.470 -11.981 2.007 1.00 54.25 616 PRO A C 1
ATOM 4886 O O . PRO A 1 616 ? -23.586 -10.790 2.295 1.00 54.25 616 PRO A O 1
ATOM 4889 N N . ASP A 1 617 ? -22.837 -12.426 0.920 1.00 48.22 617 ASP A N 1
ATOM 4890 C CA . ASP A 1 617 ? -22.328 -11.616 -0.207 1.00 48.22 617 ASP A CA 1
ATOM 4891 C C . ASP A 1 617 ? -21.147 -10.669 0.075 1.00 48.22 617 ASP A C 1
ATOM 4893 O O . ASP A 1 617 ? -20.452 -10.266 -0.856 1.00 48.22 617 ASP A O 1
ATOM 4897 N N . VAL A 1 618 ? -20.846 -10.383 1.348 1.00 50.91 618 VAL A N 1
ATOM 4898 C CA . VAL A 1 618 ? -19.824 -9.394 1.744 1.00 50.91 618 VAL A CA 1
ATOM 4899 C C . VAL A 1 618 ? -18.699 -9.987 2.609 1.00 50.91 618 VAL A C 1
ATOM 4901 O O . VAL A 1 618 ? -17.676 -9.364 2.827 1.00 50.91 618 VAL A O 1
ATOM 4904 N N . GLY A 1 619 ? -18.796 -11.218 3.115 1.00 65.38 619 GLY A N 1
ATOM 4905 C CA . GLY A 1 619 ? -17.712 -11.796 3.928 1.00 65.38 619 GLY A CA 1
ATOM 4906 C C . GLY A 1 619 ? -17.683 -11.247 5.362 1.00 65.38 619 GLY A C 1
ATOM 4907 O O . GLY A 1 619 ? -18.720 -11.194 6.005 1.00 65.38 619 GLY A O 1
ATOM 4908 N N . VAL A 1 620 ? -16.511 -10.936 5.923 1.00 73.31 620 VAL A N 1
ATOM 4909 C CA . VAL A 1 620 ? -16.367 -10.595 7.358 1.00 73.31 620 VAL A CA 1
ATOM 4910 C C . VAL A 1 620 ? -16.750 -9.139 7.673 1.00 73.31 620 VAL A C 1
ATOM 4912 O O . VAL A 1 620 ? -16.301 -8.245 6.968 1.00 73.31 620 VAL A O 1
ATOM 4915 N N . ARG A 1 621 ? -17.522 -8.893 8.744 1.00 76.00 621 ARG A N 1
ATOM 4916 C CA . ARG A 1 621 ? -18.135 -7.584 9.069 1.00 76.00 621 ARG A CA 1
ATOM 4917 C C . ARG A 1 621 ? -17.185 -6.397 9.303 1.00 76.00 621 ARG A C 1
ATOM 4919 O O . ARG A 1 621 ? -17.499 -5.306 8.859 1.00 76.00 621 ARG A O 1
ATOM 4926 N N . ALA A 1 622 ? -16.120 -6.539 10.092 1.00 81.25 622 ALA A N 1
ATOM 4927 C CA . ALA A 1 622 ? -15.221 -5.426 10.445 1.00 81.25 622 ALA A CA 1
ATOM 4928 C C . ALA A 1 622 ? -13.858 -5.949 10.949 1.00 81.25 622 ALA A C 1
ATOM 4930 O O . ALA A 1 622 ? -13.521 -5.830 12.130 1.00 81.25 622 ALA A O 1
ATOM 4931 N N . PRO A 1 623 ? -13.037 -6.567 10.083 1.00 82.81 623 PRO A N 1
ATOM 4932 C CA . PRO A 1 623 ? -11.884 -7.355 10.521 1.00 82.81 623 PRO A CA 1
ATOM 4933 C C . PRO A 1 623 ? -10.792 -6.539 11.237 1.00 82.81 623 PRO A C 1
ATOM 4935 O O . PRO A 1 623 ? -10.057 -7.102 12.050 1.00 82.81 623 PRO A O 1
ATOM 4938 N N . ALA A 1 624 ? -10.665 -5.234 10.965 1.00 84.62 624 ALA A N 1
ATOM 4939 C CA . ALA A 1 624 ? -9.713 -4.363 11.661 1.00 84.62 624 ALA A CA 1
ATOM 4940 C C . ALA A 1 624 ? -10.133 -4.103 13.117 1.00 84.62 624 ALA A C 1
ATOM 4942 O O . ALA A 1 624 ? -9.322 -4.298 14.026 1.00 84.62 624 ALA A O 1
ATOM 4943 N N . VAL A 1 625 ? -11.411 -3.776 13.335 1.00 89.75 625 VAL A N 1
ATOM 4944 C CA . VAL A 1 625 ? -12.029 -3.637 14.664 1.00 89.75 625 VAL A CA 1
ATOM 4945 C C . VAL A 1 625 ? -11.900 -4.941 15.449 1.00 89.75 625 VAL A C 1
ATOM 4947 O O . VAL A 1 625 ? -11.394 -4.946 16.571 1.00 89.75 625 VAL A O 1
ATOM 4950 N N . GLY A 1 626 ? -12.282 -6.069 14.838 1.00 90.88 626 GLY A N 1
ATOM 4951 C CA . GLY A 1 626 ? -12.173 -7.383 15.472 1.00 90.88 626 GLY A CA 1
ATOM 4952 C C . GLY A 1 626 ? -10.728 -7.745 15.815 1.00 90.88 626 GLY A C 1
ATOM 4953 O O . GLY A 1 626 ? -10.449 -8.246 16.901 1.00 90.88 626 GLY A O 1
ATOM 4954 N N . GLY A 1 627 ? -9.784 -7.449 14.917 1.00 91.75 627 GLY A N 1
ATOM 4955 C CA . GLY A 1 627 ? -8.358 -7.666 15.153 1.00 91.75 627 GLY A CA 1
ATOM 4956 C C . GLY A 1 627 ? -7.803 -6.850 16.324 1.00 91.75 627 GLY A C 1
ATOM 4957 O O . GLY A 1 627 ? -6.972 -7.363 17.074 1.00 91.75 627 GLY A O 1
ATOM 4958 N N . LEU A 1 628 ? -8.259 -5.606 16.507 1.00 92.06 628 LEU A N 1
ATOM 4959 C CA . LEU A 1 628 ? -7.907 -4.785 17.668 1.00 92.06 628 LEU A CA 1
ATOM 4960 C C . LEU A 1 628 ? -8.515 -5.355 18.956 1.00 92.06 628 LEU A C 1
ATOM 4962 O O . LEU A 1 628 ? -7.779 -5.579 19.914 1.00 92.06 628 LEU A O 1
ATOM 4966 N N . ALA A 1 629 ? -9.814 -5.663 18.967 1.00 93.50 629 ALA A N 1
ATOM 4967 C CA . ALA A 1 629 ? -10.488 -6.232 20.136 1.00 93.50 629 ALA A CA 1
ATOM 4968 C C . ALA A 1 629 ? -9.819 -7.537 20.617 1.00 93.50 629 ALA A C 1
ATOM 4970 O O . ALA A 1 629 ? -9.576 -7.707 21.810 1.00 93.50 629 ALA A O 1
ATOM 4971 N N . LEU A 1 630 ? -9.425 -8.424 19.693 1.00 93.81 630 LEU A N 1
ATOM 4972 C CA . LEU A 1 630 ? -8.684 -9.650 20.019 1.00 93.81 630 LEU A CA 1
ATOM 4973 C C . LEU A 1 630 ? -7.320 -9.371 20.659 1.00 93.81 630 LEU A C 1
ATOM 4975 O O . LEU A 1 630 ? -6.916 -10.087 21.570 1.00 93.81 630 LEU A O 1
ATOM 4979 N N . ARG A 1 631 ? -6.600 -8.347 20.192 1.00 92.44 631 ARG A N 1
ATOM 4980 C CA . ARG A 1 631 ? -5.293 -7.963 20.748 1.00 92.44 631 ARG A CA 1
ATOM 4981 C C . ARG A 1 631 ? -5.400 -7.404 22.160 1.00 92.44 631 ARG A C 1
ATOM 4983 O O . ARG A 1 631 ? -4.539 -7.715 22.978 1.00 92.44 631 ARG A O 1
ATOM 4990 N N . LEU A 1 632 ? -6.438 -6.611 22.425 1.00 90.88 632 LEU A N 1
ATOM 4991 C CA . LEU A 1 632 ? -6.730 -6.079 23.757 1.00 90.88 632 LEU A CA 1
ATOM 4992 C C . LEU A 1 632 ? -7.103 -7.210 24.726 1.00 90.88 632 LEU A C 1
ATOM 4994 O O . LEU A 1 632 ? -6.534 -7.305 25.809 1.00 90.88 632 LEU A O 1
ATOM 4998 N N . LEU A 1 633 ? -7.970 -8.137 24.298 1.00 91.69 633 LEU A N 1
ATOM 4999 C CA . LEU A 1 633 ? -8.317 -9.340 25.068 1.00 91.69 633 LEU A CA 1
ATOM 5000 C C . LEU A 1 633 ? -7.102 -10.236 25.346 1.00 91.69 633 LEU A C 1
ATOM 5002 O O . LEU A 1 633 ? -6.974 -10.785 26.438 1.00 91.69 633 LEU A O 1
ATOM 5006 N N . ALA A 1 634 ? -6.207 -10.394 24.366 1.00 90.81 634 ALA A N 1
ATOM 5007 C CA . ALA A 1 634 ? -4.981 -11.166 24.5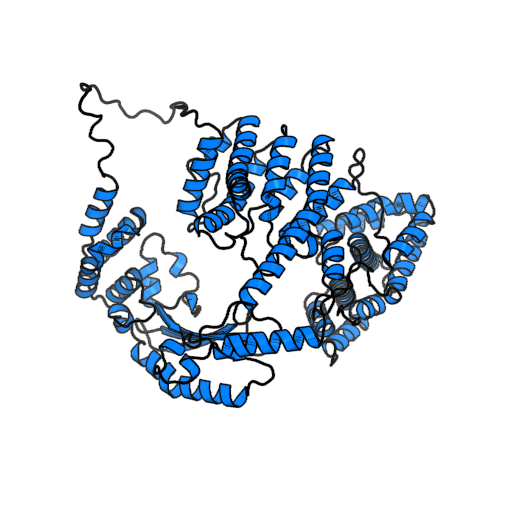38 1.00 90.81 634 ALA A CA 1
ATOM 5008 C C . ALA A 1 634 ? -4.032 -10.519 25.561 1.00 90.81 634 ALA A C 1
ATOM 5010 O O . ALA A 1 634 ? -3.432 -11.238 26.356 1.00 90.81 634 ALA A O 1
ATOM 5011 N N . GLY A 1 635 ? -3.919 -9.185 25.572 1.00 87.81 635 GLY A N 1
ATOM 5012 C CA . GLY A 1 635 ? -3.088 -8.463 26.539 1.00 87.81 635 GLY A CA 1
ATOM 5013 C C . GLY A 1 635 ? -3.674 -8.376 27.949 1.00 87.81 635 GLY A C 1
ATOM 5014 O O . GLY A 1 635 ? -2.926 -8.409 28.921 1.00 87.81 635 GLY A O 1
ATOM 5015 N N . GLN A 1 636 ? -5.004 -8.379 28.095 1.00 86.25 636 GLN A N 1
ATOM 5016 C CA . GLN A 1 636 ? -5.661 -8.437 29.411 1.00 86.25 636 GLN A CA 1
ATOM 5017 C C . GLN A 1 636 ? -5.272 -9.695 30.216 1.00 86.25 636 GLN A C 1
ATOM 5019 O O . GLN A 1 636 ? -5.300 -9.684 31.446 1.00 86.25 636 GLN A O 1
ATOM 5024 N N . GLY A 1 637 ? -4.879 -10.780 29.538 1.00 85.06 637 GLY A N 1
ATOM 5025 C CA . GLY A 1 637 ? -4.436 -12.018 30.178 1.00 85.06 637 GLY A CA 1
ATOM 5026 C C . GLY A 1 637 ? -5.582 -12.882 30.722 1.00 85.06 637 GLY A C 1
ATOM 5027 O O . GLY A 1 637 ? -6.755 -12.707 30.385 1.00 85.06 637 GLY A O 1
ATOM 5028 N N . GLY A 1 638 ? -5.235 -13.886 31.534 1.00 88.31 638 GLY A N 1
ATOM 5029 C CA . GLY A 1 638 ? -6.193 -14.746 32.239 1.00 88.31 638 GLY A CA 1
ATOM 5030 C C . GLY A 1 638 ? -7.239 -15.424 31.339 1.00 88.31 638 GLY A C 1
ATOM 5031 O O . GLY A 1 638 ? -6.918 -16.063 30.329 1.00 88.31 638 GLY A O 1
ATOM 5032 N N . ALA A 1 639 ? -8.513 -15.303 31.726 1.00 88.75 639 ALA A N 1
ATOM 5033 C CA . ALA A 1 639 ? -9.639 -15.891 31.000 1.00 88.75 639 ALA A CA 1
ATOM 5034 C C . ALA A 1 639 ? -9.835 -15.273 29.601 1.00 88.75 639 ALA A C 1
ATOM 5036 O O . ALA A 1 639 ? -10.203 -15.987 28.668 1.00 88.75 639 ALA A O 1
ATOM 5037 N N . ALA A 1 640 ? -9.535 -13.980 29.429 1.00 88.06 640 ALA A N 1
ATOM 5038 C CA . ALA A 1 640 ? -9.658 -13.291 28.145 1.00 88.06 640 ALA A CA 1
ATOM 5039 C C . ALA A 1 640 ? -8.645 -13.823 27.118 1.00 88.06 640 ALA A C 1
ATOM 5041 O O . ALA A 1 640 ? -9.031 -14.214 26.015 1.00 88.06 640 ALA A O 1
ATOM 5042 N N . ALA A 1 641 ? -7.372 -13.962 27.503 1.00 89.25 641 ALA A N 1
ATOM 5043 C CA . ALA A 1 641 ? -6.348 -14.563 26.645 1.00 89.25 641 ALA A CA 1
ATOM 5044 C C . ALA A 1 641 ? -6.646 -16.040 26.324 1.00 89.25 641 ALA A C 1
ATOM 5046 O O . ALA A 1 641 ? -6.448 -16.490 25.193 1.00 89.25 641 ALA A O 1
ATOM 5047 N N . SER A 1 642 ? -7.190 -16.784 27.294 1.00 91.88 642 SER A N 1
ATOM 5048 C CA . SER A 1 642 ? -7.623 -18.175 27.095 1.00 91.88 642 SER A CA 1
ATOM 5049 C C . SER A 1 642 ? -8.757 -18.282 26.072 1.00 91.88 642 SER A C 1
ATOM 5051 O O . SER A 1 642 ? -8.745 -19.175 25.222 1.00 91.88 642 SER A O 1
ATOM 5053 N N . TRP A 1 643 ? -9.705 -17.341 26.096 1.00 93.94 643 TRP A N 1
ATOM 5054 C CA . TRP A 1 643 ? -10.762 -17.252 25.092 1.00 93.94 643 TRP A CA 1
ATOM 5055 C C . TRP A 1 643 ? -10.195 -16.958 23.695 1.00 93.94 643 TRP A C 1
ATOM 5057 O O . TRP A 1 643 ? -10.552 -17.649 22.741 1.00 93.94 643 TRP A O 1
ATOM 5067 N N . VAL A 1 644 ? -9.245 -16.021 23.560 1.00 92.31 644 VAL A N 1
ATOM 5068 C CA . VAL A 1 644 ? -8.573 -15.747 22.270 1.00 92.31 644 VAL A CA 1
ATOM 5069 C C . VAL A 1 644 ? -7.832 -16.992 21.759 1.00 92.31 644 VAL A C 1
ATOM 5071 O O . VAL A 1 644 ? -7.932 -17.334 20.579 1.00 92.31 644 VAL A O 1
ATOM 5074 N N . ALA A 1 645 ? -7.153 -17.732 22.640 1.00 92.56 645 ALA A N 1
ATOM 5075 C CA . ALA A 1 645 ? -6.502 -18.999 22.298 1.00 92.56 645 ALA A CA 1
ATOM 5076 C C . ALA A 1 645 ? -7.485 -20.086 21.836 1.00 92.56 645 ALA A C 1
ATOM 5078 O O . ALA A 1 645 ? -7.135 -20.899 20.976 1.00 92.56 645 ALA A O 1
ATOM 5079 N N . ALA A 1 646 ? -8.717 -20.094 22.351 1.00 92.69 646 ALA A N 1
ATOM 5080 C CA . ALA A 1 646 ? -9.773 -20.966 21.847 1.00 92.69 646 ALA A CA 1
ATOM 5081 C C . ALA A 1 646 ? -10.214 -20.558 20.429 1.00 92.69 646 ALA A C 1
ATOM 5083 O O . ALA A 1 646 ? -10.347 -21.426 19.565 1.00 92.69 646 ALA A O 1
ATOM 5084 N N . GLN A 1 647 ? -10.346 -19.254 20.150 1.00 92.00 647 GLN A N 1
ATOM 5085 C CA . GLN A 1 647 ? -10.691 -18.756 18.809 1.00 92.00 647 GLN A CA 1
ATOM 5086 C C . GLN A 1 647 ? -9.612 -19.071 17.763 1.00 92.00 647 GLN A C 1
ATOM 5088 O O . GLN A 1 647 ? -9.938 -19.437 16.635 1.00 92.00 647 GLN A O 1
ATOM 5093 N N . ALA A 1 648 ? -8.330 -19.023 18.140 1.00 88.06 648 ALA A N 1
ATOM 5094 C CA . ALA A 1 648 ? -7.218 -19.436 17.275 1.00 88.06 648 ALA A CA 1
ATOM 5095 C C . ALA A 1 648 ? -7.327 -20.907 16.818 1.00 88.06 648 ALA A C 1
ATOM 5097 O O . ALA A 1 648 ? -6.846 -21.268 15.747 1.00 88.06 648 ALA A O 1
ATOM 5098 N N . LYS A 1 649 ? -8.001 -21.755 17.606 1.00 88.00 649 LYS A N 1
ATOM 5099 C CA . LYS A 1 649 ? -8.203 -23.186 17.328 1.00 88.00 649 LYS A CA 1
ATOM 5100 C C . LYS A 1 649 ? -9.564 -23.500 16.689 1.00 88.00 649 LYS A C 1
ATOM 5102 O O . LYS A 1 649 ? -9.833 -24.665 16.384 1.00 88.00 649 LYS A O 1
ATOM 5107 N N . ALA A 1 650 ? -10.429 -22.504 16.488 1.00 80.62 650 ALA A N 1
ATOM 5108 C CA . ALA A 1 650 ? -11.784 -22.709 15.986 1.00 80.62 650 ALA A CA 1
ATOM 5109 C C . ALA A 1 650 ? -11.784 -23.209 14.527 1.00 80.62 650 ALA A C 1
ATOM 5111 O O . ALA A 1 650 ? -11.270 -22.561 13.610 1.00 80.62 650 ALA A O 1
ATOM 5112 N N . LYS A 1 651 ? -12.401 -24.373 14.288 1.00 73.44 651 LYS A N 1
ATOM 5113 C CA . LYS A 1 651 ? -12.576 -24.934 12.939 1.00 73.44 651 LYS A CA 1
ATOM 5114 C C . LYS A 1 651 ? -13.699 -24.183 12.209 1.00 73.44 651 LYS A C 1
ATOM 5116 O O . LYS A 1 651 ? -14.766 -23.976 12.768 1.00 73.44 651 LYS A O 1
ATOM 5121 N N . GLY A 1 652 ? -13.468 -23.787 10.954 1.00 67.94 652 GLY A N 1
ATOM 5122 C CA . GLY A 1 652 ? -14.481 -23.156 10.087 1.00 67.94 652 GLY A CA 1
ATOM 5123 C C . GLY A 1 652 ? -14.395 -21.628 9.952 1.00 67.94 652 GLY A C 1
ATOM 5124 O O . GLY A 1 652 ? -14.809 -21.098 8.924 1.00 67.94 652 GLY A O 1
ATOM 5125 N N . ALA A 1 653 ? -13.757 -20.919 10.890 1.00 75.25 653 ALA A N 1
ATOM 5126 C CA . ALA A 1 653 ? -13.616 -19.456 10.873 1.00 75.25 653 ALA A CA 1
ATOM 5127 C C . ALA A 1 653 ? -12.161 -19.011 10.603 1.00 75.25 653 ALA A C 1
ATOM 5129 O O . ALA A 1 653 ? -11.510 -18.388 11.437 1.00 75.25 653 ALA A O 1
ATOM 5130 N N . LYS A 1 654 ? -11.620 -19.336 9.415 1.00 80.00 654 LYS A N 1
ATOM 5131 C CA . LYS A 1 654 ? -10.182 -19.164 9.089 1.00 80.00 654 LYS A CA 1
ATOM 5132 C C . LYS A 1 654 ? -9.635 -17.744 9.317 1.00 80.00 654 LYS A C 1
ATOM 5134 O O . LYS A 1 654 ? -8.477 -17.603 9.704 1.00 80.00 654 LYS A O 1
ATOM 5139 N N . GLN A 1 655 ? -10.426 -16.701 9.044 1.00 81.00 655 GLN A N 1
ATOM 5140 C CA . GLN A 1 655 ? -9.987 -15.311 9.239 1.00 81.00 655 GLN A CA 1
ATOM 5141 C C . GLN A 1 655 ? -9.909 -14.935 10.725 1.00 81.00 655 GLN A C 1
ATOM 5143 O O . GLN A 1 655 ? -8.900 -14.364 11.135 1.00 81.00 655 GLN A O 1
ATOM 5148 N N . LEU A 1 656 ? -10.911 -15.322 11.522 1.00 86.94 656 LEU A N 1
ATOM 5149 C CA . LEU A 1 656 ? -10.918 -15.149 12.977 1.00 86.94 656 LEU A CA 1
ATOM 5150 C C . LEU A 1 656 ? -9.749 -15.898 13.624 1.00 86.94 656 LEU A C 1
ATOM 5152 O O . LEU A 1 656 ? -8.993 -15.301 14.382 1.00 86.94 656 LEU A O 1
ATOM 5156 N N . ALA A 1 657 ? -9.543 -17.167 13.259 1.00 87.44 657 ALA A N 1
ATOM 5157 C CA . ALA A 1 657 ? -8.451 -17.979 13.793 1.00 87.44 657 ALA A CA 1
ATOM 5158 C C . ALA A 1 657 ? -7.079 -17.330 13.537 1.00 87.44 657 ALA A C 1
ATOM 5160 O O . ALA A 1 657 ? -6.300 -17.134 14.465 1.00 87.44 657 ALA A O 1
ATOM 5161 N N . LYS A 1 658 ? -6.820 -16.883 12.300 1.00 88.44 658 LYS A N 1
ATOM 5162 C CA . LYS A 1 658 ? -5.575 -16.181 11.943 1.00 88.44 658 LYS A CA 1
ATOM 5163 C C . LYS A 1 658 ? -5.419 -14.844 12.678 1.00 88.44 658 LYS A C 1
ATOM 5165 O O . LYS A 1 658 ? -4.305 -14.462 13.038 1.00 88.44 658 LYS A O 1
ATOM 5170 N N . ALA A 1 659 ? -6.509 -14.101 12.862 1.00 89.12 659 ALA A N 1
ATOM 5171 C CA . ALA A 1 659 ? -6.485 -12.850 13.612 1.00 89.12 659 ALA A CA 1
ATOM 5172 C C . ALA A 1 659 ? -6.192 -13.092 15.101 1.00 89.12 659 ALA A C 1
ATOM 5174 O O . ALA A 1 659 ? -5.394 -12.358 15.677 1.00 89.12 659 ALA A O 1
ATOM 5175 N N . ALA A 1 660 ? -6.761 -14.147 15.688 1.00 91.44 660 ALA A N 1
ATOM 5176 C CA . ALA A 1 660 ? -6.517 -14.563 17.066 1.00 91.44 660 ALA A CA 1
ATOM 5177 C C . ALA A 1 660 ? -5.075 -15.059 17.278 1.00 91.44 660 ALA A C 1
ATOM 5179 O O . ALA A 1 660 ? -4.425 -14.635 18.228 1.00 91.44 660 ALA A O 1
ATOM 5180 N N . GLU A 1 661 ? -4.524 -15.863 16.359 1.00 91.75 661 GLU A N 1
ATOM 5181 C CA . GLU A 1 661 ? -3.100 -16.244 16.367 1.00 91.75 661 GLU A CA 1
ATOM 5182 C C . GLU A 1 661 ? -2.192 -15.007 16.362 1.00 91.75 661 GLU A C 1
ATOM 5184 O O . GLU A 1 661 ? -1.272 -14.887 17.171 1.00 91.75 661 GLU A O 1
ATOM 5189 N N . LYS A 1 662 ? -2.481 -14.045 15.476 1.00 91.38 662 LYS A N 1
ATOM 5190 C CA . LYS A 1 662 ? -1.732 -12.787 15.402 1.00 91.38 662 LYS A CA 1
ATOM 5191 C C . LYS A 1 662 ? -1.887 -11.948 16.672 1.00 91.38 662 LYS A C 1
ATOM 5193 O O . LYS A 1 662 ? -0.934 -11.287 17.070 1.00 91.38 662 LYS A O 1
ATOM 5198 N N . ALA A 1 663 ? -3.067 -11.950 17.286 1.00 90.69 663 ALA A N 1
ATOM 5199 C CA . ALA A 1 663 ? -3.331 -11.228 18.524 1.00 90.69 663 ALA A CA 1
ATOM 5200 C C . ALA A 1 663 ? -2.551 -11.803 19.713 1.00 90.69 663 ALA A C 1
ATOM 5202 O O . ALA A 1 663 ? -2.025 -11.034 20.505 1.00 90.69 663 ALA A O 1
ATOM 5203 N N . LEU A 1 664 ? -2.411 -13.129 19.797 1.00 90.62 664 LEU A N 1
ATOM 5204 C CA . LEU A 1 664 ? -1.603 -13.794 20.827 1.00 90.62 664 LEU A CA 1
ATOM 5205 C C . LEU A 1 664 ? -0.098 -13.579 20.628 1.00 90.62 664 LEU A C 1
ATOM 5207 O O . LEU A 1 664 ? 0.643 -13.531 21.603 1.00 90.62 664 LEU A O 1
ATOM 5211 N N . ALA A 1 665 ? 0.355 -13.449 19.377 1.00 89.12 665 ALA A N 1
ATOM 5212 C CA . ALA A 1 665 ? 1.751 -13.141 19.063 1.00 89.12 665 ALA A CA 1
ATOM 5213 C C . ALA A 1 665 ? 2.109 -11.661 19.296 1.00 89.12 665 ALA A C 1
ATOM 5215 O O . ALA A 1 665 ? 3.261 -11.338 19.575 1.00 89.12 665 ALA A O 1
ATOM 5216 N N . GLU A 1 666 ? 1.135 -10.760 19.157 1.00 87.25 666 GLU A N 1
ATOM 5217 C CA . GLU A 1 666 ? 1.294 -9.312 19.324 1.00 87.25 666 GLU A CA 1
ATOM 5218 C C . GLU A 1 666 ? 0.213 -8.742 20.277 1.00 87.25 666 GLU A C 1
ATOM 5220 O O . GLU A 1 666 ? -0.609 -7.927 19.829 1.00 87.25 666 GLU A O 1
ATOM 5225 N N . PRO A 1 667 ? 0.160 -9.166 21.558 1.00 84.56 667 PRO A N 1
ATOM 5226 C CA . PRO A 1 667 ? -0.852 -8.688 22.495 1.00 84.56 667 PRO A CA 1
ATOM 5227 C C . PRO A 1 667 ? -0.637 -7.205 22.809 1.00 84.56 667 PRO A C 1
ATOM 5229 O O . PRO A 1 667 ? 0.496 -6.721 22.883 1.00 84.56 667 PRO A O 1
ATOM 5232 N N . TRP A 1 668 ? -1.735 -6.472 22.989 1.00 76.00 668 TRP A N 1
ATOM 5233 C CA . TRP A 1 668 ? -1.711 -5.059 23.367 1.00 76.00 668 TRP A CA 1
ATOM 5234 C C . TRP A 1 668 ? -2.277 -4.898 24.768 1.00 76.00 668 TRP A C 1
ATOM 5236 O O . TRP A 1 668 ? -3.323 -5.468 25.048 1.00 76.00 668 TRP A O 1
ATOM 5246 N N . LEU A 1 669 ? -1.603 -4.083 25.591 1.00 65.81 669 LEU A N 1
ATOM 5247 C CA . LEU A 1 669 ? -1.595 -4.154 27.061 1.00 65.81 669 LEU A CA 1
ATOM 5248 C C . LEU A 1 669 ? -0.714 -5.323 27.516 1.00 65.81 669 LEU A C 1
ATOM 5250 O O . LEU A 1 669 ? -1.194 -6.416 27.762 1.00 65.81 669 LEU A O 1
ATOM 5254 N N . ASN A 1 670 ? 0.602 -5.123 27.566 1.00 46.97 670 ASN A N 1
ATOM 5255 C CA . ASN A 1 670 ? 1.453 -6.081 28.263 1.00 46.97 670 ASN A CA 1
ATOM 5256 C C . ASN A 1 670 ? 1.383 -5.721 29.757 1.00 46.97 670 ASN A C 1
ATOM 5258 O O . ASN A 1 670 ? 1.658 -4.555 30.066 1.00 46.97 670 ASN A O 1
ATOM 5262 N N . PRO A 1 671 ? 1.008 -6.638 30.665 1.00 37.72 671 PRO A N 1
ATOM 5263 C CA . PRO A 1 671 ? 1.231 -6.442 32.089 1.00 37.72 671 PRO A CA 1
ATOM 5264 C C . PRO A 1 671 ? 2.747 -6.475 32.305 1.00 37.72 671 PRO A C 1
ATOM 5266 O O . PRO A 1 671 ? 3.343 -7.541 32.430 1.00 37.72 671 PRO A O 1
ATOM 5269 N N . ALA A 1 672 ? 3.383 -5.309 32.221 1.00 29.70 672 ALA A N 1
ATOM 5270 C CA . ALA A 1 672 ? 4.693 -5.112 32.821 1.00 29.70 672 ALA A CA 1
ATOM 5271 C C . ALA A 1 672 ? 4.486 -4.800 34.301 1.00 29.70 672 ALA A C 1
ATOM 5273 O O . ALA A 1 672 ? 3.652 -3.905 34.580 1.00 29.70 672 ALA A O 1
#

Foldseek 3Di:
DCVVVQDDPQKHKDWDWDDDDQLIKIWIWMWHWDPPDDDQKTFIWIKTAIQTLQLLVLLCLQPPSVCSPVCSVPDDRVRGLDMATLLVQDDVPLPVVLDRPIHGPPDPPVVVVVSVVCSCVVGVVVVCVCCSGLVSSLPPDDDGPRRDLSSNLSSCLSVLNQVSNQVSLVVCVPVLVPDQLVSLVSVQVSCVVSPHHNVVSNVVSVVVVDDDPPPVVPPDDDDDDDDDDDDPDDDDPDPVQQLLSLLVQLLVQCLVCVVVVDQSLPRGPSNVVLLPDDQVRLLVNVLSLLVVVLVVLVPDDLPPLPDDPVQQSSLVSQQSVLLSSLVSHDADPDLVSVLVSLLSCLLQFAFPDDHPRRHSNLLVVLVSLLVHADDPSSLVSLVVSLLCNLVSLLVVVVSVVVVVVVVLPDDADPPPPCRVVSVVVSVVVVVVCVVFPADSVVVSVLSNVDVLVRGDPSVSVSNLLSVQQSQADNPVRFHFLAFPCAQLRVVLVVCLVPDDPLLNVLCVVLLRVLLNDDDLDDDPVVLVVLVVSLVSDDPVNNVSVLVSLLVSLVCLLVGPLAPVSQQHAADPPQARHGTRSSLSNLSSSLSNLLSDPVNVVRVLVSQLVSQLDQDPRHGGRNLSSNLSSLLSLCQVDDPSVVVLVVQLVDPPSVSSVVSSVVSNVRHDNHPD

InterPro domains:
  IPR025412 Protein of unknown function DUF4304 [PF14137] (1-101)

pLDDT: mean 76.04, std 17.54, range [28.17, 95.62]

Organism: NCBI:txid2795029

Sequence (672 aa):
MLAPLGFKRKSRTLWREQGEGVQRHWQIVNLQAGEWNEGSRGEFYVNLALQFPAIDQMRAQCPGEERRLEGIEKPDDARGHIRCHLEDALPADHWLVQTEGKLGKDTDLLALAEAHELAATGHVLPWFDQHASVEAVRDFADSGIEPSIPTRLAAALVLRDREVAQRLVDSVLEPWKRWSPAYLRALSTWLQVHGVDAGAWTRASARKSTTAAHQSSAAQRPPKPKPVVKAFESPAESSHHSPAQLADAWFAEFRKLRHRDPDPLRDLPTGPQIGRMDARAREETLFALLQKPANWERGLAPSALYDSQRRCDADEALPPLLAALLPGLPQLEQTTPLFDILLCLQTRLKQELVTARFPWGFSVLAAWLEGQSHSAALTEGIRTWLARLSVTVVKRWEVGVAFLAAERSKPLDPNDSMYEFMKESRERMAELEAQEPVDPEAIRRRLTEYPEQVLAPADKAAVRSWRRWLRRDPVTGLLPVHFEPDDFGGPAQAAWDSAPPVLKTAAAPVIQHWLEGVPTKPSQRWLRELRAHIAGFDAAQLQPWRDWVRARLAAFPHSSGRTEWATTGARPGVGARLGECSEDLLMGLLWWSALDPELHDAPWQAVATAAFERLPDVGVRAPAVGGLALRLLAGQGGAAASWVAAQAKAKGAKQLAKAAEKALAEPWLNPA

Mean predicted aligned error: 18.82 Å

Radius of gyration: 31.46 Å; Cα contacts (8 Å, |Δi|>4): 808; chains: 1; bounding box: 76×71×74 Å

Solvent-accessible surface area (backbone atoms only — not comparable to full-atom values): 37703 Å² total; per-residue (Å²): 129,58,53,92,78,64,36,56,97,65,26,35,76,46,73,47,80,44,74,57,80,73,45,24,29,33,50,31,43,34,41,35,48,44,94,82,53,58,89,67,42,34,38,44,47,49,36,39,17,36,32,44,52,44,36,35,59,49,41,28,68,27,74,92,33,54,69,46,57,68,58,54,94,48,93,49,66,92,65,28,57,42,43,45,47,53,48,76,58,43,60,91,84,38,76,68,51,79,45,80,43,63,45,42,87,85,51,59,62,64,64,52,48,54,49,51,49,49,45,39,66,72,28,48,50,54,52,47,66,72,50,68,38,47,64,41,50,41,67,64,79,67,98,62,61,65,51,50,68,73,56,20,40,21,25,19,56,69,71,66,35,51,66,60,33,37,51,55,63,63,70,46,74,74,71,58,82,77,60,55,61,68,56,53,47,31,50,30,54,39,35,45,77,73,73,26,85,38,64,67,56,56,56,54,46,52,48,71,77,61,70,86,79,71,69,87,75,66,86,77,76,86,90,82,80,90,78,82,95,73,74,101,76,80,77,87,81,74,77,79,64,51,38,54,55,46,30,53,49,40,52,54,48,47,63,75,41,54,96,67,70,60,51,54,47,78,68,31,86,49,20,55,55,53,69,70,46,56,60,66,53,41,50,48,20,52,50,35,54,50,42,56,63,23,51,54,58,73,72,57,67,94,82,64,85,80,74,54,71,70,56,54,57,48,22,62,48,35,31,60,50,47,67,54,49,56,82,74,48,73,78,85,82,65,50,65,68,51,39,60,36,50,56,48,41,57,84,48,63,31,39,76,72,94,50,100,46,56,64,50,31,65,37,61,53,45,56,54,58,70,72,42,79,92,41,73,63,52,53,50,40,54,50,53,44,58,65,46,41,16,58,53,45,38,53,50,50,52,51,50,52,52,48,52,52,53,62,68,67,49,83,78,55,87,84,44,96,53,34,70,60,56,48,52,50,52,54,51,49,53,51,48,46,68,75,55,70,77,60,65,64,62,48,46,54,46,26,51,80,43,39,51,76,49,33,34,74,61,51,27,51,31,55,52,48,50,56,49,59,72,54,26,39,88,87,80,66,42,49,65,92,71,46,38,83,27,66,55,15,36,61,49,40,56,52,55,72,70,42,56,68,70,49,49,65,69,45,43,64,59,52,30,53,20,64,77,58,53,67,89,73,68,50,76,65,55,54,50,52,53,51,52,55,61,69,68,48,51,79,87,44,44,55,62,47,50,53,51,48,47,53,54,49,61,44,51,53,75,25,82,34,49,21,88,85,46,73,52,73,88,44,97,72,59,41,21,40,53,39,71,41,32,44,16,47,54,45,39,47,52,56,49,30,73,73,36,78,93,33,72,81,46,54,40,69,53,36,24,52,42,14,52,38,74,45,86,57,14,31,33,20,27,60,69,54,16,38,42,32,37,10,43,33,28,20,72,32,73,72,45,24,51,50,35,57,49,42,39,66,44,84,91,43,68,68,53,12,55,39,24,49,50,9,65,77,55,44,40,58,73,89,122